Protein AF-A0A5J6VVV3-F1 (afdb_monomer_lite)

Structure (mmCIF, N/CA/C/O backbone):
data_AF-A0A5J6VVV3-F1
#
_entry.id   AF-A0A5J6VVV3-F1
#
loop_
_atom_site.group_PDB
_atom_site.id
_atom_site.type_symbol
_atom_site.label_atom_id
_atom_site.label_alt_id
_atom_site.label_comp_id
_atom_site.label_asym_id
_atom_site.label_entity_id
_atom_site.label_seq_id
_atom_site.pdbx_PDB_ins_code
_atom_site.Cartn_x
_atom_site.Cartn_y
_atom_site.Cartn_z
_atom_site.occupancy
_atom_site.B_iso_or_equiv
_atom_site.auth_seq_id
_atom_site.auth_comp_id
_atom_site.auth_asym_id
_atom_site.auth_atom_id
_atom_site.pdbx_PDB_model_num
ATOM 1 N N . MET A 1 1 ? 7.619 -31.420 -14.848 1.00 43.34 1 MET A N 1
ATOM 2 C CA . MET A 1 1 ? 6.713 -31.021 -13.749 1.00 43.34 1 MET A CA 1
ATOM 3 C C . MET A 1 1 ? 7.053 -31.741 -12.439 1.00 43.34 1 MET A C 1
ATOM 5 O O . MET A 1 1 ? 6.993 -31.098 -11.405 1.00 43.34 1 MET A O 1
ATOM 9 N N . ASP A 1 2 ? 7.566 -32.979 -12.467 1.00 35.16 2 ASP A N 1
ATOM 10 C CA . ASP A 1 2 ? 7.894 -33.816 -11.282 1.00 35.16 2 ASP A CA 1
ATOM 11 C C . ASP A 1 2 ? 9.035 -33.337 -10.349 1.00 35.16 2 ASP A C 1
ATOM 13 O O . ASP A 1 2 ? 9.509 -34.090 -9.503 1.00 35.16 2 ASP A O 1
ATOM 17 N N . LYS A 1 3 ? 9.515 -32.094 -10.488 1.00 36.59 3 LYS A N 1
ATOM 18 C CA . LYS A 1 3 ? 10.553 -31.508 -9.612 1.00 36.59 3 LYS A CA 1
ATOM 19 C C . LYS A 1 3 ? 10.150 -30.196 -8.940 1.00 36.59 3 LYS A C 1
ATOM 21 O O . LYS A 1 3 ? 10.924 -29.667 -8.147 1.00 36.59 3 LYS A O 1
ATOM 26 N N . LEU A 1 4 ? 8.941 -29.695 -9.189 1.00 43.47 4 LEU A N 1
ATOM 27 C CA . LEU A 1 4 ? 8.328 -28.707 -8.307 1.00 43.47 4 LEU A CA 1
ATOM 28 C C . LEU A 1 4 ? 7.723 -29.482 -7.133 1.00 43.47 4 LEU A C 1
ATOM 30 O O . LEU A 1 4 ? 6.531 -29.768 -7.117 1.00 43.47 4 LEU A O 1
ATOM 34 N N . ASN A 1 5 ? 8.567 -29.865 -6.167 1.00 38.06 5 ASN A N 1
ATOM 35 C CA . ASN A 1 5 ? 8.127 -30.317 -4.845 1.00 38.06 5 ASN A CA 1
ATOM 36 C C . ASN A 1 5 ? 7.452 -29.128 -4.140 1.00 38.06 5 ASN A C 1
ATOM 38 O O . ASN A 1 5 ? 8.010 -28.503 -3.241 1.00 38.06 5 ASN A O 1
ATOM 42 N N . LEU A 1 6 ? 6.237 -28.796 -4.576 1.00 42.81 6 LEU A N 1
ATOM 43 C CA . LEU A 1 6 ? 5.311 -27.885 -3.913 1.00 42.81 6 LEU A CA 1
ATOM 44 C C . LEU A 1 6 ? 4.695 -28.591 -2.697 1.00 42.81 6 LEU A C 1
ATOM 46 O O . LEU A 1 6 ? 3.494 -28.534 -2.471 1.00 42.81 6 LEU A O 1
ATOM 50 N N . THR A 1 7 ? 5.519 -29.224 -1.860 1.00 36.59 7 THR A N 1
ATOM 51 C CA . THR A 1 7 ? 5.139 -29.592 -0.490 1.00 36.59 7 THR A CA 1
ATOM 52 C C . THR A 1 7 ? 5.182 -28.361 0.418 1.00 36.59 7 THR A C 1
ATOM 54 O O . THR A 1 7 ? 5.559 -28.445 1.584 1.00 36.59 7 THR A O 1
ATOM 57 N N . PHE A 1 8 ? 4.807 -27.193 -0.109 1.00 41.31 8 PHE A N 1
ATOM 58 C CA . PHE A 1 8 ? 4.218 -26.170 0.730 1.00 41.31 8 PHE A CA 1
ATOM 59 C C . PHE A 1 8 ? 2.791 -26.642 0.956 1.00 41.31 8 PHE A C 1
ATOM 61 O O . PHE A 1 8 ? 2.083 -26.924 -0.001 1.00 41.31 8 PHE A O 1
ATOM 68 N N . ASN A 1 9 ? 2.408 -26.843 2.209 1.00 40.44 9 ASN A N 1
ATOM 69 C CA . ASN A 1 9 ? 1.090 -27.338 2.559 1.00 40.44 9 ASN A CA 1
ATOM 70 C C . ASN A 1 9 ? 0.152 -26.121 2.705 1.00 40.44 9 ASN A C 1
ATOM 72 O O . ASN A 1 9 ? 0.132 -25.531 3.787 1.00 40.44 9 ASN A O 1
ATOM 76 N N . PRO A 1 10 ? -0.604 -25.696 1.666 1.00 44.72 10 PRO A N 1
ATOM 77 C CA . PRO A 1 10 ? -1.520 -24.556 1.764 1.00 44.72 10 PRO A CA 1
ATOM 78 C C . PRO A 1 10 ? -2.702 -24.834 2.709 1.00 44.72 10 PRO A C 1
ATOM 80 O O . PRO A 1 10 ? -3.498 -23.939 2.964 1.00 44.72 10 PRO A O 1
ATOM 83 N N . TYR A 1 11 ? -2.812 -26.056 3.251 1.00 38.25 11 TYR A N 1
ATOM 84 C CA . TYR A 1 11 ? -3.830 -26.456 4.222 1.00 38.25 11 TYR A CA 1
ATOM 85 C C . TYR A 1 11 ? -3.549 -26.038 5.669 1.00 38.25 11 TYR A C 1
ATOM 87 O O . TYR A 1 11 ? -4.291 -26.449 6.561 1.00 38.25 11 TYR A O 1
ATOM 95 N N . LYS A 1 12 ? -2.549 -25.190 5.948 1.00 42.78 12 LYS A N 1
ATOM 96 C CA . LYS A 1 12 ? -2.542 -24.464 7.228 1.00 42.78 12 LYS A CA 1
ATOM 97 C C . LYS A 1 12 ? -3.571 -23.331 7.177 1.00 42.78 12 LYS A C 1
ATOM 99 O O . LYS A 1 12 ? -3.245 -22.172 6.968 1.00 42.78 12 LYS A O 1
ATOM 104 N N . ASP A 1 13 ? -4.814 -23.768 7.369 1.00 45.81 13 ASP A N 1
ATOM 105 C CA . ASP A 1 13 ? -6.029 -23.030 7.684 1.00 45.81 13 ASP A CA 1
ATOM 106 C C . ASP A 1 13 ? -6.532 -22.019 6.645 1.00 45.81 13 ASP A C 1
ATOM 108 O O . ASP A 1 13 ? -6.379 -20.811 6.788 1.00 45.81 13 ASP A O 1
ATOM 112 N N . ILE A 1 14 ? -7.378 -22.513 5.732 1.00 46.94 14 ILE A N 1
ATOM 113 C CA . ILE A 1 14 ? -8.484 -21.717 5.151 1.00 46.94 14 ILE A CA 1
ATOM 114 C C . ILE A 1 14 ? -9.329 -21.055 6.271 1.00 46.94 14 ILE A C 1
ATOM 116 O O . ILE A 1 14 ? -10.005 -20.059 6.038 1.00 46.94 14 ILE A O 1
ATOM 120 N N . LYS A 1 15 ? -9.255 -21.578 7.504 1.00 51.75 15 LYS A N 1
ATOM 121 C CA . LYS A 1 15 ? -9.889 -21.025 8.706 1.00 51.75 15 LYS A CA 1
ATOM 122 C C . LYS A 1 15 ? -9.187 -19.800 9.307 1.00 51.75 15 LYS A C 1
ATOM 124 O O . LYS A 1 15 ? -9.819 -19.089 10.078 1.00 51.75 15 LYS A O 1
ATOM 129 N N . ASN A 1 16 ? -7.928 -19.509 8.968 1.00 52.56 16 ASN A N 1
ATOM 130 C CA . ASN A 1 16 ? -7.209 -18.355 9.516 1.00 52.56 16 ASN A CA 1
ATOM 131 C C . ASN A 1 16 ? -7.372 -17.171 8.569 1.00 52.56 16 ASN A C 1
ATOM 133 O O . ASN A 1 16 ? -6.514 -16.801 7.775 1.00 52.56 16 ASN A O 1
ATOM 137 N N . ILE A 1 17 ? -8.568 -16.615 8.693 1.00 63.06 17 ILE A N 1
ATOM 138 C CA . ILE A 1 17 ? -9.192 -15.536 7.926 1.00 63.06 17 ILE A CA 1
ATOM 139 C C . ILE A 1 17 ? -8.445 -14.201 8.060 1.00 63.06 17 ILE A C 1
ATOM 141 O O . ILE A 1 17 ? -8.613 -13.280 7.254 1.00 63.06 17 ILE A O 1
ATOM 145 N N . HIS A 1 18 ? -7.613 -14.105 9.089 1.00 72.62 18 HIS A N 1
ATOM 146 C CA . HIS A 1 18 ? -6.938 -12.897 9.513 1.00 72.62 18 HIS A CA 1
ATOM 147 C C . HIS A 1 18 ? -5.457 -13.177 9.671 1.00 72.62 18 HIS A C 1
ATOM 149 O O . HIS A 1 18 ? -5.062 -14.211 10.210 1.00 72.62 18 HIS A O 1
ATOM 155 N N . LEU A 1 19 ? -4.632 -12.226 9.241 1.00 85.06 19 LEU A N 1
ATOM 156 C CA . LEU A 1 19 ? -3.202 -12.304 9.497 1.00 85.06 19 LEU A CA 1
ATOM 157 C C . LEU A 1 19 ? -2.989 -12.214 11.008 1.00 85.06 19 LEU A C 1
ATOM 159 O O . LEU A 1 19 ? -3.441 -11.252 11.635 1.00 85.06 19 LEU A O 1
ATOM 163 N N . SER A 1 20 ? -2.344 -13.215 11.604 1.00 89.56 20 SER A N 1
ATOM 164 C CA . SER A 1 20 ? -1.970 -13.144 13.014 1.00 89.56 20 SER A CA 1
ATOM 165 C C . SER A 1 20 ? -0.893 -12.077 13.221 1.00 89.56 20 SER A C 1
ATOM 167 O O . SER A 1 20 ? -0.242 -11.633 12.269 1.00 89.56 20 SER A O 1
ATOM 169 N N . TYR A 1 21 ? -0.688 -11.671 14.473 1.00 92.25 21 TYR A N 1
ATOM 170 C CA . TYR A 1 21 ? 0.429 -10.796 14.822 1.00 92.25 21 TYR A CA 1
ATOM 171 C C . TYR A 1 21 ? 1.760 -11.406 14.367 1.00 92.25 21 TYR A C 1
ATOM 173 O O . TYR A 1 21 ? 2.582 -10.727 13.766 1.00 92.25 21 TYR A O 1
ATOM 181 N N . GLU A 1 22 ? 1.938 -12.709 14.580 1.00 94.00 22 GLU A N 1
ATOM 182 C CA . GLU A 1 22 ? 3.142 -13.463 14.230 1.00 94.00 22 GLU A CA 1
ATOM 183 C C . GLU A 1 22 ? 3.364 -13.519 12.717 1.00 94.00 22 GLU A C 1
ATOM 185 O O . GLU A 1 22 ? 4.504 -13.434 12.265 1.00 94.00 22 GLU A O 1
ATOM 190 N N . TYR A 1 23 ? 2.293 -13.626 11.925 1.00 91.88 23 TYR A N 1
ATOM 191 C CA . TYR A 1 23 ? 2.409 -13.569 10.472 1.00 91.88 23 TYR A CA 1
ATOM 192 C C . TYR A 1 23 ? 2.886 -12.185 10.021 1.00 91.88 23 TYR A C 1
ATOM 194 O O . TYR A 1 23 ? 3.860 -12.096 9.279 1.00 91.88 23 TYR A O 1
ATOM 202 N N . LEU A 1 24 ? 2.256 -11.107 10.502 1.00 93.50 24 LEU A N 1
ATOM 203 C CA . LEU A 1 24 ? 2.678 -9.736 10.184 1.00 93.50 24 LEU A CA 1
ATOM 204 C C . LEU A 1 24 ? 4.125 -9.484 10.628 1.00 93.50 24 LEU A C 1
ATOM 206 O O . LEU A 1 24 ? 4.934 -8.975 9.855 1.00 93.50 24 LEU A O 1
ATOM 210 N N . LEU A 1 25 ? 4.474 -9.927 11.838 1.00 95.69 25 LEU A N 1
ATOM 211 C CA . LEU A 1 25 ? 5.832 -9.868 12.362 1.00 95.69 25 LEU A CA 1
ATOM 212 C C . LEU A 1 25 ? 6.819 -10.604 11.454 1.00 95.69 25 LEU A C 1
ATOM 214 O O . LEU A 1 25 ? 7.894 -10.078 11.186 1.00 95.69 25 LEU A O 1
ATOM 218 N N . SER A 1 26 ? 6.462 -11.776 10.921 1.00 95.06 26 SER A N 1
ATOM 219 C CA . SER A 1 26 ? 7.345 -12.546 10.034 1.00 95.06 26 SER A CA 1
ATOM 220 C C . SER A 1 26 ? 7.733 -11.806 8.746 1.00 95.06 26 SER A C 1
ATOM 222 O O . SER A 1 26 ? 8.783 -12.090 8.172 1.00 95.06 26 SER A O 1
ATOM 224 N N . LEU A 1 27 ? 6.941 -10.816 8.312 1.00 94.19 27 LEU A N 1
ATOM 225 C CA . LEU A 1 27 ? 7.252 -9.997 7.134 1.00 94.19 27 LEU A CA 1
ATOM 226 C C . LEU A 1 27 ? 8.384 -8.988 7.392 1.00 94.19 27 LEU A C 1
ATOM 228 O O . LEU A 1 27 ? 9.041 -8.547 6.447 1.00 94.19 27 LEU A O 1
ATOM 232 N N . ILE A 1 28 ? 8.638 -8.633 8.655 1.00 96.50 28 ILE A N 1
ATOM 233 C CA . ILE A 1 28 ? 9.656 -7.647 9.068 1.00 96.50 28 ILE A CA 1
ATOM 234 C C . ILE A 1 28 ? 10.610 -8.157 10.149 1.00 96.50 28 ILE A C 1
ATOM 236 O O . ILE A 1 28 ? 11.474 -7.412 10.606 1.00 96.50 28 ILE A O 1
ATOM 240 N N . SER A 1 29 ? 10.508 -9.422 10.560 1.00 96.12 29 SER A N 1
ATOM 241 C CA . SER A 1 29 ? 11.299 -9.973 11.665 1.00 96.12 29 SER A CA 1
ATOM 242 C C . SER A 1 29 ? 12.798 -9.916 11.389 1.00 96.12 29 SER A C 1
ATOM 244 O O . SER A 1 29 ? 13.585 -9.674 12.298 1.00 96.12 29 SER A O 1
ATOM 246 N N . GLU A 1 30 ? 13.201 -10.098 10.130 1.00 96.75 30 GLU A N 1
ATOM 247 C CA . GLU A 1 30 ? 14.589 -9.919 9.702 1.00 96.75 30 GLU A CA 1
ATOM 248 C C . GLU A 1 30 ? 15.061 -8.470 9.911 1.00 96.75 30 GLU A C 1
ATOM 250 O O . GLU A 1 30 ? 16.149 -8.240 10.435 1.00 96.75 30 GLU A O 1
ATOM 255 N N . ASP A 1 31 ? 14.225 -7.489 9.570 1.00 97.56 31 ASP A N 1
ATOM 256 C CA . ASP A 1 31 ? 14.562 -6.067 9.679 1.00 97.56 31 ASP A CA 1
ATOM 257 C C . ASP A 1 31 ? 14.685 -5.635 11.142 1.00 97.56 31 ASP A C 1
ATOM 259 O O . ASP A 1 31 ? 15.612 -4.915 11.519 1.00 97.56 31 ASP A O 1
ATOM 263 N N . LEU A 1 32 ? 13.777 -6.130 11.983 1.00 97.25 32 LEU A N 1
ATOM 264 C CA . LEU A 1 32 ? 13.791 -5.914 13.427 1.00 97.25 32 LEU A CA 1
ATOM 265 C C . LEU A 1 32 ? 14.992 -6.599 14.085 1.00 97.25 32 LEU A C 1
ATOM 267 O O . LEU A 1 32 ? 15.646 -6.000 14.936 1.00 97.25 32 LEU A O 1
ATOM 271 N N . PHE A 1 33 ? 15.336 -7.818 13.663 1.00 97.38 33 PHE A N 1
ATOM 272 C CA . PHE A 1 33 ? 16.512 -8.531 14.159 1.00 97.38 33 PHE A CA 1
ATOM 273 C C . PHE A 1 33 ? 17.815 -7.786 13.842 1.00 97.38 33 PHE A C 1
ATOM 275 O O . PHE A 1 33 ? 18.681 -7.643 14.712 1.00 97.38 33 PHE A O 1
ATOM 282 N N . LEU A 1 34 ? 17.960 -7.291 12.610 1.00 96.25 34 LEU A N 1
ATOM 283 C CA . LEU A 1 34 ? 19.123 -6.505 12.192 1.00 96.25 34 LEU A CA 1
ATOM 284 C C . LEU A 1 34 ? 19.203 -5.178 12.959 1.00 96.25 34 LEU A C 1
ATOM 286 O O . LEU A 1 34 ? 20.278 -4.818 13.441 1.00 96.25 34 LEU A O 1
ATOM 290 N N . SER A 1 35 ? 18.062 -4.518 13.154 1.00 95.56 35 SER A N 1
ATOM 291 C CA . SER A 1 35 ? 17.953 -3.272 13.920 1.00 95.56 35 SER A CA 1
ATOM 292 C C . SER A 1 35 ? 18.299 -3.467 15.400 1.00 95.56 35 SER A C 1
ATOM 294 O O . SER A 1 35 ? 19.098 -2.716 15.958 1.00 95.56 35 SER A O 1
ATOM 296 N N . SER A 1 36 ? 17.772 -4.522 16.028 1.00 96.88 36 SER A N 1
ATOM 297 C CA . SER A 1 36 ? 18.105 -4.917 17.402 1.00 96.88 36 SER A CA 1
ATOM 298 C C . SER A 1 36 ? 19.595 -5.240 17.541 1.00 96.88 36 SER A C 1
ATOM 300 O O . SER A 1 36 ? 20.262 -4.759 18.456 1.00 96.88 36 SER A O 1
ATOM 302 N N . SER A 1 37 ? 20.152 -5.984 16.581 1.00 96.62 37 SER A N 1
ATOM 303 C CA . SER A 1 37 ? 21.580 -6.311 16.550 1.00 96.62 37 SER A CA 1
ATOM 304 C C . SER A 1 37 ? 22.462 -5.067 16.459 1.00 96.62 37 SER A C 1
ATOM 306 O O . SER A 1 37 ? 23.502 -5.022 17.115 1.00 96.62 37 SER A O 1
ATOM 308 N N . LEU A 1 38 ? 22.071 -4.073 15.656 1.00 95.69 38 LEU A N 1
ATOM 309 C CA . LEU A 1 38 ? 22.767 -2.790 15.550 1.00 95.69 38 LEU A CA 1
ATOM 310 C C . LEU A 1 38 ? 22.738 -2.038 16.884 1.00 95.69 38 LEU A C 1
ATOM 312 O O . LEU A 1 38 ? 23.793 -1.660 17.387 1.00 95.69 38 LEU A O 1
ATOM 316 N N . ILE A 1 39 ? 21.552 -1.885 17.479 1.00 96.25 39 ILE A N 1
ATOM 317 C CA . ILE A 1 39 ? 21.362 -1.187 18.758 1.00 96.25 39 ILE A CA 1
ATOM 318 C C . ILE A 1 39 ? 22.220 -1.819 19.859 1.00 96.25 39 ILE A C 1
ATOM 320 O O . ILE A 1 39 ? 22.978 -1.118 20.530 1.00 96.25 39 ILE A O 1
ATOM 324 N N . ILE A 1 40 ? 22.153 -3.146 20.007 1.00 95.88 40 ILE A N 1
ATOM 325 C CA . ILE A 1 40 ? 22.864 -3.878 21.062 1.00 95.88 40 ILE A CA 1
ATOM 326 C C . ILE A 1 40 ? 24.380 -3.803 20.860 1.00 95.88 40 ILE A C 1
ATOM 328 O O . ILE A 1 40 ? 25.109 -3.500 21.803 1.00 95.88 40 ILE A O 1
ATOM 332 N N . LYS A 1 41 ? 24.878 -4.065 19.643 1.00 96.38 41 LYS A N 1
ATOM 333 C CA . LYS A 1 41 ? 26.327 -4.079 19.372 1.00 96.38 41 LYS A CA 1
ATOM 334 C C . LYS A 1 41 ? 26.961 -2.699 19.503 1.00 96.38 41 LYS A C 1
ATOM 336 O O . LYS A 1 41 ? 28.107 -2.610 19.934 1.00 96.38 41 LYS A O 1
ATOM 341 N N . SER A 1 42 ? 26.224 -1.653 19.143 1.00 96.38 42 SER A N 1
ATOM 342 C CA . SER A 1 42 ? 26.696 -0.270 19.212 1.00 96.38 42 SER A CA 1
ATOM 343 C C . SER A 1 42 ? 26.417 0.396 20.564 1.00 96.38 42 SER A C 1
ATOM 345 O O . SER A 1 42 ? 26.804 1.545 20.755 1.00 96.38 42 SER A O 1
ATOM 347 N N . GLY A 1 43 ? 25.754 -0.292 21.505 1.00 96.56 43 GLY A N 1
ATOM 348 C CA . GLY A 1 43 ? 25.416 0.262 22.819 1.00 96.56 43 GLY A CA 1
ATOM 349 C C . GLY A 1 43 ? 24.500 1.488 22.746 1.00 96.56 43 GLY A C 1
ATOM 350 O O . GLY A 1 43 ? 24.619 2.393 23.570 1.00 96.56 43 GLY A O 1
ATOM 351 N N . ILE A 1 44 ? 23.619 1.549 21.742 1.00 97.31 44 ILE A N 1
ATOM 352 C CA . ILE A 1 44 ? 22.738 2.698 21.509 1.00 97.31 44 ILE A CA 1
ATOM 353 C C . ILE A 1 44 ? 21.612 2.664 22.546 1.00 97.31 44 ILE A C 1
ATOM 355 O O . ILE A 1 44 ? 20.722 1.819 22.489 1.00 97.31 44 ILE A O 1
ATOM 359 N N . THR A 1 45 ? 21.632 3.590 23.502 1.00 97.81 45 THR A N 1
ATOM 360 C CA . THR A 1 45 ? 20.496 3.800 24.410 1.00 97.81 45 THR A CA 1
ATOM 361 C C . THR A 1 45 ? 19.365 4.534 23.688 1.00 97.81 45 THR A C 1
ATOM 363 O O . THR A 1 45 ? 19.574 5.120 22.624 1.00 97.81 45 THR A O 1
ATOM 366 N N . PHE A 1 46 ? 18.161 4.547 24.266 1.00 98.12 46 PHE A N 1
ATOM 367 C CA . PHE A 1 46 ? 17.047 5.304 23.689 1.00 98.12 46 PHE A CA 1
ATOM 368 C C . PHE A 1 46 ? 17.341 6.813 23.592 1.00 98.12 46 PHE A C 1
ATOM 370 O O . PHE A 1 46 ? 17.022 7.427 22.577 1.00 98.12 46 PHE A O 1
ATOM 377 N N . ASP A 1 47 ? 18.002 7.399 24.595 1.00 98.31 47 ASP A N 1
ATOM 378 C CA . ASP A 1 47 ? 18.383 8.818 24.564 1.00 98.31 47 ASP A CA 1
ATOM 379 C C . ASP A 1 47 ? 19.381 9.107 23.434 1.00 98.31 47 ASP A C 1
ATOM 381 O O . ASP A 1 47 ? 19.189 10.044 22.663 1.00 98.31 47 ASP A O 1
ATOM 385 N N . VAL A 1 48 ? 20.389 8.241 23.254 1.00 97.94 48 VAL A N 1
ATOM 386 C CA . VAL A 1 48 ? 21.344 8.354 22.140 1.00 97.94 48 VAL A CA 1
ATOM 387 C C . VAL A 1 48 ? 20.635 8.192 20.795 1.00 97.94 48 VAL A C 1
ATOM 389 O O . VAL A 1 48 ? 20.880 8.973 19.880 1.00 97.94 48 VAL A O 1
ATOM 392 N N . TYR A 1 49 ? 19.734 7.212 20.665 1.00 98.25 49 TYR A N 1
ATOM 393 C CA . TYR A 1 49 ? 18.924 7.027 19.460 1.00 98.25 49 TYR A CA 1
ATOM 394 C C . TYR A 1 49 ? 18.132 8.293 19.119 1.00 98.25 49 TYR A C 1
ATOM 396 O O . TYR A 1 49 ? 18.183 8.766 17.985 1.00 98.25 49 TYR A O 1
ATOM 404 N N . LYS A 1 50 ? 17.434 8.861 20.108 1.00 98.31 50 LYS A N 1
ATOM 405 C CA . LYS A 1 50 ? 16.636 10.079 19.962 1.00 98.31 50 LYS A CA 1
ATOM 406 C C . LYS A 1 50 ? 17.491 11.268 19.521 1.00 98.31 50 LYS A C 1
ATOM 408 O O . LYS A 1 50 ? 17.103 11.965 18.586 1.00 98.31 50 LYS A O 1
ATOM 413 N N . ASP A 1 51 ? 18.639 11.487 20.153 1.00 97.88 51 ASP A N 1
ATOM 414 C CA . ASP A 1 51 ? 19.528 12.600 19.813 1.00 97.88 51 ASP A CA 1
ATOM 415 C C . ASP A 1 51 ? 20.082 12.458 18.388 1.00 97.88 51 ASP A C 1
ATOM 417 O O . ASP A 1 51 ? 20.020 13.402 17.596 1.00 97.88 51 ASP A O 1
ATOM 421 N N . VAL A 1 52 ? 20.548 11.259 18.016 1.00 97.44 52 VAL A N 1
ATOM 422 C CA . VAL A 1 52 ? 21.043 10.972 16.659 1.00 97.44 52 VAL A CA 1
ATOM 423 C C . VAL A 1 52 ? 19.933 11.120 15.620 1.00 97.44 52 VAL A C 1
ATOM 425 O O . VAL A 1 52 ? 20.176 11.656 14.537 1.00 97.44 52 VAL A O 1
ATOM 428 N N . LEU A 1 53 ? 18.710 10.695 15.937 1.00 98.00 53 LEU A N 1
ATOM 429 C CA . LEU A 1 53 ? 17.550 10.836 15.062 1.00 98.00 53 LEU A CA 1
ATOM 430 C C . LEU A 1 53 ? 17.205 12.308 14.807 1.00 98.00 53 LEU A C 1
ATOM 432 O O . LEU A 1 53 ? 17.021 12.702 13.656 1.00 98.00 53 LEU A O 1
ATOM 436 N N . ILE A 1 54 ? 17.168 13.129 15.859 1.00 97.69 54 ILE A N 1
ATOM 437 C CA . ILE A 1 54 ? 16.916 14.571 15.747 1.00 97.69 54 ILE A CA 1
ATOM 438 C C . ILE A 1 54 ? 18.001 15.237 14.895 1.00 97.69 54 ILE A C 1
ATOM 440 O O . ILE A 1 54 ? 17.689 16.033 14.010 1.00 97.69 54 ILE A O 1
ATOM 444 N N . GLU A 1 55 ? 19.273 14.909 15.124 1.00 97.00 55 GLU A N 1
ATOM 445 C CA . GLU A 1 55 ? 20.381 15.452 14.332 1.00 97.00 55 GLU A CA 1
ATOM 446 C C . GLU A 1 55 ? 20.350 14.982 12.872 1.00 97.00 55 GLU A C 1
ATOM 448 O O . GLU A 1 55 ? 20.642 15.765 11.968 1.00 97.00 55 GLU A O 1
ATOM 453 N N . SER A 1 56 ? 19.951 13.734 12.620 1.00 95.94 56 SER A N 1
ATOM 454 C CA . SER A 1 56 ? 19.794 13.198 11.263 1.00 95.94 56 SER A CA 1
ATOM 455 C C . SER A 1 56 ? 18.676 13.918 10.508 1.00 95.94 56 SER A C 1
ATOM 457 O O . SER A 1 56 ? 18.886 14.342 9.374 1.00 95.94 56 SER A O 1
ATOM 459 N N . ALA A 1 57 ? 17.533 14.154 11.157 1.00 95.88 57 ALA A N 1
ATOM 460 C CA . ALA A 1 57 ? 16.409 14.890 10.576 1.00 95.88 57 ALA A CA 1
ATOM 461 C C . ALA A 1 57 ? 16.707 16.382 10.332 1.00 95.88 57 ALA A C 1
ATOM 463 O O . ALA A 1 57 ? 16.086 17.004 9.480 1.00 95.88 57 ALA A O 1
ATOM 464 N N . LYS A 1 58 ? 17.663 16.982 11.056 1.00 95.25 58 LYS A N 1
ATOM 465 C CA . LYS A 1 58 ? 18.140 18.349 10.764 1.00 95.25 58 LYS A CA 1
ATOM 466 C C . LYS A 1 58 ? 19.051 18.411 9.537 1.00 95.25 58 LYS A C 1
ATOM 468 O O . LYS A 1 58 ? 19.138 19.455 8.899 1.00 95.25 58 LYS A O 1
ATOM 473 N N . LYS A 1 59 ? 19.798 17.336 9.269 1.00 94.31 59 LYS A N 1
ATOM 474 C CA . LYS A 1 59 ? 20.808 17.272 8.199 1.00 94.31 59 LYS A CA 1
ATOM 475 C C . LYS A 1 59 ? 20.246 16.730 6.889 1.00 94.31 59 LYS A C 1
ATOM 477 O O . LYS A 1 59 ? 20.758 17.077 5.829 1.00 94.31 59 LYS A O 1
ATOM 482 N N . SER A 1 60 ? 19.236 15.870 6.968 1.00 93.38 60 SER A N 1
ATOM 483 C CA . SER A 1 60 ? 18.564 15.277 5.817 1.00 93.38 60 SER A CA 1
ATOM 484 C C . SER A 1 60 ? 17.274 16.026 5.488 1.00 93.38 60 SER A C 1
ATOM 486 O O . SER A 1 60 ? 16.561 16.478 6.378 1.00 93.38 60 SER A O 1
ATOM 488 N N . LYS A 1 61 ? 16.952 16.118 4.195 1.00 93.56 61 LYS A N 1
ATOM 489 C CA . LYS A 1 61 ? 15.678 16.670 3.702 1.00 93.56 61 LYS A CA 1
ATOM 490 C C . LYS A 1 61 ? 14.561 15.627 3.635 1.00 93.56 61 LYS A C 1
ATOM 492 O O . LYS A 1 61 ? 13.418 15.973 3.346 1.00 93.56 61 LYS A O 1
ATOM 497 N N . SER A 1 62 ? 14.903 14.366 3.863 1.00 94.31 62 SER A N 1
ATOM 498 C CA . SER A 1 62 ? 14.053 13.200 3.631 1.00 94.31 62 SER A CA 1
ATOM 499 C C . SER A 1 62 ? 13.843 12.344 4.874 1.00 94.31 62 SER A C 1
ATOM 501 O O . SER A 1 62 ? 12.936 11.516 4.894 1.00 94.31 62 SER A O 1
ATOM 503 N N . ILE A 1 63 ? 14.585 12.608 5.954 1.00 96.69 63 ILE A N 1
ATOM 504 C CA . ILE A 1 63 ? 14.346 11.994 7.261 1.00 96.69 63 ILE A CA 1
ATOM 505 C C . ILE A 1 63 ? 13.466 12.915 8.098 1.00 96.69 63 ILE A C 1
ATOM 507 O O . ILE A 1 63 ? 13.841 14.044 8.410 1.00 96.69 63 ILE A O 1
ATOM 511 N N . PHE A 1 64 ? 12.329 12.389 8.542 1.00 97.69 64 PHE A N 1
ATOM 512 C CA . PHE A 1 64 ? 11.475 13.031 9.537 1.00 97.69 64 PHE A CA 1
ATOM 513 C C . PHE A 1 64 ? 11.387 12.141 10.765 1.00 97.69 64 PHE A C 1
ATOM 515 O O . PHE A 1 64 ? 11.436 10.914 10.660 1.00 97.69 64 PHE A O 1
ATOM 522 N N . TYR A 1 65 ? 11.221 12.750 11.933 1.00 98.06 65 TYR A N 1
ATOM 523 C CA . TYR A 1 65 ? 10.940 12.010 13.151 1.00 98.06 65 TYR A CA 1
ATOM 524 C C . TYR A 1 65 ? 9.555 12.322 13.683 1.00 98.06 65 TYR A C 1
ATOM 526 O O . TYR A 1 65 ? 8.986 13.393 13.467 1.00 98.06 65 TYR A O 1
ATOM 534 N N . TYR A 1 66 ? 9.030 11.352 14.410 1.00 98.56 66 TYR A N 1
ATOM 535 C CA . TYR A 1 66 ? 7.737 11.417 15.046 1.00 98.56 66 TYR A CA 1
ATOM 536 C C . TYR A 1 66 ? 7.903 11.139 16.530 1.00 98.56 66 TYR A C 1
ATOM 538 O O . TYR A 1 66 ? 8.742 10.327 16.926 1.00 98.56 66 TYR A O 1
ATOM 546 N N . SER A 1 67 ? 7.106 11.817 17.345 1.00 98.12 67 SER A N 1
ATOM 547 C CA . SER A 1 67 ? 7.099 11.651 18.791 1.00 98.12 67 SER A CA 1
ATOM 548 C C . SER A 1 67 ? 5.689 11.439 19.299 1.00 98.12 67 SER A C 1
ATOM 550 O O . SER A 1 67 ? 4.796 12.246 19.032 1.00 98.12 67 SER A O 1
ATOM 552 N N . PHE A 1 68 ? 5.509 10.379 20.073 1.00 98.25 68 PHE A N 1
ATOM 553 C CA . PHE A 1 68 ? 4.311 10.187 20.866 1.00 98.25 68 PHE A CA 1
ATOM 554 C C . PHE A 1 68 ? 4.350 11.076 22.112 1.00 98.25 68 PHE A C 1
ATOM 556 O O . PHE A 1 68 ? 5.400 11.250 22.736 1.00 98.25 68 PHE A O 1
ATOM 563 N N . ASN A 1 69 ? 3.196 11.613 22.506 1.00 97.69 69 ASN A N 1
ATOM 564 C CA . ASN A 1 69 ? 3.064 12.331 23.773 1.00 97.69 69 ASN A CA 1
ATOM 565 C C . ASN A 1 69 ? 3.281 11.390 24.984 1.00 97.69 69 ASN A C 1
ATOM 567 O O . ASN A 1 69 ? 3.396 10.169 24.856 1.00 97.69 69 ASN A O 1
ATOM 571 N N . ASN A 1 70 ? 3.290 11.947 26.197 1.00 97.25 70 ASN A N 1
ATOM 572 C CA . ASN A 1 70 ? 3.482 11.160 27.424 1.00 97.25 70 ASN A CA 1
ATOM 573 C C . ASN A 1 70 ? 2.349 10.160 27.709 1.00 97.25 70 ASN A C 1
ATOM 575 O O . ASN A 1 70 ? 2.549 9.226 28.477 1.00 97.25 70 ASN A O 1
ATOM 579 N N . ALA A 1 71 ? 1.164 10.349 27.124 1.00 95.75 71 ALA A N 1
ATOM 580 C CA . ALA A 1 71 ? 0.058 9.399 27.231 1.00 95.75 71 ALA A CA 1
ATOM 581 C C . ALA A 1 71 ? 0.136 8.277 26.174 1.00 95.75 71 ALA A C 1
ATOM 583 O O . ALA A 1 71 ? -0.533 7.252 26.309 1.00 95.75 71 ALA A O 1
ATOM 584 N N . GLY A 1 72 ? 0.962 8.451 25.140 1.00 95.25 72 GLY A N 1
ATOM 585 C CA . GLY A 1 72 ? 1.094 7.542 24.009 1.00 95.25 72 GLY A CA 1
ATOM 586 C C . GLY A 1 72 ? -0.062 7.600 23.007 1.00 95.25 72 GLY A C 1
ATOM 587 O O . GLY A 1 72 ? -0.113 6.739 22.139 1.00 95.25 72 GLY A O 1
ATOM 588 N N . ASP A 1 73 ? -0.986 8.557 23.109 1.00 93.50 73 ASP A N 1
ATOM 589 C CA . ASP A 1 73 ? -2.243 8.592 22.342 1.00 93.50 73 ASP A CA 1
ATOM 590 C C . ASP A 1 73 ? -2.322 9.712 21.288 1.00 93.50 73 ASP A C 1
ATOM 592 O O . ASP A 1 73 ? -3.275 9.770 20.508 1.00 93.50 73 ASP A O 1
ATOM 596 N N . ALA A 1 74 ? -1.298 10.560 21.215 1.00 95.81 74 ALA A N 1
ATOM 597 C CA . ALA A 1 74 ? -1.132 11.564 20.172 1.00 95.81 74 ALA A CA 1
ATOM 598 C C . ALA A 1 74 ? 0.286 11.512 19.608 1.00 95.81 74 ALA A C 1
ATOM 600 O O . ALA A 1 74 ? 1.232 11.201 20.335 1.00 95.81 74 ALA A O 1
ATOM 601 N N . ILE A 1 75 ? 0.418 11.842 18.323 1.00 97.00 75 ILE A N 1
ATOM 602 C CA . ILE A 1 75 ? 1.684 11.819 17.600 1.00 97.00 75 ILE A CA 1
ATOM 603 C C . ILE A 1 75 ? 1.942 13.153 16.904 1.00 97.00 75 ILE A C 1
ATOM 605 O O . ILE A 1 75 ? 1.082 13.691 16.204 1.00 97.00 75 ILE A O 1
ATOM 609 N N . GLU A 1 76 ? 3.151 13.666 17.077 1.00 97.31 76 GLU A N 1
ATOM 610 C CA . GLU A 1 76 ? 3.630 14.884 16.433 1.00 97.31 76 GLU A CA 1
ATOM 611 C C . GLU A 1 76 ? 4.802 14.563 15.509 1.00 97.31 76 GLU A C 1
ATOM 613 O O . GLU A 1 76 ? 5.627 13.706 15.821 1.00 97.31 76 GLU A O 1
ATOM 618 N N . ARG A 1 77 ? 4.884 15.268 14.379 1.00 96.62 77 ARG A N 1
ATOM 619 C CA . ARG A 1 77 ? 5.988 15.193 13.415 1.00 96.62 77 ARG A CA 1
ATOM 620 C C . ARG A 1 77 ? 6.953 16.352 13.620 1.00 96.62 77 ARG A C 1
ATOM 622 O O . ARG A 1 77 ? 6.509 17.466 13.886 1.00 96.62 77 ARG A O 1
ATOM 629 N N . LYS A 1 78 ? 8.244 16.122 13.371 1.00 95.81 78 LYS A N 1
ATOM 630 C CA . LYS A 1 78 ? 9.255 17.164 13.155 1.00 95.81 78 LYS A CA 1
ATOM 631 C C . LYS A 1 78 ? 10.280 16.755 12.068 1.00 95.81 78 LYS A C 1
ATOM 633 O O . LYS A 1 78 ? 10.514 15.560 11.887 1.00 95.81 78 LYS A O 1
ATOM 638 N N . PRO A 1 79 ? 10.928 17.719 11.383 1.00 92.56 79 PRO A N 1
ATOM 639 C CA . PRO A 1 79 ? 10.642 19.158 11.417 1.00 92.56 79 PRO A CA 1
ATOM 640 C C . PRO A 1 79 ? 9.245 19.495 10.862 1.00 92.56 79 PRO A C 1
ATOM 642 O O . PRO A 1 79 ? 8.626 18.699 10.154 1.00 92.56 79 PRO A O 1
ATOM 645 N N . ASP A 1 80 ? 8.714 20.664 11.234 1.00 89.62 80 ASP A N 1
ATOM 646 C CA . ASP A 1 80 ? 7.404 21.119 10.737 1.00 89.62 80 ASP A CA 1
ATOM 647 C C . ASP A 1 80 ? 7.493 21.575 9.277 1.00 89.62 80 ASP A C 1
ATOM 649 O O . ASP A 1 80 ? 6.590 21.292 8.488 1.00 89.62 80 ASP A O 1
ATOM 653 N N . ASN A 1 81 ? 8.600 22.240 8.931 1.00 89.81 81 ASN A N 1
ATOM 654 C CA . ASN A 1 81 ? 8.871 22.767 7.599 1.00 89.81 81 ASN A CA 1
ATOM 655 C C . ASN A 1 81 ? 9.341 21.654 6.663 1.00 89.81 81 ASN A C 1
ATOM 657 O O . ASN A 1 81 ? 10.206 20.857 7.026 1.00 89.81 81 ASN A O 1
ATOM 661 N N . ILE A 1 82 ? 8.807 21.650 5.444 1.00 89.19 82 ILE A N 1
ATOM 662 C CA . ILE A 1 82 ? 9.172 20.701 4.396 1.00 89.19 82 ILE A CA 1
ATOM 663 C C . ILE A 1 82 ? 9.774 21.498 3.244 1.00 89.19 82 ILE A C 1
ATOM 665 O O . ILE A 1 82 ? 9.113 22.348 2.655 1.00 89.19 82 ILE A O 1
ATOM 669 N N . GLU A 1 83 ? 11.050 21.261 2.947 1.00 87.62 83 GLU A N 1
ATOM 670 C CA . GLU A 1 83 ? 11.770 22.013 1.909 1.00 87.62 83 GLU A CA 1
ATOM 671 C C . GLU A 1 83 ? 11.569 21.446 0.496 1.00 87.62 83 GLU A C 1
ATOM 673 O O . GLU A 1 83 ? 11.918 22.100 -0.486 1.00 87.62 83 GLU A O 1
ATOM 678 N N . TRP A 1 84 ? 11.033 20.227 0.378 1.00 85.06 84 TRP A N 1
ATOM 679 C CA . TRP A 1 84 ? 10.899 19.513 -0.889 1.00 85.06 84 TRP A CA 1
ATOM 680 C C . TRP A 1 84 ? 9.454 19.057 -1.119 1.00 85.06 84 TRP A C 1
ATOM 682 O O . TRP A 1 84 ? 8.958 18.155 -0.445 1.00 85.06 84 TRP A O 1
ATOM 692 N N . GLY A 1 85 ? 8.788 19.677 -2.100 1.00 86.75 85 GLY A N 1
ATOM 693 C CA . GLY A 1 85 ? 7.360 19.469 -2.371 1.00 86.75 85 GLY A CA 1
ATOM 694 C C . GLY A 1 85 ? 6.959 18.022 -2.692 1.00 86.75 85 GLY A C 1
ATOM 695 O O . GLY A 1 85 ? 5.880 17.594 -2.297 1.00 86.75 85 GLY A O 1
ATOM 696 N N . ASP A 1 86 ? 7.826 17.229 -3.332 1.00 85.75 86 ASP A N 1
ATOM 697 C CA . ASP A 1 86 ? 7.506 15.820 -3.629 1.00 85.75 86 ASP A CA 1
ATOM 698 C C . ASP A 1 86 ? 7.437 14.962 -2.354 1.00 85.75 86 ASP A C 1
ATOM 700 O O . ASP A 1 86 ? 6.643 14.024 -2.267 1.00 85.75 86 ASP A O 1
ATOM 704 N N . ILE A 1 87 ? 8.246 15.299 -1.344 1.00 92.31 87 ILE A N 1
ATOM 705 C CA . ILE A 1 87 ? 8.240 14.639 -0.034 1.00 92.31 87 ILE A CA 1
ATOM 706 C C . ILE A 1 87 ? 7.068 15.131 0.820 1.00 92.31 87 ILE A C 1
ATOM 708 O O . ILE A 1 87 ? 6.513 14.350 1.592 1.00 92.31 87 ILE A O 1
ATOM 712 N N . GLU A 1 88 ? 6.641 16.386 0.655 1.00 94.12 88 GLU A N 1
ATOM 713 C CA . GLU A 1 88 ? 5.546 16.977 1.431 1.00 94.12 88 GLU A CA 1
ATOM 714 C C . GLU A 1 88 ? 4.269 16.144 1.393 1.00 94.12 88 GLU A C 1
ATOM 716 O O . GLU A 1 88 ? 3.686 15.867 2.445 1.00 94.12 88 GLU A O 1
ATOM 721 N N . ILE A 1 89 ? 3.873 15.694 0.201 1.00 93.62 89 ILE A N 1
ATOM 722 C CA . ILE A 1 89 ? 2.694 14.841 0.035 1.00 93.62 89 ILE A CA 1
ATOM 723 C C . ILE A 1 89 ? 2.856 13.578 0.883 1.00 93.62 89 ILE A C 1
ATOM 725 O O . ILE A 1 89 ? 2.011 13.302 1.730 1.00 93.62 89 ILE A O 1
ATOM 729 N N . ARG A 1 90 ? 3.986 12.870 0.749 1.00 95.19 90 ARG A N 1
ATOM 730 C CA . ARG A 1 90 ? 4.254 11.621 1.482 1.00 95.19 90 ARG A CA 1
ATOM 731 C C . ARG A 1 90 ? 4.144 11.832 2.986 1.00 95.19 90 ARG A C 1
ATOM 733 O O . ARG A 1 90 ? 3.406 11.129 3.672 1.00 95.19 90 ARG A O 1
ATOM 740 N N . VAL A 1 91 ? 4.852 12.834 3.492 1.00 96.06 91 VAL A N 1
ATOM 741 C CA . VAL A 1 91 ? 4.952 13.124 4.921 1.00 96.06 91 VAL A CA 1
ATOM 742 C C . VAL A 1 91 ? 3.590 13.505 5.512 1.00 96.06 91 VAL A C 1
ATOM 744 O O . VAL A 1 91 ? 3.256 13.079 6.622 1.00 96.06 91 VAL A O 1
ATOM 747 N N . ASN A 1 92 ? 2.788 14.291 4.790 1.00 95.12 92 ASN A N 1
ATOM 748 C CA . ASN A 1 92 ? 1.443 14.670 5.221 1.00 95.12 92 ASN A CA 1
ATOM 749 C C . ASN A 1 92 ? 0.501 13.460 5.253 1.00 95.12 92 ASN A C 1
ATOM 751 O O . ASN A 1 92 ? -0.244 13.279 6.224 1.00 95.12 92 ASN A O 1
ATOM 755 N N . SER A 1 93 ? 0.580 12.595 4.245 1.00 95.50 93 SER A N 1
ATOM 756 C CA . SER A 1 93 ? -0.208 11.370 4.178 1.00 95.50 93 SER A CA 1
ATOM 757 C C . SER A 1 93 ? 0.139 10.415 5.333 1.00 95.50 93 SER A C 1
ATOM 759 O O . SER A 1 93 ? -0.768 9.923 6.011 1.00 95.50 93 SER A O 1
ATOM 761 N N . TYR A 1 94 ? 1.427 10.233 5.660 1.00 97.06 94 TYR A N 1
ATOM 762 C CA . TYR A 1 94 ? 1.826 9.463 6.847 1.00 97.06 94 TYR A CA 1
ATOM 763 C C . TYR A 1 94 ? 1.398 10.122 8.154 1.00 97.06 94 TYR A C 1
ATOM 765 O O . TYR A 1 94 ? 0.943 9.414 9.043 1.00 97.06 94 TYR A O 1
ATOM 773 N N . GLN A 1 95 ? 1.491 11.448 8.306 1.00 96.56 95 GLN A N 1
ATOM 774 C CA . GLN A 1 95 ? 1.028 12.112 9.533 1.00 96.56 95 GLN A CA 1
ATOM 775 C C . GLN A 1 95 ? -0.457 11.821 9.790 1.00 96.56 95 GLN A C 1
ATOM 777 O O . GLN A 1 95 ? -0.842 11.477 10.912 1.00 96.56 95 GLN A O 1
ATOM 782 N N . LYS A 1 96 ? -1.295 11.910 8.750 1.00 94.44 96 LYS A N 1
ATOM 783 C CA . LYS A 1 96 ? -2.718 11.555 8.838 1.00 94.44 96 LYS A CA 1
ATOM 784 C C . LYS A 1 96 ? -2.902 10.081 9.208 1.00 94.44 96 LYS A C 1
ATOM 786 O O . LYS A 1 96 ? -3.675 9.769 10.114 1.00 94.44 96 LYS A O 1
ATOM 791 N N . PHE A 1 97 ? -2.178 9.183 8.542 1.00 95.31 97 PHE A N 1
ATOM 792 C CA . PHE A 1 97 ? -2.224 7.747 8.819 1.00 95.31 97 PHE A CA 1
ATOM 793 C C . PHE A 1 97 ? -1.805 7.414 10.262 1.00 95.31 97 PHE A C 1
ATOM 795 O O . PHE A 1 97 ? -2.528 6.712 10.968 1.00 95.31 97 PHE A O 1
ATOM 802 N N . LEU A 1 98 ? -0.685 7.963 10.733 1.00 96.12 98 LEU A N 1
ATOM 803 C CA . LEU A 1 98 ? -0.140 7.740 12.072 1.00 96.12 98 LEU A CA 1
ATOM 804 C C . LEU A 1 98 ? -1.038 8.312 13.170 1.00 96.12 98 LEU A C 1
ATOM 806 O O . LEU A 1 98 ? -1.176 7.697 14.223 1.00 96.12 98 LEU A O 1
ATOM 810 N N . THR A 1 99 ? -1.695 9.446 12.917 1.00 93.75 99 THR A N 1
ATOM 811 C CA . THR A 1 99 ? -2.693 10.002 13.845 1.00 93.75 99 THR A CA 1
ATOM 812 C C . THR A 1 99 ? -3.846 9.020 14.055 1.00 93.75 99 THR A C 1
ATOM 814 O O . THR A 1 99 ? -4.288 8.817 15.179 1.00 93.75 99 THR A O 1
ATOM 817 N N . ASN A 1 100 ? -4.300 8.343 12.996 1.00 90.44 100 ASN A N 1
ATOM 818 C CA . ASN A 1 100 ? -5.313 7.292 13.131 1.00 90.44 100 ASN A CA 1
ATOM 819 C C . ASN A 1 100 ? -4.756 6.049 13.842 1.00 90.44 100 ASN A C 1
ATOM 821 O O . ASN A 1 100 ? -5.492 5.349 14.543 1.00 90.44 100 ASN A O 1
ATOM 825 N N . LEU A 1 101 ? -3.456 5.782 13.692 1.00 93.00 101 LEU A N 1
ATOM 826 C CA . LEU A 1 101 ? -2.790 4.630 14.290 1.00 93.00 101 LEU A CA 1
ATOM 827 C C . LEU A 1 101 ? -2.744 4.688 15.827 1.00 93.00 101 LEU A C 1
ATOM 829 O O . LEU A 1 101 ? -2.691 3.638 16.466 1.00 93.00 101 LEU A O 1
ATOM 833 N N . THR A 1 102 ? -2.847 5.871 16.443 1.00 92.75 102 THR A N 1
ATOM 834 C CA . THR A 1 102 ? -2.887 6.003 17.915 1.00 92.75 102 THR A CA 1
ATOM 835 C C . THR A 1 102 ? -4.155 5.409 18.544 1.00 92.75 102 THR A C 1
ATOM 837 O O . THR A 1 102 ? -4.202 5.155 19.745 1.00 92.75 102 THR A O 1
ATOM 840 N N . SER A 1 103 ? -5.174 5.102 17.731 1.00 86.12 103 SER A N 1
ATOM 841 C CA . SER A 1 103 ? -6.328 4.297 18.159 1.00 86.12 103 SER A CA 1
ATOM 842 C C . SER A 1 103 ? -6.003 2.805 18.335 1.00 86.12 103 SER A C 1
ATOM 844 O O . SER A 1 103 ? -6.768 2.086 18.974 1.00 86.12 103 SER A O 1
ATOM 846 N N . ILE A 1 104 ? -4.887 2.334 17.763 1.00 89.25 104 ILE A N 1
ATOM 847 C CA . ILE A 1 104 ? -4.451 0.928 17.757 1.00 89.25 104 ILE A CA 1
ATOM 848 C C . ILE A 1 104 ? -3.455 0.666 18.884 1.00 89.25 104 ILE A C 1
ATOM 850 O O . ILE A 1 104 ? -3.538 -0.359 19.561 1.00 89.25 104 ILE A O 1
ATOM 854 N N . ILE A 1 105 ? -2.486 1.569 19.029 1.00 95.12 105 ILE A N 1
ATOM 855 C CA . ILE A 1 105 ? -1.317 1.406 19.890 1.00 95.12 105 ILE A CA 1
ATOM 856 C C . ILE A 1 105 ? -1.092 2.651 20.729 1.00 95.12 105 ILE A C 1
ATOM 858 O O . ILE A 1 105 ? -1.354 3.767 20.281 1.00 95.12 105 ILE A O 1
ATOM 862 N N . LYS A 1 106 ? -0.532 2.447 21.920 1.00 96.38 106 LYS A N 1
ATOM 863 C CA . LYS A 1 106 ? -0.042 3.518 22.785 1.00 96.38 106 LYS A CA 1
ATOM 864 C C . LYS A 1 106 ? 1.443 3.351 23.032 1.00 96.38 106 LYS A C 1
ATOM 866 O O . LYS A 1 106 ? 1.859 2.289 23.486 1.00 96.38 106 LYS A O 1
ATOM 871 N N . LEU A 1 107 ? 2.236 4.386 22.761 1.00 97.50 107 LEU A N 1
ATOM 872 C CA . LEU A 1 107 ? 3.699 4.341 22.910 1.00 97.50 107 LEU A CA 1
ATOM 873 C C . LEU A 1 107 ? 4.225 5.577 23.667 1.00 97.50 107 LEU A C 1
ATOM 875 O O . LEU A 1 107 ? 4.804 6.467 23.053 1.00 97.50 107 LEU A O 1
ATOM 879 N N . PRO A 1 108 ? 4.013 5.677 24.993 1.00 98.00 108 PRO A N 1
ATOM 880 C CA . PRO A 1 108 ? 4.347 6.864 25.786 1.00 98.00 108 PRO A CA 1
ATOM 881 C C . PRO A 1 108 ? 5.779 7.373 25.591 1.00 98.00 108 PRO A C 1
ATOM 883 O O . PRO A 1 108 ? 6.738 6.643 25.836 1.00 98.00 108 PRO A O 1
ATOM 886 N N . GLY A 1 109 ? 5.915 8.636 25.174 1.00 97.31 109 GLY A N 1
ATOM 887 C CA . GLY A 1 109 ? 7.204 9.324 25.034 1.00 97.31 109 GLY A CA 1
ATOM 888 C C . GLY A 1 109 ? 8.144 8.741 23.972 1.00 97.31 109 GLY A C 1
ATOM 889 O O . GLY A 1 109 ? 9.331 9.069 23.962 1.00 97.31 109 GLY A O 1
ATOM 890 N N . PHE A 1 110 ? 7.647 7.862 23.098 1.00 98.56 110 PHE A N 1
ATOM 891 C CA . PHE A 1 110 ? 8.464 7.188 22.098 1.00 98.56 110 PHE A CA 1
ATOM 892 C C . PHE A 1 110 ? 8.779 8.091 20.900 1.00 98.56 110 PHE A C 1
ATOM 894 O O . PHE A 1 110 ? 7.916 8.833 20.433 1.00 98.56 110 PHE A O 1
ATOM 901 N N . TYR A 1 111 ? 10.006 7.984 20.384 1.00 98.56 111 TYR A N 1
ATOM 902 C CA . TYR A 1 111 ? 10.487 8.673 19.188 1.00 98.56 111 TYR A CA 1
ATOM 903 C C . TYR A 1 111 ? 10.870 7.636 18.138 1.00 98.56 111 TYR A C 1
ATOM 905 O O . TYR A 1 111 ? 11.468 6.619 18.480 1.00 98.56 111 TYR A O 1
ATOM 913 N N . PHE A 1 112 ? 10.571 7.904 16.871 1.00 98.62 112 PHE A N 1
ATOM 914 C CA . PHE A 1 112 ? 11.011 7.071 15.751 1.00 98.62 112 PHE A CA 1
ATOM 915 C C . PHE A 1 112 ? 11.165 7.898 14.475 1.00 98.62 112 PHE A C 1
ATOM 917 O O . PHE A 1 112 ? 10.548 8.954 14.332 1.00 98.62 112 PHE A O 1
ATOM 924 N N . GLY A 1 113 ? 12.011 7.429 13.560 1.00 98.19 113 GLY A N 1
ATOM 925 C CA . GLY A 1 113 ? 12.273 8.087 12.281 1.00 98.19 113 GLY A CA 1
ATOM 926 C C . GLY A 1 113 ? 11.645 7.368 11.094 1.00 98.19 113 GLY A C 1
ATOM 927 O O . GLY A 1 113 ? 11.566 6.139 11.092 1.00 98.19 113 GLY A O 1
ATOM 928 N N . ILE A 1 114 ? 11.243 8.133 10.079 1.00 98.12 114 ILE A N 1
ATOM 929 C CA . ILE A 1 114 ? 10.854 7.629 8.760 1.00 98.12 114 ILE A CA 1
ATOM 930 C C . ILE A 1 114 ? 11.745 8.284 7.699 1.00 98.12 114 ILE A C 1
ATOM 932 O O . ILE A 1 114 ? 11.876 9.508 7.669 1.00 98.12 114 ILE A O 1
ATOM 936 N N . GLU A 1 115 ? 12.332 7.455 6.840 1.00 97.25 115 GLU A N 1
ATOM 937 C CA . GLU A 1 115 ? 13.023 7.851 5.613 1.00 97.25 115 GLU A CA 1
ATOM 938 C C . GLU A 1 115 ? 12.042 7.850 4.431 1.00 97.25 115 GLU A C 1
ATOM 940 O O . GLU A 1 115 ? 11.334 6.864 4.195 1.00 97.25 115 GLU A O 1
ATOM 945 N N . TYR A 1 116 ? 12.015 8.956 3.690 1.00 95.56 116 TYR A N 1
ATOM 946 C CA . TYR A 1 116 ? 11.076 9.220 2.604 1.00 95.56 116 TYR A CA 1
ATOM 947 C C . TYR A 1 116 ? 11.693 9.208 1.209 1.00 95.56 116 TYR A C 1
ATOM 949 O O . TYR A 1 116 ? 10.936 9.227 0.237 1.00 95.56 116 TYR A O 1
ATOM 957 N N . GLU A 1 117 ? 13.017 9.202 1.074 1.00 91.38 117 GLU A N 1
ATOM 958 C CA . GLU A 1 117 ? 13.679 9.200 -0.229 1.00 91.38 117 GLU A CA 1
ATOM 959 C C . GLU A 1 117 ? 13.554 7.870 -0.978 1.00 91.38 117 GLU A C 1
ATOM 961 O O . GLU A 1 117 ? 13.506 6.788 -0.396 1.00 91.38 117 GLU A O 1
ATOM 966 N N . ASP A 1 118 ? 13.572 7.954 -2.312 1.00 87.56 118 ASP A N 1
ATOM 967 C CA . ASP A 1 118 ? 13.552 6.768 -3.175 1.00 87.56 118 ASP A CA 1
ATOM 968 C C . ASP A 1 118 ? 14.915 6.051 -3.248 1.00 87.56 118 ASP A C 1
ATOM 970 O O . ASP A 1 118 ? 15.018 4.943 -3.775 1.00 87.56 118 ASP A O 1
ATOM 974 N N . MET A 1 119 ? 15.986 6.715 -2.808 1.00 80.56 119 MET A N 1
ATOM 975 C CA . MET A 1 119 ? 17.372 6.259 -2.959 1.00 80.56 119 MET A CA 1
ATOM 976 C C . MET A 1 119 ? 18.188 6.524 -1.687 1.00 80.56 119 MET A C 1
ATOM 978 O O . MET A 1 119 ? 19.330 6.968 -1.751 1.00 80.56 119 MET A O 1
ATOM 982 N N . GLY A 1 120 ? 17.602 6.241 -0.521 1.00 77.50 120 GLY A N 1
ATOM 983 C CA . GLY A 1 120 ? 18.266 6.442 0.767 1.00 77.50 120 GLY A CA 1
ATOM 984 C C . GLY A 1 120 ? 19.513 5.564 0.944 1.00 77.50 120 GLY A C 1
ATOM 985 O O . GLY A 1 120 ? 19.479 4.349 0.730 1.00 77.50 120 GLY A O 1
ATOM 986 N N . GLY A 1 121 ? 20.615 6.178 1.384 1.00 77.94 121 GLY A N 1
ATOM 987 C CA . GLY A 1 121 ? 21.911 5.523 1.618 1.00 77.94 121 GLY A CA 1
ATOM 988 C C . GLY A 1 121 ? 22.014 4.708 2.915 1.00 77.94 121 GLY A C 1
ATOM 989 O O . GLY A 1 121 ? 23.097 4.233 3.252 1.00 77.94 121 GLY A O 1
ATOM 990 N N . GLY A 1 122 ? 20.912 4.533 3.651 1.00 80.31 122 GLY A N 1
ATOM 991 C CA . GLY A 1 122 ? 20.934 4.008 5.015 1.00 80.31 122 GLY A CA 1
ATOM 992 C C . GLY A 1 122 ? 21.268 5.081 6.055 1.00 80.31 122 GLY A C 1
ATOM 993 O O . GLY A 1 122 ? 21.653 6.202 5.737 1.00 80.31 122 GLY A O 1
ATOM 994 N N . CYS A 1 123 ? 21.090 4.727 7.324 1.00 87.75 123 CYS A N 1
ATOM 995 C CA . CYS A 1 123 ? 21.459 5.545 8.480 1.00 87.75 123 CYS A CA 1
ATOM 996 C C . CYS A 1 123 ? 22.186 4.679 9.521 1.00 87.75 123 CYS A C 1
ATOM 998 O O . CYS A 1 123 ? 22.069 3.456 9.470 1.00 87.75 123 CYS A O 1
ATOM 1000 N N . ASP A 1 124 ? 22.894 5.291 10.472 1.00 93.44 124 ASP A N 1
ATOM 1001 C CA . ASP A 1 124 ? 23.570 4.594 11.583 1.00 93.44 124 ASP A CA 1
ATOM 1002 C C . ASP A 1 124 ? 22.613 4.166 12.709 1.00 93.44 124 ASP A C 1
ATOM 1004 O O . ASP A 1 124 ? 23.014 3.523 13.680 1.00 93.44 124 ASP A O 1
ATOM 1008 N N . ILE A 1 125 ? 21.334 4.512 12.581 1.00 96.25 125 ILE A N 1
ATOM 1009 C CA . ILE A 1 125 ? 20.264 4.133 13.500 1.00 96.25 125 ILE A CA 1
ATOM 1010 C C . ILE A 1 125 ? 19.112 3.468 12.740 1.00 96.25 125 ILE A C 1
ATOM 1012 O O . ILE A 1 125 ? 18.939 3.722 11.545 1.00 96.25 125 ILE A O 1
ATOM 1016 N N . PRO A 1 126 ? 18.293 2.643 13.417 1.00 97.44 126 PRO A N 1
ATOM 1017 C CA . PRO A 1 126 ? 17.096 2.090 12.807 1.00 97.44 126 PRO A CA 1
ATOM 1018 C C . PRO A 1 126 ? 16.091 3.165 12.382 1.00 97.44 126 PRO A C 1
ATOM 1020 O O . PRO A 1 126 ? 15.662 3.983 13.201 1.00 97.44 126 PRO A O 1
ATOM 1023 N N . LEU A 1 127 ? 15.679 3.124 11.116 1.00 98.00 127 LEU A N 1
ATOM 1024 C CA . LEU A 1 127 ? 14.637 3.981 10.550 1.00 98.00 127 LEU A CA 1
ATOM 1025 C C . LEU A 1 127 ? 13.550 3.123 9.903 1.00 98.00 127 LEU A C 1
ATOM 1027 O O . LEU A 1 127 ? 13.823 2.044 9.372 1.00 98.00 127 LEU A O 1
ATOM 1031 N N . LEU A 1 128 ? 12.314 3.613 9.920 1.00 98.31 128 LEU A N 1
ATOM 1032 C CA . LEU A 1 128 ? 11.248 3.052 9.099 1.00 98.31 128 LEU A CA 1
ATOM 1033 C C . LEU A 1 128 ? 11.393 3.578 7.668 1.00 98.31 128 LEU A C 1
ATOM 1035 O O . LEU A 1 128 ? 11.773 4.727 7.459 1.00 98.31 128 LEU A O 1
ATOM 1039 N N . CYS A 1 129 ? 11.074 2.760 6.676 1.00 97.25 129 CYS A N 1
ATOM 1040 C CA . CYS A 1 129 ? 11.082 3.168 5.272 1.00 97.25 129 CYS A CA 1
ATOM 1041 C C . CYS A 1 129 ? 10.099 2.308 4.477 1.00 97.25 129 CYS A C 1
ATOM 1043 O O . CYS A 1 129 ? 9.790 1.181 4.865 1.00 97.25 129 CYS A O 1
ATOM 1045 N N . TYR A 1 130 ? 9.623 2.803 3.341 1.00 96.31 130 TYR A N 1
ATOM 1046 C CA . TYR A 1 130 ? 8.680 2.031 2.532 1.00 96.31 130 TYR A CA 1
ATOM 1047 C C . TYR A 1 130 ? 9.361 0.978 1.642 1.00 96.31 130 TYR A C 1
ATOM 1049 O O . TYR A 1 130 ? 8.727 0.009 1.211 1.00 96.31 130 TYR A O 1
ATOM 1057 N N . HIS A 1 131 ? 10.664 1.132 1.394 1.00 96.00 131 HIS A N 1
ATOM 1058 C CA . HIS A 1 131 ? 11.458 0.170 0.648 1.00 96.00 131 HIS A CA 1
ATOM 1059 C C . HIS A 1 131 ? 12.917 0.127 1.091 1.00 96.00 131 HIS A C 1
ATOM 1061 O O . HIS A 1 131 ? 13.445 1.091 1.638 1.00 96.00 131 HIS A O 1
ATOM 1067 N N . LYS A 1 132 ? 13.617 -0.957 0.746 1.00 94.88 132 LYS A N 1
ATOM 1068 C CA . LYS A 1 132 ? 15.069 -1.053 0.926 1.00 94.88 132 LYS A CA 1
ATOM 1069 C C . LYS A 1 132 ? 15.718 -2.068 -0.002 1.00 94.88 132 LYS A C 1
ATOM 1071 O O . LYS A 1 132 ? 15.041 -2.939 -0.547 1.00 94.88 132 LYS A O 1
ATOM 1076 N N . ASN A 1 133 ? 17.040 -1.985 -0.125 1.00 93.00 133 ASN A N 1
ATOM 1077 C CA . ASN A 1 133 ? 17.846 -3.089 -0.632 1.00 93.00 133 ASN A CA 1
ATOM 1078 C C . ASN A 1 133 ? 17.947 -4.155 0.465 1.00 93.00 133 ASN A C 1
ATOM 1080 O O . ASN A 1 133 ? 18.096 -3.811 1.638 1.00 93.00 133 ASN A O 1
ATOM 1084 N N . THR A 1 134 ? 17.922 -5.436 0.113 1.00 93.19 134 THR A N 1
ATOM 1085 C CA . THR A 1 134 ? 18.071 -6.541 1.074 1.00 93.19 134 THR A CA 1
ATOM 1086 C C . THR A 1 134 ? 19.383 -6.483 1.857 1.00 93.19 134 THR A C 1
ATOM 1088 O O . THR A 1 134 ? 19.452 -7.004 2.966 1.00 93.19 134 THR A O 1
ATOM 1091 N N . ASN A 1 135 ? 20.412 -5.807 1.336 1.00 91.75 135 ASN A N 1
ATOM 1092 C CA . ASN A 1 135 ? 21.674 -5.587 2.044 1.00 91.75 135 ASN A CA 1
ATOM 1093 C C . ASN A 1 135 ? 21.608 -4.463 3.094 1.00 91.75 135 ASN A C 1
ATOM 1095 O O . ASN A 1 135 ? 22.509 -4.362 3.931 1.00 91.75 135 ASN A O 1
ATOM 1099 N N . ASN A 1 136 ? 20.571 -3.619 3.077 1.00 92.25 136 ASN A N 1
ATOM 1100 C CA . ASN A 1 136 ? 20.390 -2.562 4.065 1.00 92.25 136 ASN A CA 1
ATOM 1101 C C . ASN A 1 136 ? 19.872 -3.150 5.392 1.00 92.25 136 ASN A C 1
ATOM 1103 O O . ASN A 1 136 ? 18.797 -3.758 5.472 1.00 92.25 136 ASN A O 1
ATOM 1107 N N . LYS A 1 137 ? 20.662 -2.931 6.447 1.00 91.62 137 LYS A N 1
ATOM 1108 C CA . LYS A 1 137 ? 20.449 -3.488 7.789 1.00 91.62 137 LYS A CA 1
ATOM 1109 C C . LYS A 1 137 ? 19.796 -2.522 8.772 1.00 91.62 137 LYS A C 1
ATOM 1111 O O . LYS A 1 137 ? 19.484 -2.938 9.880 1.00 91.62 137 LYS A O 1
ATOM 1116 N N . THR A 1 138 ? 19.638 -1.256 8.401 1.00 94.06 138 THR A N 1
ATOM 1117 C CA . THR A 1 138 ? 19.149 -0.201 9.302 1.00 94.06 138 THR A CA 1
ATOM 1118 C C . THR A 1 138 ? 17.703 0.177 9.022 1.00 94.06 138 THR A C 1
ATOM 1120 O O . THR A 1 138 ? 17.046 0.815 9.833 1.00 94.06 138 THR A O 1
ATOM 1123 N N . TYR A 1 139 ? 17.173 -0.267 7.893 1.00 97.06 139 TYR A N 1
ATOM 1124 C CA . TYR A 1 139 ? 15.812 0.009 7.483 1.00 97.06 139 TYR A CA 1
ATOM 1125 C C . TYR A 1 139 ? 14.835 -1.101 7.877 1.00 97.06 139 TYR A C 1
ATOM 1127 O O . TYR A 1 139 ? 15.055 -2.283 7.579 1.00 97.06 139 TYR A O 1
ATOM 1135 N N . ILE A 1 140 ? 13.728 -0.686 8.495 1.00 98.00 140 ILE A N 1
ATOM 1136 C CA . ILE A 1 140 ? 12.551 -1.500 8.802 1.00 98.00 140 ILE A CA 1
ATOM 1137 C C . ILE A 1 140 ? 11.455 -1.141 7.808 1.00 98.00 140 ILE A C 1
ATOM 1139 O O . ILE A 1 140 ? 11.055 0.019 7.699 1.00 98.00 140 ILE A O 1
ATOM 1143 N N . LEU A 1 141 ? 10.989 -2.138 7.059 1.00 97.94 141 LEU A N 1
ATOM 1144 C CA . LEU A 1 141 ? 9.988 -1.913 6.028 1.00 97.94 141 LEU A CA 1
ATOM 1145 C C . LEU A 1 141 ? 8.612 -1.627 6.628 1.00 97.94 141 LEU A C 1
ATOM 1147 O O . LEU A 1 141 ? 8.122 -2.366 7.479 1.00 97.94 141 LEU A O 1
ATOM 1151 N N . VAL A 1 142 ? 7.960 -0.590 6.116 1.00 97.81 142 VAL A N 1
ATOM 1152 C CA . VAL A 1 142 ? 6.578 -0.228 6.434 1.00 97.81 142 VAL A CA 1
ATOM 1153 C C . VAL A 1 142 ? 5.765 0.004 5.154 1.00 97.81 142 VAL A C 1
ATOM 1155 O O . VAL A 1 142 ? 6.338 0.135 4.072 1.00 97.81 142 VAL A O 1
ATOM 1158 N N . PRO A 1 143 ? 4.424 -0.001 5.229 1.00 97.31 143 PRO A N 1
ATOM 1159 C CA . PRO A 1 143 ? 3.577 0.330 4.088 1.00 97.31 143 PRO A CA 1
ATOM 1160 C C . PRO A 1 143 ? 3.829 1.719 3.507 1.00 97.31 143 PRO A C 1
ATOM 1162 O O . PRO A 1 143 ? 3.902 2.681 4.258 1.00 97.31 143 PRO A O 1
ATOM 1165 N N . ASP A 1 144 ? 3.900 1.798 2.176 1.00 95.56 144 ASP A N 1
ATOM 1166 C CA . ASP A 1 144 ? 4.120 3.024 1.401 1.00 95.56 144 ASP A CA 1
ATOM 1167 C C . ASP A 1 144 ? 2.935 4.002 1.452 1.00 95.56 144 ASP A C 1
ATOM 1169 O O . ASP A 1 144 ? 1.784 3.593 1.622 1.00 95.56 144 ASP A O 1
ATOM 1173 N N . PHE A 1 145 ? 3.210 5.291 1.230 1.00 95.00 145 PHE A N 1
ATOM 1174 C CA . PHE A 1 145 ? 2.204 6.345 1.293 1.00 95.00 145 PHE A CA 1
ATOM 1175 C C . PHE A 1 145 ? 1.152 6.272 0.198 1.00 95.00 145 PHE A C 1
ATOM 1177 O O . PHE A 1 145 ? -0.017 6.585 0.432 1.00 95.00 145 PHE A O 1
ATOM 1184 N N . GLU A 1 146 ? 1.547 5.796 -0.981 1.00 94.94 146 GLU A N 1
ATOM 1185 C CA . GLU A 1 146 ? 0.623 5.609 -2.090 1.00 94.94 146 GLU A CA 1
ATOM 1186 C C . GLU A 1 146 ? -0.529 4.676 -1.700 1.00 94.94 146 GLU A C 1
ATOM 1188 O O . GLU A 1 146 ? -1.656 4.882 -2.139 1.00 94.94 146 GLU A O 1
ATOM 1193 N N . ILE A 1 147 ? -0.293 3.696 -0.820 1.00 94.88 147 ILE A N 1
ATOM 1194 C CA . ILE A 1 147 ? -1.331 2.751 -0.399 1.00 94.88 147 ILE A CA 1
ATOM 1195 C C . ILE A 1 147 ? -2.509 3.493 0.229 1.00 94.88 147 ILE A C 1
ATOM 1197 O O . ILE A 1 147 ? -3.648 3.219 -0.127 1.00 94.88 147 ILE A O 1
ATOM 1201 N N . PHE A 1 148 ? -2.271 4.445 1.131 1.00 90.62 148 PHE A N 1
ATOM 1202 C CA . PHE A 1 148 ? -3.362 5.182 1.772 1.00 90.62 148 PHE A CA 1
ATOM 1203 C C . PHE A 1 148 ? -3.862 6.380 0.953 1.00 90.62 148 PHE A C 1
ATOM 1205 O O . PHE A 1 148 ? -5.049 6.692 1.046 1.00 90.62 148 PHE A O 1
ATOM 1212 N N . GLU A 1 149 ? -3.031 7.001 0.110 1.00 90.75 149 GLU A N 1
ATOM 1213 C CA . GLU A 1 149 ? -3.485 8.029 -0.847 1.00 90.75 149 GLU A CA 1
ATOM 1214 C C . GLU A 1 149 ? -4.454 7.460 -1.886 1.00 90.75 149 GLU A C 1
ATOM 1216 O O . GLU A 1 149 ? -5.491 8.049 -2.187 1.00 90.75 149 GLU A O 1
ATOM 1221 N N . TYR A 1 150 ? -4.167 6.258 -2.380 1.00 90.62 150 TYR A N 1
ATOM 1222 C CA . TYR A 1 150 ? -5.041 5.534 -3.292 1.00 90.62 150 TYR A CA 1
ATOM 1223 C C . TYR A 1 150 ? -6.086 4.702 -2.555 1.00 90.62 150 TYR A C 1
ATOM 1225 O O . TYR A 1 150 ? -6.510 3.693 -3.105 1.00 90.62 150 TYR A O 1
ATOM 1233 N N . ASN A 1 151 ? -6.481 5.075 -1.333 1.00 88.75 151 ASN A N 1
ATOM 1234 C CA . ASN A 1 151 ? -7.520 4.393 -0.558 1.00 88.75 151 ASN A CA 1
ATOM 1235 C C . ASN A 1 151 ? -7.403 2.857 -0.623 1.00 88.75 151 ASN A C 1
ATOM 1237 O O . ASN A 1 151 ? -8.344 2.144 -0.973 1.00 88.75 151 ASN A O 1
ATOM 1241 N N . TYR A 1 152 ? -6.202 2.351 -0.350 1.00 91.81 152 TYR A N 1
ATOM 1242 C CA . TYR A 1 152 ? -5.873 0.926 -0.319 1.00 91.81 152 TYR A CA 1
ATOM 1243 C C . TYR A 1 152 ? -6.091 0.219 -1.667 1.00 91.81 152 TYR A C 1
ATOM 1245 O O . TYR A 1 152 ? -6.375 -0.975 -1.734 1.00 91.81 152 TYR A O 1
ATOM 1253 N N . TYR A 1 153 ? -5.966 0.995 -2.748 1.00 90.62 153 TYR A N 1
ATOM 1254 C CA . TYR A 1 153 ? -6.243 0.657 -4.146 1.00 90.62 153 TYR A CA 1
ATOM 1255 C C . TYR A 1 153 ? -7.662 0.147 -4.407 1.00 90.62 153 TYR A C 1
ATOM 1257 O O . TYR A 1 153 ? -7.915 -0.461 -5.447 1.00 90.62 153 TYR A O 1
ATOM 1265 N N . MET A 1 154 ? -8.597 0.404 -3.489 1.00 77.25 154 MET A N 1
ATOM 1266 C CA . MET A 1 154 ? -9.945 -0.148 -3.574 1.00 77.25 154 MET A CA 1
ATOM 1267 C C . MET A 1 154 ? -10.702 0.385 -4.790 1.00 77.25 154 MET A C 1
ATOM 1269 O O . MET A 1 154 ? -11.438 -0.346 -5.415 1.00 77.25 154 MET A O 1
ATOM 1273 N N . GLN A 1 155 ? -10.498 1.624 -5.218 1.00 79.62 155 GLN A N 1
ATOM 1274 C CA . GLN A 1 155 ? -11.209 2.189 -6.375 1.00 79.62 155 GLN A CA 1
ATOM 1275 C C . GLN A 1 155 ? -10.867 1.545 -7.733 1.00 79.62 155 GLN A C 1
ATOM 1277 O O . GLN A 1 155 ? -11.434 1.948 -8.746 1.00 79.62 155 GLN A O 1
ATOM 1282 N N . LEU A 1 156 ? -9.924 0.603 -7.789 1.00 83.12 156 LEU A N 1
ATOM 1283 C CA . LEU A 1 156 ? -9.482 -0.022 -9.031 1.00 83.12 156 LEU A CA 1
ATOM 1284 C C . LEU A 1 156 ? -10.088 -1.419 -9.149 1.00 83.12 156 LEU A C 1
ATOM 1286 O O . LEU A 1 156 ? -9.984 -2.233 -8.235 1.00 83.12 156 LEU A O 1
ATOM 1290 N N . ASN A 1 157 ? -10.718 -1.703 -10.287 1.00 84.44 157 ASN A N 1
ATOM 1291 C CA . ASN A 1 157 ? -11.332 -2.996 -10.549 1.00 84.44 157 ASN A CA 1
ATOM 1292 C C . ASN A 1 157 ? -10.973 -3.480 -11.953 1.00 84.44 157 ASN A C 1
ATOM 1294 O O . ASN A 1 157 ? -11.052 -2.733 -12.924 1.00 84.44 157 ASN A O 1
ATOM 1298 N N . ASP A 1 158 ? -10.596 -4.749 -12.055 1.00 94.00 158 ASP A N 1
ATOM 1299 C CA . ASP A 1 158 ? -10.379 -5.425 -13.327 1.00 94.00 158 ASP A CA 1
ATOM 1300 C C . ASP A 1 158 ? -11.494 -6.447 -13.534 1.00 94.00 158 ASP A C 1
ATOM 1302 O O . ASP A 1 158 ? -11.440 -7.562 -13.015 1.00 94.00 158 ASP A O 1
ATOM 1306 N N . GLU A 1 159 ? -12.509 -6.067 -14.302 1.00 92.62 159 GLU A N 1
ATOM 1307 C CA . GLU A 1 159 ? -13.687 -6.903 -14.565 1.00 92.62 159 GLU A CA 1
ATOM 1308 C C . GLU A 1 159 ? -13.447 -7.952 -15.656 1.00 92.62 159 GLU A C 1
ATOM 1310 O O . GLU A 1 159 ? -14.242 -8.875 -15.828 1.00 92.62 159 GLU A O 1
ATOM 1315 N N . THR A 1 160 ? -12.343 -7.844 -16.401 1.00 96.12 160 THR A N 1
ATOM 1316 C CA . THR A 1 160 ? -12.089 -8.715 -17.551 1.00 96.12 160 THR A CA 1
ATOM 1317 C C . THR A 1 160 ? -11.546 -10.057 -17.071 1.00 96.12 160 THR A C 1
ATOM 1319 O O . THR A 1 160 ? -10.448 -10.119 -16.512 1.00 96.12 160 THR A O 1
ATOM 1322 N N . ASN A 1 161 ? -12.280 -11.145 -17.314 1.00 95.44 161 ASN A N 1
ATOM 1323 C CA . ASN A 1 161 ? -11.845 -12.490 -16.943 1.00 95.44 161 ASN A CA 1
ATOM 1324 C C . ASN A 1 161 ? -10.539 -12.856 -17.664 1.00 95.44 161 ASN A C 1
ATOM 1326 O O . ASN A 1 161 ? -10.349 -12.518 -18.829 1.00 95.44 161 ASN A O 1
ATOM 1330 N N . ILE A 1 162 ? -9.648 -13.592 -16.995 1.00 96.06 162 ILE A N 1
ATOM 1331 C CA . ILE A 1 162 ? -8.354 -14.013 -17.553 1.00 96.06 162 ILE A CA 1
ATOM 1332 C C . ILE A 1 162 ? -8.467 -14.746 -18.903 1.00 96.06 162 ILE A C 1
ATOM 1334 O O . ILE A 1 162 ? -7.560 -14.644 -19.732 1.00 96.06 162 ILE A O 1
ATOM 1338 N N . ASN A 1 163 ? -9.579 -15.449 -19.142 1.00 96.00 163 ASN A N 1
ATOM 1339 C CA . ASN A 1 163 ? -9.847 -16.142 -20.405 1.00 96.00 163 ASN A CA 1
ATOM 1340 C C . ASN A 1 163 ? -10.067 -15.174 -21.575 1.00 96.00 163 ASN A C 1
ATOM 1342 O O . ASN A 1 163 ? -9.672 -15.479 -22.698 1.00 96.00 163 ASN A O 1
ATOM 1346 N N . ASP A 1 164 ? -10.669 -14.019 -21.292 1.00 97.81 164 ASP A N 1
ATOM 1347 C CA . ASP A 1 164 ? -11.034 -13.006 -22.284 1.00 97.81 164 ASP A CA 1
ATOM 1348 C C . ASP A 1 164 ? -9.884 -12.022 -22.535 1.00 97.81 164 ASP A C 1
ATOM 1350 O O . ASP A 1 164 ? -9.889 -11.268 -23.509 1.00 97.81 164 ASP A O 1
ATOM 1354 N N . LYS A 1 165 ? -8.858 -12.045 -21.675 1.00 98.31 165 LYS A N 1
ATOM 1355 C CA . LYS A 1 165 ? -7.660 -11.225 -21.837 1.00 98.31 165 LYS A CA 1
ATOM 1356 C C . LYS A 1 165 ? -6.830 -11.678 -23.032 1.00 98.31 165 LYS A C 1
ATOM 1358 O O . LYS A 1 165 ? -6.575 -12.871 -23.247 1.00 98.31 165 LYS A O 1
ATOM 1363 N N . VAL A 1 166 ? -6.296 -10.690 -23.743 1.00 98.25 166 VAL A N 1
ATOM 1364 C CA . VAL A 1 166 ? -5.366 -10.890 -24.854 1.00 98.25 166 VAL A CA 1
ATOM 1365 C C . VAL A 1 166 ? -4.105 -11.573 -24.327 1.00 98.25 166 VAL A C 1
ATOM 1367 O O . VAL A 1 166 ? -3.538 -11.148 -23.320 1.00 98.25 166 VAL A O 1
ATOM 1370 N N . ASN A 1 167 ? -3.640 -12.620 -25.016 1.00 98.06 167 ASN A N 1
ATOM 1371 C CA . ASN A 1 167 ? -2.424 -13.363 -24.669 1.00 98.06 167 ASN A CA 1
ATOM 1372 C C . ASN A 1 167 ? -1.145 -12.553 -24.970 1.00 98.06 167 ASN A C 1
ATOM 1374 O O . ASN A 1 167 ? -0.357 -12.907 -25.843 1.00 98.06 167 ASN A O 1
ATOM 1378 N N . LYS A 1 168 ? -0.980 -11.426 -24.281 1.00 98.56 168 LYS A N 1
ATOM 1379 C CA . LYS A 1 168 ? 0.141 -10.495 -24.394 1.00 98.56 168 LYS A CA 1
ATOM 1380 C C . LYS A 1 168 ? 0.641 -10.104 -23.015 1.00 98.56 168 LYS A C 1
ATOM 1382 O O . LYS A 1 168 ? -0.126 -10.111 -22.048 1.00 98.56 168 LYS A O 1
ATOM 1387 N N . ALA A 1 169 ? 1.919 -9.755 -22.944 1.00 98.69 169 ALA A N 1
ATOM 1388 C CA . ALA A 1 169 ? 2.505 -9.115 -21.777 1.00 98.69 169 ALA A CA 1
ATOM 1389 C C . ALA A 1 169 ? 2.603 -7.607 -21.988 1.00 98.69 169 ALA A C 1
ATOM 1391 O O . ALA A 1 169 ? 2.866 -7.150 -23.103 1.00 98.69 169 ALA A O 1
ATOM 1392 N N . ILE A 1 170 ? 2.386 -6.829 -20.927 1.00 98.44 170 ILE A N 1
ATOM 1393 C CA . ILE A 1 170 ? 2.416 -5.369 -21.013 1.00 98.44 170 ILE A CA 1
ATOM 1394 C C . ILE A 1 170 ? 3.215 -4.704 -19.892 1.00 98.44 170 ILE A C 1
ATOM 1396 O O . ILE A 1 170 ? 3.094 -5.055 -18.719 1.00 98.44 170 ILE A O 1
ATOM 1400 N N . PHE A 1 171 ? 3.990 -3.687 -20.268 1.00 97.88 171 PHE A N 1
ATOM 1401 C CA . PHE A 1 171 ? 4.587 -2.683 -19.397 1.00 97.88 171 PHE A CA 1
ATOM 1402 C C . PHE A 1 171 ? 4.395 -1.295 -20.007 1.00 97.88 171 PHE A C 1
ATOM 1404 O O . PHE A 1 171 ? 4.730 -1.072 -21.172 1.00 97.88 171 PHE A O 1
ATOM 1411 N N . VAL A 1 172 ? 3.935 -0.338 -19.201 1.00 96.25 172 VAL A N 1
ATOM 1412 C CA . VAL A 1 172 ? 3.903 1.081 -19.575 1.00 96.25 172 VAL A CA 1
ATOM 1413 C C . VAL A 1 172 ? 4.422 1.909 -18.408 1.00 96.25 172 VAL A C 1
ATOM 1415 O O . VAL A 1 172 ? 3.816 1.927 -17.340 1.00 96.25 172 VAL A O 1
ATOM 1418 N N . GLY A 1 173 ? 5.552 2.588 -18.577 1.00 95.31 173 GLY A N 1
ATOM 1419 C CA . GLY A 1 173 ? 6.198 3.298 -17.471 1.00 95.31 173 GLY A CA 1
ATOM 1420 C C . GLY A 1 173 ? 7.055 4.473 -17.912 1.00 95.31 173 GLY A C 1
ATOM 1421 O O . GLY A 1 173 ? 7.025 4.894 -19.063 1.00 95.31 173 GLY A O 1
ATOM 1422 N N . SER A 1 174 ? 7.807 5.035 -16.977 1.00 95.06 174 SER A N 1
ATOM 1423 C CA . SER A 1 174 ? 8.816 6.047 -17.274 1.00 95.06 174 SER A CA 1
ATOM 1424 C C . SER A 1 174 ? 10.193 5.418 -17.462 1.00 95.06 174 SER A C 1
ATOM 1426 O O . SER A 1 174 ? 10.411 4.261 -17.091 1.00 95.06 174 SER A O 1
ATOM 1428 N N . THR A 1 175 ? 11.138 6.200 -17.979 1.00 95.12 175 THR A N 1
ATOM 1429 C CA . THR A 1 175 ? 12.555 5.822 -18.110 1.00 95.12 175 THR A CA 1
ATOM 1430 C C . THR A 1 175 ? 13.319 5.763 -16.780 1.00 95.12 175 THR A C 1
ATOM 1432 O O . THR A 1 175 ? 14.536 5.608 -16.811 1.00 95.12 175 THR A O 1
ATOM 1435 N N . THR A 1 176 ? 12.637 5.878 -15.628 1.00 91.69 176 THR A N 1
ATOM 1436 C CA . THR A 1 176 ? 13.256 5.654 -14.307 1.00 91.69 176 THR A CA 1
ATOM 1437 C C . THR A 1 176 ? 13.722 4.212 -14.168 1.00 91.69 176 THR A C 1
ATOM 1439 O O . THR A 1 176 ? 13.195 3.325 -14.838 1.00 91.69 176 THR A O 1
ATOM 1442 N N . GLY A 1 177 ? 14.666 3.942 -13.276 1.00 85.00 177 GLY A N 1
ATOM 1443 C CA . GLY A 1 177 ? 15.228 2.600 -13.145 1.00 85.00 177 GLY A CA 1
ATOM 1444 C C . GLY A 1 177 ? 16.714 2.640 -12.895 1.00 85.00 177 GLY A C 1
ATOM 1445 O O . GLY A 1 177 ? 17.347 3.649 -13.164 1.00 85.00 177 GLY A O 1
ATOM 1446 N N . THR A 1 178 ? 17.247 1.513 -12.446 1.00 82.12 178 THR A N 1
ATOM 1447 C CA . THR A 1 178 ? 18.683 1.247 -12.371 1.00 82.12 178 THR A CA 1
ATOM 1448 C C . THR A 1 178 ? 19.124 0.433 -13.583 1.00 82.12 178 THR A C 1
ATOM 1450 O O . THR A 1 178 ? 18.289 -0.150 -14.289 1.00 82.12 178 THR A O 1
ATOM 1453 N N . ASN A 1 179 ? 20.431 0.345 -13.818 1.00 82.31 179 ASN A N 1
ATOM 1454 C CA . ASN A 1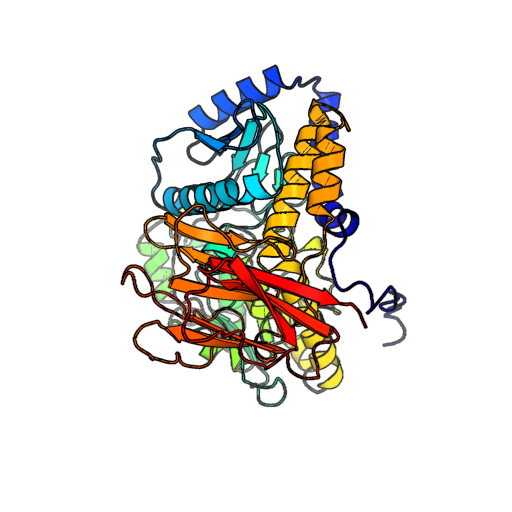 179 ? 21.002 -0.698 -14.673 1.00 82.31 179 ASN A CA 1
ATOM 1455 C C . ASN A 1 179 ? 20.876 -2.090 -14.004 1.00 82.31 179 ASN A C 1
ATOM 1457 O O . ASN A 1 179 ? 20.356 -2.221 -12.889 1.00 82.31 179 ASN A O 1
ATOM 1461 N N . PHE A 1 180 ? 21.343 -3.140 -14.685 1.00 77.81 180 PHE A N 1
ATOM 1462 C CA . PHE A 1 180 ? 21.341 -4.510 -14.147 1.00 77.81 180 PHE A CA 1
ATOM 1463 C C . PHE A 1 180 ? 22.317 -4.720 -12.981 1.00 77.81 180 PHE A C 1
ATOM 1465 O O . PHE A 1 180 ? 22.151 -5.669 -12.219 1.00 77.81 180 PHE A O 1
ATOM 1472 N N . GLU A 1 181 ? 23.307 -3.840 -12.830 1.00 79.56 181 GLU A N 1
ATOM 1473 C CA . GLU A 1 181 ? 24.224 -3.822 -11.684 1.00 79.56 181 GLU A CA 1
ATOM 1474 C C . GLU A 1 181 ? 23.627 -3.111 -10.455 1.00 79.56 181 GLU A C 1
ATOM 1476 O O . GLU A 1 181 ? 24.267 -3.039 -9.412 1.00 79.56 181 GLU A O 1
ATOM 1481 N N . GLU A 1 182 ? 22.389 -2.615 -10.558 1.00 73.62 182 GLU A N 1
ATOM 1482 C CA . GLU A 1 182 ? 21.676 -1.858 -9.522 1.00 73.62 182 GLU A CA 1
ATOM 1483 C C . GLU A 1 182 ? 22.336 -0.512 -9.139 1.00 73.62 182 GLU A C 1
ATOM 1485 O O . GLU A 1 182 ? 22.078 0.022 -8.057 1.00 73.62 182 GLU A O 1
ATOM 1490 N N . ASN A 1 183 ? 23.114 0.096 -10.044 1.00 70.69 183 ASN A N 1
ATOM 1491 C CA . ASN A 1 183 ? 23.658 1.447 -9.872 1.00 70.69 183 ASN A CA 1
ATOM 1492 C C . ASN A 1 183 ? 22.516 2.480 -9.968 1.00 70.69 183 ASN A C 1
ATOM 1494 O O . ASN A 1 183 ? 21.898 2.638 -11.023 1.00 70.69 183 ASN A O 1
ATOM 1498 N N . ARG A 1 184 ? 22.203 3.159 -8.853 1.00 63.16 184 ARG A N 1
ATOM 1499 C CA . ARG A 1 184 ? 21.004 4.015 -8.708 1.00 63.16 184 ARG A CA 1
ATOM 1500 C C . ARG A 1 184 ? 21.156 5.462 -9.173 1.00 63.16 184 ARG A C 1
ATOM 1502 O O . ARG A 1 184 ? 20.159 6.077 -9.535 1.00 63.16 184 ARG A O 1
ATOM 1509 N N . ASP A 1 185 ? 22.380 5.971 -9.266 1.00 64.38 185 ASP A N 1
ATOM 1510 C CA . ASP A 1 185 ? 22.659 7.327 -9.764 1.00 64.38 185 ASP A CA 1
ATOM 1511 C C . ASP A 1 185 ? 22.702 7.404 -11.301 1.00 64.38 185 ASP A C 1
ATOM 1513 O O . ASP A 1 185 ? 23.375 8.258 -11.884 1.00 64.38 185 ASP A O 1
ATOM 1517 N N . CYS A 1 186 ? 22.004 6.502 -11.998 1.00 64.12 186 CYS A N 1
ATOM 1518 C CA . CYS A 1 186 ? 22.003 6.494 -13.452 1.00 64.12 186 CYS A CA 1
ATOM 1519 C C . CYS A 1 186 ? 21.027 7.546 -13.992 1.00 64.12 186 CYS A C 1
ATOM 1521 O O . CYS A 1 186 ? 19.911 7.259 -14.429 1.00 64.12 186 CYS A O 1
ATOM 1523 N N . TYR A 1 187 ? 21.479 8.800 -14.014 1.00 86.06 187 TYR A N 1
ATOM 1524 C CA . TYR A 1 187 ? 20.937 9.744 -14.979 1.00 86.06 187 TYR A CA 1
ATOM 1525 C C . TYR A 1 187 ? 21.040 9.125 -16.374 1.00 86.06 187 TYR A C 1
ATOM 1527 O O . TYR A 1 187 ? 22.035 8.487 -16.742 1.00 86.06 187 TYR A O 1
ATOM 1535 N N . ASN A 1 188 ? 19.986 9.310 -17.157 1.00 91.56 188 ASN A N 1
ATOM 1536 C CA . ASN A 1 188 ? 19.996 8.974 -18.562 1.00 91.56 188 ASN A CA 1
ATOM 1537 C C . ASN A 1 188 ? 20.984 9.927 -19.242 1.00 91.56 188 ASN A C 1
ATOM 1539 O O . ASN A 1 188 ? 20.692 11.113 -19.391 1.00 91.56 188 ASN A O 1
ATOM 1543 N N . THR A 1 189 ? 22.140 9.390 -19.628 1.00 93.06 189 THR A N 1
ATOM 1544 C CA . THR A 1 189 ? 23.121 9.998 -20.536 1.00 93.06 189 THR A CA 1
ATOM 1545 C C . THR A 1 189 ? 23.107 9.206 -21.843 1.00 93.06 189 THR A C 1
ATOM 1547 O O . THR A 1 189 ? 22.745 8.025 -21.848 1.00 93.06 189 THR A O 1
ATOM 1550 N N . VAL A 1 190 ? 23.500 9.816 -22.965 1.00 94.06 190 VAL A N 1
ATOM 1551 C CA . VAL A 1 190 ? 23.592 9.092 -24.252 1.00 94.06 190 VAL A CA 1
ATOM 1552 C C . VAL A 1 190 ? 24.480 7.848 -24.133 1.00 94.06 190 VAL A C 1
ATOM 1554 O O . VAL A 1 190 ? 24.132 6.801 -24.676 1.00 94.06 190 VAL A O 1
ATOM 1557 N N . ASP A 1 191 ? 25.582 7.947 -23.387 1.00 92.12 191 ASP A N 1
ATOM 1558 C CA . ASP A 1 191 ? 26.513 6.841 -23.162 1.00 92.12 191 ASP A CA 1
ATOM 1559 C C . ASP A 1 191 ? 25.861 5.691 -22.385 1.00 92.12 191 ASP A C 1
ATOM 1561 O O . ASP A 1 191 ? 25.821 4.568 -22.889 1.00 92.12 191 ASP A O 1
ATOM 1565 N N . ASN A 1 192 ? 25.232 5.980 -21.237 1.00 89.25 192 ASN A N 1
ATOM 1566 C CA . ASN A 1 192 ? 24.516 4.974 -20.448 1.00 89.25 192 ASN A CA 1
ATOM 1567 C C . ASN A 1 192 ? 23.418 4.319 -21.290 1.00 89.25 192 ASN A C 1
ATOM 1569 O O . ASN A 1 192 ? 23.318 3.104 -21.353 1.00 89.25 192 ASN A O 1
ATOM 1573 N N . ILE A 1 193 ? 22.625 5.092 -22.034 1.00 91.56 193 ILE A N 1
ATOM 1574 C CA . ILE A 1 193 ? 21.563 4.526 -22.877 1.00 91.56 1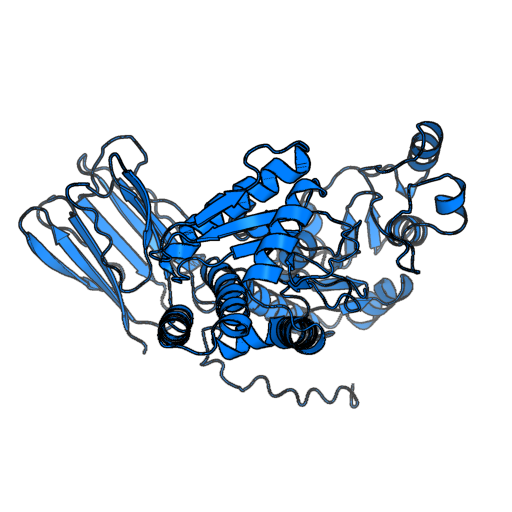93 ILE A CA 1
ATOM 1575 C C . ILE A 1 193 ? 22.119 3.534 -23.907 1.00 91.56 193 ILE A C 1
ATOM 1577 O O . ILE A 1 193 ? 21.456 2.544 -24.228 1.00 91.56 193 ILE A O 1
ATOM 1581 N N . LEU A 1 194 ? 23.289 3.803 -24.483 1.00 91.56 194 LEU A N 1
ATOM 1582 C CA . LEU A 1 194 ? 23.885 2.954 -25.509 1.00 91.56 194 LEU A CA 1
ATOM 1583 C C . LEU A 1 194 ? 24.586 1.730 -24.914 1.00 91.56 194 LEU A C 1
ATOM 1585 O O . LEU A 1 194 ? 24.369 0.630 -25.426 1.00 91.56 194 LEU A O 1
ATOM 1589 N N . ASN A 1 195 ? 25.361 1.927 -23.848 1.00 89.19 195 ASN A N 1
ATOM 1590 C CA . ASN A 1 195 ? 26.340 0.963 -23.351 1.00 89.19 195 ASN A CA 1
ATOM 1591 C C . ASN A 1 195 ? 25.914 0.252 -22.059 1.00 89.19 195 ASN A C 1
ATOM 1593 O O . ASN A 1 195 ? 26.252 -0.915 -21.883 1.00 89.19 195 ASN A O 1
ATOM 1597 N N . ASP A 1 196 ? 25.148 0.915 -21.193 1.00 87.31 196 ASP A N 1
ATOM 1598 C CA . ASP A 1 196 ? 24.676 0.376 -19.912 1.00 87.31 196 ASP A CA 1
ATOM 1599 C C . ASP A 1 196 ? 23.279 0.925 -19.547 1.00 87.31 196 ASP A C 1
ATOM 1601 O O . ASP A 1 196 ? 23.108 1.736 -18.628 1.00 87.31 196 ASP A O 1
ATOM 1605 N N . PRO A 1 197 ? 22.254 0.591 -20.351 1.00 84.88 197 PRO A N 1
ATOM 1606 C CA . PRO A 1 197 ? 20.937 1.174 -20.177 1.00 84.88 197 PRO A CA 1
ATOM 1607 C C . PRO A 1 197 ? 20.294 0.694 -18.879 1.00 84.88 197 PRO A C 1
ATOM 1609 O O . PRO A 1 197 ? 20.475 -0.448 -18.450 1.00 84.88 197 PRO A O 1
ATOM 1612 N N . SER A 1 198 ? 19.407 1.523 -18.322 1.00 91.44 198 SER A N 1
ATOM 1613 C CA . SER A 1 198 ? 18.499 1.045 -17.282 1.00 91.44 198 SER A CA 1
ATOM 1614 C C . SER A 1 198 ? 17.717 -0.178 -17.773 1.00 91.44 198 SER A C 1
ATOM 1616 O O . SER A 1 198 ? 17.409 -0.301 -18.967 1.00 91.44 198 SER A O 1
ATOM 1618 N N . VAL A 1 199 ? 17.333 -1.075 -16.858 1.00 94.19 199 VAL A N 1
ATOM 1619 C CA . VAL A 1 199 ? 16.613 -2.319 -17.199 1.00 94.19 199 VAL A CA 1
ATOM 1620 C C . VAL A 1 199 ? 15.360 -2.026 -18.031 1.00 94.19 199 VAL A C 1
ATOM 1622 O O . VAL A 1 199 ? 15.023 -2.777 -18.947 1.00 94.19 199 VAL A O 1
ATOM 1625 N N . ARG A 1 200 ? 14.688 -0.896 -17.774 1.00 95.56 200 ARG A N 1
ATOM 1626 C CA . ARG A 1 200 ? 13.512 -0.466 -18.541 1.00 95.56 200 ARG A CA 1
ATOM 1627 C C . ARG A 1 200 ? 13.848 -0.050 -19.966 1.00 95.56 200 ARG A C 1
ATOM 1629 O O . ARG A 1 200 ? 13.131 -0.445 -20.882 1.00 95.56 200 ARG A O 1
ATOM 1636 N N . ILE A 1 201 ? 14.908 0.734 -20.168 1.00 95.62 201 ILE A N 1
ATOM 1637 C CA . ILE A 1 201 ? 15.345 1.143 -21.510 1.00 95.62 201 ILE A CA 1
ATOM 1638 C C . ILE A 1 201 ? 15.825 -0.079 -22.298 1.00 95.62 201 ILE A C 1
ATOM 1640 O O . ILE A 1 201 ? 15.455 -0.230 -23.463 1.00 95.62 201 ILE A O 1
ATOM 1644 N N . SER A 1 202 ? 16.574 -0.974 -21.649 1.00 96.19 202 SER A N 1
ATOM 1645 C CA . SER A 1 202 ? 17.004 -2.248 -22.230 1.00 96.19 202 SER A CA 1
ATOM 1646 C C . SER A 1 202 ? 15.809 -3.101 -22.669 1.00 96.19 202 SER A C 1
ATOM 1648 O O . SER A 1 202 ? 15.737 -3.510 -23.827 1.00 96.19 202 SER A O 1
ATOM 1650 N N . ALA A 1 203 ? 14.812 -3.280 -21.796 1.00 97.00 203 ALA A N 1
ATOM 1651 C CA . ALA A 1 203 ? 13.597 -4.027 -22.114 1.00 97.00 203 ALA A CA 1
ATOM 1652 C C . ALA A 1 203 ? 12.803 -3.379 -23.260 1.00 97.00 203 ALA A C 1
ATOM 1654 O O . ALA A 1 203 ? 12.368 -4.067 -24.180 1.00 97.00 203 ALA A O 1
ATOM 1655 N N . ALA A 1 204 ? 12.643 -2.052 -23.254 1.00 96.75 204 ALA A N 1
ATOM 1656 C CA . ALA A 1 204 ? 11.944 -1.337 -24.322 1.00 96.75 204 ALA A CA 1
ATOM 1657 C C . ALA A 1 204 ? 12.638 -1.504 -25.683 1.00 96.75 204 ALA A C 1
ATOM 1659 O O . ALA A 1 204 ? 11.967 -1.710 -26.695 1.00 96.75 204 ALA A O 1
ATOM 1660 N N . ARG A 1 205 ? 13.978 -1.467 -25.706 1.00 96.25 205 ARG A N 1
ATOM 1661 C CA . ARG A 1 205 ? 14.778 -1.752 -26.904 1.00 96.25 205 ARG A CA 1
ATOM 1662 C C . ARG A 1 205 ? 14.587 -3.195 -27.365 1.00 96.25 205 ARG A C 1
ATOM 1664 O O . ARG A 1 205 ? 14.325 -3.412 -28.545 1.00 96.25 205 ARG A O 1
ATOM 1671 N N . PHE A 1 206 ? 14.690 -4.150 -26.442 1.00 97.38 206 PHE A N 1
ATOM 1672 C CA . PHE A 1 206 ? 14.570 -5.580 -26.716 1.00 97.38 206 PHE A CA 1
ATOM 1673 C C . PHE A 1 206 ? 13.201 -5.933 -27.325 1.00 97.38 206 PHE A C 1
ATOM 1675 O O . PHE A 1 206 ? 13.125 -6.587 -28.362 1.00 97.38 206 PHE A O 1
ATOM 1682 N N . PHE A 1 207 ? 12.110 -5.417 -26.750 1.00 97.25 207 PHE A N 1
ATOM 1683 C CA . PHE A 1 207 ? 10.743 -5.729 -27.182 1.00 97.25 207 PHE A CA 1
ATOM 1684 C C . PHE A 1 207 ? 10.180 -4.805 -28.273 1.00 97.25 207 PHE A C 1
ATOM 1686 O O . PHE A 1 207 ? 9.006 -4.929 -28.618 1.00 97.25 207 PHE A O 1
ATOM 1693 N N . ASN A 1 208 ? 10.968 -3.889 -28.849 1.00 95.38 208 ASN A N 1
ATOM 1694 C CA . ASN A 1 208 ? 10.459 -2.860 -29.768 1.00 95.38 208 ASN A CA 1
ATOM 1695 C C . ASN A 1 208 ? 9.648 -3.422 -30.958 1.00 95.38 208 ASN A C 1
ATOM 1697 O O . ASN A 1 208 ? 8.667 -2.810 -31.376 1.00 95.38 208 ASN A O 1
ATOM 1701 N N . ASN A 1 209 ? 10.035 -4.593 -31.471 1.00 94.12 209 ASN A N 1
ATOM 1702 C CA . ASN A 1 209 ? 9.379 -5.260 -32.603 1.00 94.12 209 ASN A CA 1
ATOM 1703 C C . ASN A 1 209 ? 8.622 -6.536 -32.196 1.00 94.12 209 ASN A C 1
ATOM 1705 O O . ASN A 1 209 ? 8.262 -7.344 -33.051 1.00 94.12 209 ASN A O 1
ATOM 1709 N N . ASN A 1 210 ? 8.394 -6.740 -30.898 1.00 95.81 210 ASN A N 1
ATOM 1710 C CA . ASN A 1 210 ? 7.731 -7.932 -30.395 1.00 95.81 210 ASN A CA 1
ATOM 1711 C C . ASN A 1 210 ? 6.206 -7.746 -30.395 1.00 95.81 210 ASN A C 1
ATOM 1713 O O . ASN A 1 210 ? 5.669 -6.886 -29.701 1.00 95.81 210 ASN A O 1
ATOM 1717 N N . TYR A 1 211 ? 5.481 -8.569 -31.157 1.00 96.25 211 TYR A N 1
ATOM 1718 C CA . TYR A 1 211 ? 4.017 -8.476 -31.225 1.00 96.25 211 TYR A CA 1
ATOM 1719 C C . TYR A 1 211 ? 3.317 -8.954 -29.940 1.00 96.25 211 TYR A C 1
ATOM 1721 O O . TYR A 1 211 ? 2.203 -8.504 -29.639 1.00 96.25 211 TYR A O 1
ATOM 1729 N N . ASN A 1 212 ? 3.959 -9.850 -29.187 1.00 97.94 212 ASN A N 1
ATOM 1730 C CA . ASN A 1 212 ? 3.415 -10.479 -27.986 1.00 97.94 212 ASN A CA 1
ATOM 1731 C C . ASN A 1 212 ? 3.725 -9.687 -26.706 1.00 97.94 212 ASN A C 1
ATOM 1733 O O . ASN A 1 212 ? 3.040 -9.866 -25.698 1.00 97.94 212 ASN A O 1
ATOM 1737 N N . VAL A 1 213 ? 4.700 -8.773 -26.749 1.00 98.12 213 VAL A N 1
ATOM 1738 C CA . VAL A 1 213 ? 5.105 -7.951 -25.603 1.00 98.12 213 VAL A CA 1
ATOM 1739 C C . VAL A 1 213 ? 4.967 -6.466 -25.927 1.00 98.12 213 VAL A C 1
ATOM 1741 O O . VAL A 1 213 ? 5.698 -5.904 -26.735 1.00 98.12 213 VAL A O 1
ATOM 1744 N N . THR A 1 214 ? 4.045 -5.793 -25.244 1.00 96.88 214 THR A N 1
ATOM 1745 C CA 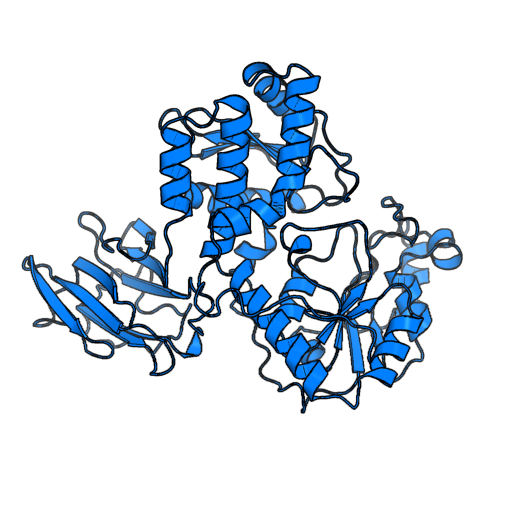. THR A 1 214 ? 3.909 -4.335 -25.301 1.00 96.88 214 THR A CA 1
ATOM 1746 C C . THR A 1 214 ? 4.750 -3.707 -24.196 1.00 96.88 214 THR A C 1
ATOM 1748 O O . THR A 1 214 ? 4.298 -3.605 -23.062 1.00 96.88 214 THR A O 1
ATOM 1751 N N . PHE A 1 215 ? 5.967 -3.261 -24.511 1.00 97.19 215 PHE A N 1
ATOM 1752 C CA . PHE A 1 215 ? 6.826 -2.547 -23.560 1.00 97.19 215 PHE A CA 1
ATOM 1753 C C . PHE A 1 215 ? 7.015 -1.094 -24.003 1.00 97.19 215 PHE A C 1
ATOM 1755 O O . PHE A 1 215 ? 7.604 -0.833 -25.052 1.00 97.19 215 PHE A O 1
ATOM 1762 N N . LYS A 1 216 ? 6.473 -0.139 -23.242 1.00 94.38 216 LYS A N 1
ATOM 1763 C CA . LYS A 1 216 ? 6.364 1.269 -23.651 1.00 94.38 216 LYS A CA 1
ATOM 1764 C C . LYS A 1 216 ? 6.848 2.229 -22.567 1.00 94.38 216 LYS A C 1
ATOM 1766 O O . LYS A 1 216 ? 6.554 2.044 -21.386 1.00 94.38 216 LYS A O 1
ATOM 1771 N N . LEU A 1 217 ? 7.542 3.289 -22.989 1.00 95.75 217 LEU A N 1
ATOM 1772 C CA . LEU A 1 217 ? 8.122 4.304 -22.102 1.00 95.75 217 LEU A CA 1
ATOM 1773 C C . LEU A 1 217 ? 7.663 5.734 -22.465 1.00 95.75 217 LEU A C 1
ATOM 1775 O O . LEU A 1 217 ? 8.468 6.545 -22.912 1.00 95.75 217 LEU A O 1
ATOM 1779 N N . PRO A 1 218 ? 6.367 6.070 -22.301 1.00 93.31 218 PRO A N 1
ATOM 1780 C CA . PRO A 1 218 ? 5.812 7.370 -22.709 1.00 93.31 218 PRO A CA 1
ATOM 1781 C C . PRO A 1 218 ? 6.323 8.580 -21.905 1.00 93.31 218 PRO A C 1
ATOM 1783 O O . PRO A 1 218 ? 6.122 9.721 -22.321 1.00 93.31 218 PRO A O 1
ATOM 1786 N N . SER A 1 219 ? 6.933 8.362 -20.736 1.00 94.38 219 SER A N 1
ATOM 1787 C CA . SER A 1 219 ? 7.440 9.432 -19.867 1.00 94.38 219 SER A CA 1
ATOM 1788 C C . SER A 1 219 ? 8.963 9.348 -19.755 1.00 94.38 219 SER A C 1
ATOM 1790 O O . SER A 1 219 ? 9.489 8.514 -19.019 1.00 94.38 219 SER A O 1
ATOM 1792 N N . ILE A 1 220 ? 9.666 10.227 -20.466 1.00 94.88 220 ILE A N 1
ATOM 1793 C CA . ILE A 1 220 ? 11.125 10.357 -20.377 1.00 94.88 220 ILE A CA 1
ATOM 1794 C C . ILE A 1 220 ? 11.459 11.315 -19.237 1.00 94.88 220 ILE A C 1
ATOM 1796 O O . ILE A 1 220 ? 10.961 12.437 -19.203 1.00 94.88 220 ILE A O 1
ATOM 1800 N N . VAL A 1 221 ? 12.266 10.847 -18.291 1.00 93.88 221 VAL A N 1
ATOM 1801 C CA . VAL A 1 221 ? 12.670 11.577 -17.083 1.00 93.88 221 VAL A CA 1
ATOM 1802 C C . VAL A 1 221 ? 14.139 11.298 -16.758 1.00 93.88 221 VAL A C 1
ATOM 1804 O O . VAL A 1 221 ? 14.744 10.396 -17.340 1.00 93.88 221 VAL A O 1
ATOM 1807 N N . GLN A 1 222 ? 14.705 12.072 -15.825 1.00 92.00 222 GLN A N 1
ATOM 1808 C CA . GLN A 1 222 ? 16.083 11.914 -15.329 1.00 92.00 222 GLN A CA 1
ATOM 1809 C C . GLN A 1 222 ? 17.143 11.948 -16.439 1.00 92.00 222 GLN A C 1
ATOM 1811 O O . GLN A 1 222 ? 18.128 11.222 -16.377 1.00 92.00 222 GLN A O 1
ATOM 1816 N N . CYS A 1 223 ? 16.934 12.751 -17.481 1.00 94.81 223 CYS A N 1
ATOM 1817 C CA . CYS A 1 223 ? 17.983 13.025 -18.460 1.00 94.81 223 CYS A CA 1
ATOM 1818 C C . CYS A 1 223 ? 18.960 14.048 -17.882 1.00 94.81 223 CYS A C 1
ATOM 1820 O O . CYS A 1 223 ? 18.536 15.009 -17.243 1.00 94.81 223 CYS A O 1
ATOM 1822 N N . ASP A 1 224 ? 20.251 13.847 -18.123 1.00 95.00 224 ASP A N 1
ATOM 1823 C CA . ASP A 1 224 ? 21.301 14.805 -17.759 1.00 95.00 224 ASP A CA 1
ATOM 1824 C C . ASP A 1 224 ? 21.202 16.123 -18.549 1.00 95.00 224 ASP A C 1
ATOM 1826 O O . ASP A 1 224 ? 21.641 17.177 -18.092 1.00 95.00 224 ASP A O 1
ATOM 1830 N N . SER A 1 225 ? 20.620 16.055 -19.747 1.00 96.00 225 SER A N 1
ATOM 1831 C CA . SER A 1 225 ? 20.582 17.136 -20.724 1.00 96.00 225 SER A CA 1
ATOM 1832 C C . SER A 1 225 ? 19.362 17.042 -21.646 1.00 96.00 225 SER A C 1
ATOM 1834 O O . SER A 1 225 ? 18.744 15.983 -21.817 1.00 96.00 225 SER A O 1
ATOM 1836 N N . SER A 1 226 ? 19.033 18.162 -22.295 1.00 96.81 226 SER A N 1
ATOM 1837 C CA . SER A 1 226 ? 17.966 18.220 -23.306 1.00 96.81 226 SER A CA 1
ATOM 1838 C C . SER A 1 226 ? 18.312 17.401 -24.557 1.00 96.81 226 SER A C 1
ATOM 1840 O O . SER A 1 226 ? 17.436 16.905 -25.267 1.00 96.81 226 SER A O 1
ATOM 1842 N N . GLU A 1 227 ? 19.606 17.255 -24.824 1.00 97.62 227 GLU A N 1
ATOM 1843 C CA . GLU A 1 227 ? 20.203 16.483 -25.899 1.00 97.62 227 GLU A CA 1
ATOM 1844 C C . GLU A 1 227 ? 19.942 14.991 -25.685 1.00 97.62 227 GLU A C 1
ATOM 1846 O O . GLU A 1 227 ? 19.450 14.330 -26.603 1.00 97.62 227 GLU A O 1
ATOM 1851 N N . THR A 1 228 ? 20.173 14.479 -24.471 1.00 96.50 228 THR A N 1
ATOM 1852 C CA . THR A 1 228 ? 19.843 13.091 -24.125 1.00 96.50 228 THR A CA 1
ATOM 1853 C C . THR A 1 228 ? 18.339 12.830 -24.199 1.00 96.50 228 THR A C 1
ATOM 1855 O O . THR A 1 228 ? 17.915 11.805 -24.738 1.00 96.50 228 THR A O 1
ATOM 1858 N N . GLU A 1 229 ? 17.506 13.768 -23.740 1.00 96.69 229 GLU A N 1
ATOM 1859 C CA . GLU A 1 229 ? 16.053 13.628 -23.861 1.00 96.69 229 GLU A CA 1
ATOM 1860 C C . GLU A 1 229 ? 15.616 13.538 -25.334 1.00 96.69 229 GLU A C 1
ATOM 1862 O O . GLU A 1 229 ? 14.851 12.643 -25.703 1.00 96.69 229 GLU A O 1
ATOM 1867 N N . LYS A 1 230 ? 16.129 14.423 -26.202 1.00 96.62 230 LYS A N 1
ATOM 1868 C CA . LYS A 1 230 ? 15.872 14.380 -27.654 1.00 96.62 230 LYS A CA 1
ATOM 1869 C C . LYS A 1 230 ? 16.361 13.072 -28.268 1.00 96.62 230 LYS A C 1
ATOM 1871 O O . LYS A 1 230 ? 15.654 12.483 -29.085 1.00 96.62 230 LYS A O 1
ATOM 1876 N N . PHE A 1 231 ? 17.540 12.601 -27.864 1.00 96.50 231 PHE A N 1
ATOM 1877 C CA . PHE A 1 231 ? 18.085 11.324 -28.310 1.00 96.50 231 PHE A CA 1
ATOM 1878 C C . PHE A 1 231 ? 17.151 10.157 -27.960 1.00 96.50 231 PHE A C 1
ATOM 1880 O O . PHE A 1 231 ? 16.860 9.338 -28.835 1.00 96.50 231 PHE A O 1
ATOM 1887 N N . LEU A 1 232 ? 16.626 10.112 -26.729 1.00 95.06 232 LEU A N 1
ATOM 1888 C CA . LEU A 1 232 ? 15.636 9.117 -26.308 1.00 95.06 232 LEU A CA 1
ATOM 1889 C C . LEU A 1 232 ? 14.320 9.252 -27.072 1.00 95.06 232 LEU A C 1
ATOM 1891 O O . LEU A 1 232 ? 13.832 8.257 -27.597 1.00 95.06 232 LEU A O 1
ATOM 1895 N N . ARG A 1 233 ? 13.760 10.461 -27.203 1.00 95.31 233 ARG A N 1
ATOM 1896 C CA . ARG A 1 233 ? 12.503 10.691 -27.945 1.00 95.31 233 ARG A CA 1
ATOM 1897 C C . ARG A 1 233 ? 12.563 10.202 -29.392 1.00 95.31 233 ARG A C 1
ATOM 1899 O O . ARG A 1 233 ? 11.544 9.773 -29.927 1.00 95.31 233 ARG A O 1
ATOM 1906 N N . ASN A 1 234 ? 13.745 10.238 -30.005 1.00 95.31 234 ASN A N 1
ATOM 1907 C CA . ASN A 1 234 ? 13.966 9.769 -31.370 1.00 95.31 234 ASN A CA 1
ATOM 1908 C C . ASN A 1 234 ? 14.103 8.239 -31.491 1.00 95.31 234 ASN A C 1
ATOM 1910 O O . ASN A 1 234 ? 14.174 7.730 -32.609 1.00 95.31 234 ASN A O 1
ATOM 1914 N N . GLN A 1 235 ? 14.117 7.490 -30.383 1.00 93.94 235 GLN A N 1
ATOM 1915 C CA . GLN A 1 235 ? 14.135 6.028 -30.419 1.00 93.94 235 GLN A CA 1
ATOM 1916 C C . GLN A 1 235 ? 12.739 5.463 -30.742 1.00 93.94 235 GLN A C 1
ATOM 1918 O O . GLN A 1 235 ? 11.734 5.957 -30.221 1.00 93.94 235 GLN A O 1
ATOM 1923 N N . PRO A 1 236 ? 12.638 4.378 -31.531 1.00 89.38 236 PRO A N 1
ATOM 1924 C CA . PRO A 1 236 ? 11.346 3.829 -31.963 1.00 89.38 236 PRO A CA 1
ATOM 1925 C C . PRO A 1 236 ? 10.475 3.330 -30.796 1.00 89.38 236 PRO A C 1
ATOM 1927 O O . PRO A 1 236 ? 9.251 3.451 -30.832 1.00 89.38 236 PRO A O 1
ATOM 1930 N N . TYR A 1 237 ? 11.096 2.854 -29.715 1.00 86.06 237 TYR A N 1
ATOM 1931 C CA . TYR A 1 237 ? 10.409 2.355 -28.519 1.00 86.06 237 TYR A CA 1
ATOM 1932 C C . TYR A 1 237 ? 9.935 3.464 -27.556 1.00 86.06 237 TYR A C 1
ATOM 1934 O O . TYR A 1 237 ? 9.268 3.171 -26.561 1.00 86.06 237 TYR A O 1
ATOM 1942 N N . MET A 1 238 ? 10.242 4.733 -27.853 1.00 90.31 238 MET A N 1
ATOM 1943 C CA . MET A 1 238 ? 9.889 5.900 -27.029 1.00 90.31 238 MET A CA 1
ATOM 1944 C C . MET A 1 238 ? 8.698 6.702 -27.575 1.00 90.31 238 MET A C 1
ATOM 1946 O O . MET A 1 238 ? 8.175 7.568 -26.881 1.00 90.31 238 MET A O 1
ATOM 1950 N N . GLN A 1 239 ? 8.194 6.390 -28.776 1.00 79.81 239 GLN A N 1
ATOM 1951 C CA . GLN A 1 239 ? 7.051 7.089 -29.394 1.00 79.81 239 GLN A CA 1
ATOM 1952 C C . GLN A 1 239 ? 5.677 6.627 -28.871 1.00 79.81 239 GLN A C 1
ATOM 1954 O O . GLN A 1 239 ? 4.667 6.665 -29.573 1.00 79.81 239 GLN A O 1
ATOM 1959 N N . ALA A 1 240 ? 5.628 6.132 -27.639 1.00 77.56 240 ALA A N 1
ATOM 1960 C CA . ALA A 1 240 ? 4.438 5.515 -27.084 1.00 77.56 240 ALA A CA 1
ATOM 1961 C C . ALA A 1 240 ? 3.458 6.539 -26.504 1.00 77.56 240 ALA A C 1
ATOM 1963 O O . ALA A 1 240 ? 3.859 7.518 -25.878 1.00 77.56 240 ALA A O 1
ATOM 1964 N N . GLN A 1 241 ? 2.161 6.257 -26.621 1.00 86.94 241 GLN A N 1
ATOM 1965 C CA . GLN A 1 241 ? 1.143 6.961 -25.847 1.00 86.94 241 GLN A CA 1
ATOM 1966 C C . GLN A 1 241 ? 1.075 6.409 -24.419 1.00 86.94 241 GLN A C 1
ATOM 1968 O O . GLN A 1 241 ? 1.359 5.233 -24.170 1.00 86.94 241 GLN A O 1
ATOM 1973 N N . ARG A 1 242 ? 0.691 7.268 -23.468 1.00 92.38 242 ARG A N 1
ATOM 1974 C CA . ARG A 1 242 ? 0.332 6.827 -22.114 1.00 92.38 242 ARG A CA 1
ATOM 1975 C C . ARG A 1 242 ? -0.868 5.885 -22.193 1.00 92.38 242 ARG A C 1
ATOM 1977 O O . ARG A 1 242 ? -1.763 6.107 -23.003 1.00 92.38 242 ARG A O 1
ATOM 1984 N N . MET A 1 243 ? -0.884 4.870 -21.334 1.00 95.06 243 MET A N 1
ATOM 1985 C CA . MET A 1 243 ? -2.003 3.936 -21.212 1.00 95.06 243 MET A CA 1
ATOM 1986 C C . MET A 1 243 ? -2.555 3.954 -19.793 1.00 95.06 243 MET A C 1
ATOM 1988 O O . MET A 1 243 ? -1.790 4.024 -18.828 1.00 95.06 243 MET A O 1
ATOM 1992 N N . THR A 1 244 ? -3.877 3.867 -19.672 1.00 94.81 244 THR A N 1
ATOM 1993 C CA . THR A 1 244 ? -4.552 3.714 -18.379 1.00 94.81 244 THR A CA 1
ATOM 1994 C C . THR A 1 244 ? -4.375 2.293 -17.839 1.00 94.81 244 THR A C 1
ATOM 1996 O O . THR A 1 244 ? -3.857 1.402 -18.523 1.00 94.81 244 THR A O 1
ATOM 1999 N N . TRP A 1 245 ? -4.784 2.070 -16.591 1.00 94.94 245 TRP A N 1
ATOM 2000 C CA . TRP A 1 245 ? -4.810 0.727 -16.014 1.00 94.94 245 TRP A CA 1
ATOM 2001 C C . TRP A 1 245 ? -5.846 -0.169 -16.688 1.00 94.94 245 TRP A C 1
ATOM 2003 O O . TRP A 1 245 ? -5.489 -1.279 -17.064 1.00 94.94 245 TRP A O 1
ATOM 2013 N N . ASP A 1 246 ? -7.044 0.336 -16.987 1.00 95.50 246 ASP A N 1
ATOM 2014 C CA . ASP A 1 246 ? -8.094 -0.425 -17.685 1.00 95.50 246 ASP A CA 1
ATOM 2015 C C . ASP A 1 246 ? -7.619 -0.984 -19.032 1.00 95.50 246 ASP A C 1
ATOM 2017 O O . ASP A 1 246 ? -7.912 -2.126 -19.388 1.00 95.50 246 ASP A O 1
ATOM 2021 N N . GLN A 1 247 ? -6.823 -0.197 -19.765 1.00 96.31 247 GLN A N 1
ATOM 2022 C CA . GLN A 1 247 ? -6.198 -0.630 -21.015 1.00 96.31 247 GLN A CA 1
ATOM 2023 C C . GLN A 1 247 ? -5.116 -1.690 -20.781 1.00 96.31 247 GLN A C 1
ATOM 2025 O O . GLN A 1 247 ? -5.002 -2.642 -21.553 1.00 96.31 247 GLN A O 1
ATOM 2030 N N . GLN A 1 248 ? -4.307 -1.542 -19.729 1.00 97.62 248 GLN A N 1
ATOM 2031 C CA . GLN A 1 248 ? -3.285 -2.529 -19.377 1.00 97.62 248 GLN A CA 1
ATOM 2032 C C . GLN A 1 248 ? -3.914 -3.855 -18.929 1.00 97.62 248 GLN A C 1
ATOM 2034 O O . GLN A 1 248 ? -3.449 -4.910 -19.361 1.00 97.62 248 GLN A O 1
ATOM 2039 N N . TYR A 1 249 ? -5.012 -3.810 -18.172 1.00 97.75 249 TYR A N 1
ATOM 2040 C CA . TYR A 1 249 ? -5.755 -4.978 -17.697 1.00 97.75 249 TYR A CA 1
ATOM 2041 C C . TYR A 1 249 ? -6.338 -5.841 -18.821 1.00 97.75 249 TYR A C 1
ATOM 2043 O O . TYR A 1 249 ? -6.590 -7.021 -18.604 1.00 97.75 249 TYR A O 1
ATOM 2051 N N . GLN A 1 250 ? -6.454 -5.346 -20.055 1.00 98.25 250 GLN A N 1
ATOM 2052 C CA . GLN A 1 250 ? -6.849 -6.184 -21.199 1.00 98.25 250 GLN A CA 1
ATOM 2053 C C . GLN A 1 250 ? -5.814 -7.266 -21.563 1.00 98.25 250 GLN A C 1
ATOM 2055 O O . GLN A 1 250 ? -6.101 -8.164 -22.356 1.00 98.25 250 GLN A O 1
ATOM 2060 N N . ASN A 1 251 ? -4.607 -7.202 -20.997 1.00 98.62 251 ASN A N 1
ATOM 2061 C CA . ASN A 1 251 ? -3.513 -8.125 -21.276 1.00 98.62 251 ASN A CA 1
ATOM 2062 C C . ASN A 1 251 ? -3.408 -9.185 -20.183 1.00 98.62 251 ASN A C 1
ATOM 2064 O O . ASN A 1 251 ? -3.474 -8.887 -18.990 1.00 98.62 251 ASN A O 1
ATOM 2068 N N . ARG A 1 252 ? -3.187 -10.434 -20.591 1.00 98.50 252 ARG A N 1
ATOM 2069 C CA . ARG A 1 252 ? -3.099 -11.581 -19.685 1.00 98.50 252 ARG A CA 1
ATOM 2070 C C . ARG A 1 252 ? -1.928 -11.482 -18.716 1.00 98.50 252 ARG A C 1
ATOM 2072 O O . ARG A 1 252 ? -2.040 -11.998 -17.607 1.00 98.50 252 ARG A O 1
ATOM 2079 N N . TYR A 1 253 ? -0.847 -10.804 -19.099 1.00 98.81 253 TYR A N 1
ATOM 2080 C CA . TYR A 1 253 ? 0.332 -10.643 -18.254 1.00 98.81 253 TYR A CA 1
ATOM 2081 C C . TYR A 1 253 ? 0.678 -9.172 -18.032 1.00 98.81 253 TYR A C 1
ATOM 2083 O O . TYR A 1 253 ? 0.740 -8.389 -18.980 1.00 98.81 253 TYR A O 1
ATOM 2091 N N . ILE A 1 254 ? 0.960 -8.808 -16.781 1.00 98.75 254 ILE A N 1
ATOM 2092 C CA . ILE A 1 254 ? 1.437 -7.471 -16.409 1.00 98.75 254 ILE A CA 1
ATOM 2093 C C . ILE A 1 254 ? 2.878 -7.596 -15.951 1.00 98.75 254 ILE A C 1
ATOM 2095 O O . ILE A 1 254 ? 3.179 -8.300 -14.990 1.00 98.75 254 ILE A O 1
ATOM 2099 N N . ILE A 1 255 ? 3.770 -6.892 -16.633 1.00 98.75 255 ILE A N 1
ATOM 2100 C CA . ILE A 1 255 ? 5.190 -6.869 -16.312 1.00 98.75 255 ILE A CA 1
ATOM 2101 C C . ILE A 1 255 ? 5.425 -5.812 -15.232 1.00 98.75 255 ILE A C 1
ATOM 2103 O O . ILE A 1 255 ? 4.889 -4.703 -15.310 1.00 98.75 255 ILE A O 1
ATOM 2107 N N . SER A 1 256 ? 6.265 -6.129 -14.250 1.00 98.19 256 SER A N 1
ATOM 2108 C CA . SER A 1 256 ? 6.766 -5.167 -13.272 1.00 98.19 256 SER A CA 1
ATOM 2109 C C . SER A 1 256 ? 8.286 -5.122 -13.287 1.00 98.19 256 SER A C 1
ATOM 2111 O O . SER A 1 256 ? 8.945 -6.147 -13.107 1.00 98.19 256 SER A O 1
ATOM 2113 N N . VAL A 1 257 ? 8.816 -3.918 -13.498 1.00 96.81 257 VAL A N 1
ATOM 2114 C CA . VAL A 1 257 ? 10.247 -3.607 -13.531 1.00 96.81 257 VAL A CA 1
ATOM 2115 C C . VAL A 1 257 ? 10.499 -2.426 -12.609 1.00 96.81 257 VAL A C 1
ATOM 2117 O O . VAL A 1 257 ? 9.820 -1.397 -12.723 1.00 96.81 257 VAL A O 1
ATOM 2120 N N . ASP A 1 258 ? 11.484 -2.566 -11.732 1.00 95.31 258 ASP A N 1
ATOM 2121 C CA . ASP A 1 258 ? 11.868 -1.538 -10.772 1.00 95.31 258 ASP A CA 1
ATOM 2122 C C . ASP A 1 258 ? 12.190 -0.198 -11.446 1.00 95.31 258 ASP A C 1
ATOM 2124 O O . ASP A 1 258 ? 12.537 -0.121 -12.629 1.00 95.31 258 ASP A O 1
ATOM 2128 N N . GLY A 1 259 ? 11.923 0.877 -10.707 1.00 92.69 259 GLY A N 1
ATOM 2129 C CA . GLY A 1 259 ? 12.285 2.244 -11.067 1.00 92.69 259 GLY A CA 1
ATOM 2130 C C . GLY A 1 259 ? 13.486 2.677 -10.236 1.00 92.69 259 GLY A C 1
ATOM 2131 O O . GLY A 1 259 ? 14.385 1.879 -9.988 1.00 92.69 259 GLY A O 1
ATOM 2132 N N . ASN A 1 260 ? 13.467 3.919 -9.750 1.00 90.00 260 ASN A N 1
ATOM 2133 C CA . ASN A 1 260 ? 14.445 4.369 -8.754 1.00 90.00 260 ASN A CA 1
ATOM 2134 C C . ASN A 1 260 ? 14.389 3.518 -7.487 1.00 90.00 260 ASN A C 1
ATOM 2136 O O . ASN A 1 260 ? 15.419 3.294 -6.882 1.00 90.00 260 ASN A O 1
ATOM 2140 N N . GLY A 1 261 ? 13.194 3.044 -7.122 1.00 90.50 261 GLY A N 1
ATOM 2141 C CA . GLY A 1 261 ? 12.923 2.072 -6.070 1.00 90.50 261 GLY A CA 1
ATOM 2142 C C . GLY A 1 261 ? 12.233 0.816 -6.620 1.00 90.50 261 GLY A C 1
ATOM 2143 O O . GLY A 1 261 ? 11.892 0.758 -7.811 1.00 90.50 261 GLY A O 1
ATOM 2144 N N . PRO A 1 262 ? 11.974 -0.184 -5.761 1.00 93.50 262 PRO A N 1
ATOM 2145 C CA . PRO A 1 262 ? 11.141 -1.310 -6.147 1.00 93.50 262 PRO A CA 1
ATOM 2146 C C . PRO A 1 262 ? 9.735 -0.843 -6.517 1.00 93.50 262 PRO A C 1
ATOM 2148 O O . PRO A 1 262 ? 9.190 0.085 -5.918 1.00 93.50 262 PRO A O 1
ATOM 2151 N N . THR A 1 263 ? 9.119 -1.486 -7.507 1.00 93.25 263 THR A N 1
ATOM 2152 C CA . THR A 1 263 ? 7.733 -1.156 -7.872 1.00 93.25 263 THR A CA 1
ATOM 2153 C C . THR A 1 263 ? 6.771 -1.500 -6.738 1.00 93.25 263 THR A C 1
ATOM 2155 O O . THR A 1 263 ? 6.493 -2.677 -6.526 1.00 93.25 263 THR A O 1
ATOM 2158 N N . CYS A 1 264 ? 6.218 -0.486 -6.070 1.00 93.19 264 CYS A N 1
ATOM 2159 C CA . CYS A 1 264 ? 5.182 -0.663 -5.054 1.00 93.19 264 CYS A CA 1
ATOM 2160 C C . CYS A 1 264 ? 3.791 -0.771 -5.705 1.00 93.19 264 CYS A C 1
ATOM 2162 O O . CYS A 1 264 ? 3.249 -1.866 -5.862 1.00 93.19 264 CYS A O 1
ATOM 2164 N N . THR A 1 265 ? 3.242 0.344 -6.192 1.00 94.81 265 THR A N 1
ATOM 2165 C CA . THR A 1 265 ? 1.868 0.394 -6.719 1.00 94.81 265 THR A CA 1
ATOM 2166 C C . THR A 1 265 ? 1.630 -0.558 -7.896 1.00 94.81 265 THR A C 1
ATOM 2168 O O . THR A 1 265 ? 0.643 -1.283 -7.913 1.00 94.81 265 THR A O 1
ATOM 2171 N N . ARG A 1 266 ? 2.548 -0.660 -8.866 1.00 96.50 266 ARG A N 1
ATOM 2172 C CA . ARG A 1 266 ? 2.365 -1.558 -10.028 1.00 96.50 266 ARG A CA 1
ATOM 2173 C C . ARG A 1 266 ? 2.238 -3.035 -9.640 1.00 96.50 266 ARG A C 1
ATOM 2175 O O . ARG A 1 266 ? 1.442 -3.738 -10.258 1.00 96.50 266 ARG A O 1
ATOM 2182 N N . VAL A 1 267 ? 2.992 -3.499 -8.640 1.00 97.56 267 VAL A N 1
ATOM 2183 C CA . VAL A 1 267 ? 2.884 -4.883 -8.154 1.00 97.56 267 VAL A CA 1
ATOM 2184 C C . VAL A 1 267 ? 1.542 -5.076 -7.463 1.00 97.56 267 VAL A C 1
ATOM 2186 O O . VAL A 1 267 ? 0.825 -6.001 -7.828 1.00 97.56 267 VAL A O 1
ATOM 2189 N N . ALA A 1 268 ? 1.157 -4.173 -6.558 1.00 96.81 268 ALA A N 1
ATOM 2190 C CA . ALA A 1 268 ? -0.144 -4.217 -5.888 1.00 96.81 268 ALA A CA 1
ATOM 2191 C C . ALA A 1 268 ? -1.308 -4.303 -6.895 1.00 96.81 268 ALA A C 1
ATOM 2193 O O . ALA A 1 268 ? -2.159 -5.185 -6.799 1.00 96.81 268 ALA A O 1
ATOM 2194 N N . LEU A 1 269 ? -1.287 -3.457 -7.926 1.00 96.56 269 LEU A N 1
ATOM 2195 C CA . LEU A 1 269 ? -2.320 -3.422 -8.963 1.00 96.56 269 LEU A CA 1
ATOM 2196 C C . LEU A 1 269 ? -2.325 -4.653 -9.866 1.00 96.56 269 LEU A C 1
ATOM 2198 O O . LEU A 1 269 ? -3.392 -5.072 -10.312 1.00 96.56 269 LEU A O 1
ATOM 2202 N N . ALA A 1 270 ? -1.166 -5.261 -10.119 1.00 97.56 270 ALA A N 1
ATOM 2203 C CA . ALA A 1 270 ? -1.103 -6.532 -10.826 1.00 97.56 270 ALA A CA 1
ATOM 2204 C C . ALA A 1 270 ? -1.667 -7.683 -9.978 1.00 97.56 270 ALA A C 1
ATOM 2206 O O . ALA A 1 270 ? -2.393 -8.515 -10.514 1.00 97.56 270 ALA A O 1
ATOM 2207 N N . LEU A 1 271 ? -1.390 -7.707 -8.667 1.00 97.06 271 LEU A N 1
ATOM 2208 C CA . LEU A 1 271 ? -1.936 -8.713 -7.747 1.00 97.06 271 LEU A CA 1
ATOM 2209 C C . LEU A 1 271 ? -3.465 -8.603 -7.605 1.00 97.06 271 LEU A C 1
ATOM 2211 O O . LEU A 1 271 ? -4.138 -9.623 -7.486 1.00 97.06 271 LEU A O 1
ATOM 2215 N N . LEU A 1 272 ? -4.008 -7.381 -7.638 1.00 95.31 272 LEU A N 1
ATOM 2216 C CA . LEU A 1 272 ? -5.451 -7.115 -7.627 1.00 95.31 272 LEU A CA 1
ATOM 2217 C C . LEU A 1 272 ? -6.143 -7.521 -8.940 1.00 95.31 272 LEU A C 1
ATOM 2219 O O . LEU A 1 272 ? -7.299 -7.951 -8.928 1.00 95.31 272 LEU A O 1
ATOM 2223 N N . SER A 1 273 ? -5.454 -7.379 -10.072 1.00 96.50 273 SER A N 1
ATOM 2224 C CA . SER A 1 273 ? -6.016 -7.635 -11.402 1.00 96.50 273 SER A CA 1
ATOM 2225 C C . SER A 1 273 ? -6.357 -9.113 -11.648 1.00 96.50 273 SER A C 1
ATOM 2227 O O . SER A 1 273 ? -5.931 -10.006 -10.921 1.00 96.50 273 SER A O 1
ATOM 2229 N N . ASN A 1 274 ? -7.100 -9.402 -12.716 1.00 97.38 274 ASN A N 1
ATOM 2230 C CA . ASN A 1 274 ? -7.282 -10.744 -13.285 1.00 97.38 274 ASN A CA 1
ATOM 2231 C C . ASN A 1 274 ? -6.107 -11.165 -14.202 1.00 97.38 274 ASN A C 1
ATOM 2233 O O . ASN A 1 274 ? -6.220 -12.148 -14.938 1.00 97.38 274 ASN A O 1
ATOM 2237 N N . SER A 1 275 ? -5.004 -10.411 -14.230 1.00 98.38 275 SER A N 1
ATOM 2238 C CA . SER A 1 275 ? -3.800 -10.724 -15.007 1.00 98.38 275 SER A CA 1
ATOM 2239 C C . SER A 1 275 ? -2.760 -11.455 -14.152 1.00 98.38 275 SER A C 1
ATOM 2241 O O . SER A 1 275 ? -2.796 -11.436 -12.922 1.00 98.38 275 SER A O 1
ATOM 2243 N N . VAL A 1 276 ? -1.800 -12.114 -14.797 1.00 98.56 276 VAL A N 1
ATOM 2244 C CA . VAL A 1 276 ? -0.662 -12.742 -14.116 1.00 98.56 276 VAL A CA 1
ATOM 2245 C C . VAL A 1 276 ? 0.508 -11.765 -14.067 1.00 98.56 276 VAL A C 1
ATOM 2247 O O . VAL A 1 276 ? 0.971 -11.267 -15.095 1.00 98.56 276 VAL A O 1
ATOM 2250 N N . LEU A 1 277 ? 1.001 -11.494 -12.860 1.00 98.75 277 LEU A N 1
ATOM 2251 C CA . LEU A 1 277 ? 2.184 -10.668 -12.647 1.00 98.75 277 LEU A CA 1
ATOM 2252 C C . LEU A 1 277 ? 3.443 -11.389 -13.160 1.00 98.75 277 LEU A C 1
ATOM 2254 O O . LEU A 1 277 ? 3.714 -12.528 -12.786 1.00 98.75 277 LEU A O 1
ATOM 2258 N N . MET A 1 278 ? 4.240 -10.692 -13.966 1.00 98.81 278 MET A N 1
ATOM 2259 C CA . MET A 1 278 ? 5.604 -11.053 -14.352 1.00 98.81 278 MET A CA 1
ATOM 2260 C C . MET A 1 278 ? 6.566 -10.057 -13.706 1.00 98.81 278 MET A C 1
ATOM 2262 O O . MET A 1 278 ? 6.692 -8.920 -14.162 1.00 98.81 278 MET A O 1
ATOM 2266 N N . LYS A 1 279 ? 7.216 -10.446 -12.609 1.00 98.44 279 LYS A N 1
ATOM 2267 C CA . LYS A 1 279 ? 8.042 -9.532 -11.809 1.00 98.44 279 LYS A CA 1
ATOM 2268 C C . LYS A 1 279 ? 9.521 -9.779 -12.084 1.00 98.44 279 LYS A C 1
ATOM 2270 O O . LYS A 1 279 ? 9.993 -10.899 -11.894 1.00 98.44 279 LYS A O 1
ATOM 2275 N N . TYR A 1 280 ? 10.251 -8.729 -12.460 1.00 97.56 280 TYR A N 1
ATOM 2276 C CA . TYR A 1 280 ? 11.709 -8.791 -12.526 1.00 97.56 280 TYR A CA 1
ATOM 2277 C C . TYR A 1 280 ? 12.308 -9.056 -11.143 1.00 97.56 280 TYR A C 1
ATOM 2279 O O . TYR A 1 280 ? 11.861 -8.517 -10.119 1.00 97.56 280 TYR A O 1
ATOM 2287 N N . ASN A 1 281 ? 13.323 -9.914 -11.127 1.00 95.19 281 ASN A N 1
ATOM 2288 C CA . ASN A 1 281 ? 14.144 -10.141 -9.954 1.00 95.19 281 ASN A CA 1
ATOM 2289 C C . ASN A 1 281 ? 14.894 -8.856 -9.604 1.00 95.19 281 ASN A C 1
ATOM 2291 O O . ASN A 1 281 ? 15.376 -8.149 -10.483 1.00 95.19 281 ASN A O 1
ATOM 2295 N N . SER A 1 282 ? 14.956 -8.566 -8.311 1.00 93.12 282 SER A N 1
ATOM 2296 C CA . SER A 1 282 ? 15.580 -7.366 -7.767 1.00 93.12 282 SER A CA 1
ATOM 2297 C C . SER A 1 282 ? 15.914 -7.614 -6.304 1.00 93.12 282 SER A C 1
ATOM 2299 O O . SER A 1 282 ? 15.145 -8.293 -5.612 1.00 93.12 282 SER A O 1
ATOM 2301 N N . ASN A 1 283 ? 17.024 -7.049 -5.833 1.00 93.31 283 ASN A N 1
ATOM 2302 C CA . ASN A 1 283 ? 17.364 -7.037 -4.409 1.00 93.31 283 ASN A CA 1
ATOM 2303 C C . ASN A 1 283 ? 16.600 -5.955 -3.640 1.00 93.31 283 ASN A C 1
ATOM 2305 O O . ASN A 1 283 ? 16.796 -5.780 -2.439 1.00 93.31 283 ASN A O 1
ATOM 2309 N N . TRP A 1 284 ? 15.736 -5.202 -4.314 1.00 93.81 284 TRP A N 1
ATOM 2310 C CA . TRP A 1 284 ? 14.933 -4.169 -3.697 1.00 93.81 284 TRP A CA 1
ATOM 2311 C C . TRP A 1 284 ? 13.539 -4.672 -3.367 1.00 93.81 284 TRP A C 1
ATOM 2313 O O . TRP A 1 284 ? 12.835 -5.293 -4.172 1.00 93.81 284 TRP A O 1
ATOM 2323 N N . ILE A 1 285 ? 13.138 -4.402 -2.132 1.00 96.06 285 ILE A N 1
ATOM 2324 C CA . ILE A 1 285 ? 11.915 -4.935 -1.561 1.00 96.06 285 ILE A CA 1
ATOM 2325 C C . ILE A 1 285 ? 11.106 -3.869 -0.836 1.00 96.06 285 ILE A C 1
ATOM 2327 O O . ILE A 1 285 ? 11.644 -2.887 -0.331 1.00 96.06 285 ILE A O 1
ATOM 2331 N N . VAL A 1 286 ? 9.799 -4.109 -0.794 1.00 96.88 286 VAL A N 1
ATOM 2332 C CA . VAL A 1 286 ? 8.815 -3.424 0.054 1.00 96.88 286 VAL A CA 1
ATOM 2333 C C . VAL A 1 286 ? 8.242 -4.432 1.052 1.00 96.88 286 VAL A C 1
ATOM 2335 O O . VAL A 1 286 ? 8.448 -5.640 0.891 1.00 96.88 286 VAL A O 1
ATOM 2338 N N . TYR A 1 287 ? 7.512 -3.963 2.067 1.00 95.38 287 TYR A N 1
ATOM 2339 C CA . TYR A 1 287 ? 7.101 -4.785 3.219 1.00 95.38 287 TYR A CA 1
ATOM 2340 C C . TYR A 1 287 ? 6.387 -6.105 2.857 1.00 95.38 287 TYR A C 1
ATOM 2342 O O . TYR A 1 287 ? 6.545 -7.101 3.557 1.00 95.38 287 TYR A O 1
ATOM 2350 N N . TYR A 1 288 ? 5.635 -6.145 1.752 1.00 95.88 288 TYR A N 1
ATOM 2351 C CA . TYR A 1 288 ? 4.869 -7.325 1.342 1.00 95.88 288 TYR A CA 1
ATOM 2352 C C . TYR A 1 288 ? 5.616 -8.267 0.384 1.00 95.88 288 TYR A C 1
ATOM 2354 O O . TYR A 1 288 ? 5.143 -9.373 0.136 1.00 95.88 288 TYR A O 1
ATOM 2362 N N . HIS A 1 289 ? 6.776 -7.885 -0.168 1.00 96.81 289 HIS A N 1
ATOM 2363 C CA . HIS A 1 289 ? 7.481 -8.728 -1.148 1.00 96.81 289 HIS A CA 1
ATOM 2364 C C . HIS A 1 289 ? 7.893 -10.089 -0.573 1.00 96.81 289 HIS A C 1
ATOM 2366 O O . HIS A 1 289 ? 7.878 -11.073 -1.308 1.00 96.81 289 HIS A O 1
ATOM 2372 N N . ARG A 1 290 ? 8.201 -10.171 0.730 1.00 95.12 290 ARG A N 1
ATOM 2373 C CA . ARG A 1 290 ? 8.544 -11.437 1.404 1.00 95.12 290 ARG A CA 1
ATOM 2374 C C . ARG A 1 290 ? 7.380 -12.434 1.461 1.00 95.12 290 ARG A C 1
ATOM 2376 O O . ARG A 1 290 ? 7.626 -13.628 1.583 1.00 95.12 290 ARG A O 1
ATOM 2383 N N . ALA A 1 291 ? 6.136 -11.965 1.344 1.00 95.00 291 ALA A N 1
ATOM 2384 C CA . ALA A 1 291 ? 4.958 -12.829 1.279 1.00 95.00 291 ALA A CA 1
ATOM 2385 C C . ALA A 1 291 ? 4.724 -13.417 -0.126 1.00 95.00 291 ALA A C 1
ATOM 2387 O O . ALA A 1 291 ? 3.990 -14.392 -0.270 1.00 95.00 291 ALA A O 1
ATOM 2388 N N . LEU A 1 292 ? 5.331 -12.839 -1.170 1.00 96.75 292 LEU A N 1
ATOM 2389 C CA . LEU A 1 292 ? 5.096 -13.249 -2.553 1.00 96.75 292 LEU A CA 1
ATOM 2390 C C . LEU A 1 292 ? 6.032 -14.390 -2.958 1.00 96.75 292 LEU A C 1
ATOM 2392 O O . LEU A 1 292 ? 7.253 -14.238 -3.011 1.00 96.75 292 LEU A O 1
ATOM 2396 N N . ILE A 1 293 ? 5.445 -15.519 -3.342 1.00 97.12 293 ILE A N 1
ATOM 2397 C CA . ILE A 1 293 ? 6.159 -16.740 -3.708 1.00 97.12 293 ILE A CA 1
ATOM 2398 C C . ILE A 1 293 ? 6.183 -16.892 -5.246 1.00 97.12 293 ILE A C 1
ATOM 2400 O O . ILE A 1 293 ? 5.122 -16.905 -5.886 1.00 97.12 293 ILE A O 1
ATOM 2404 N N . PRO A 1 294 ? 7.368 -17.034 -5.875 1.00 98.06 294 PRO A N 1
ATOM 2405 C CA . PRO A 1 294 ? 7.485 -17.298 -7.309 1.00 98.06 294 PRO A CA 1
ATOM 2406 C C . PRO A 1 294 ? 6.728 -18.560 -7.743 1.00 98.06 294 PRO A C 1
ATOM 2408 O O . PRO A 1 294 ? 6.741 -19.567 -7.041 1.00 98.06 294 PRO A O 1
ATOM 2411 N N . TYR A 1 295 ? 6.092 -18.514 -8.914 1.00 97.75 295 TYR A N 1
ATOM 2412 C CA . TYR A 1 295 ? 5.201 -19.542 -9.483 1.00 97.75 295 TYR A CA 1
ATOM 2413 C C . TYR A 1 295 ? 3.942 -19.860 -8.663 1.00 97.75 295 TYR A C 1
ATOM 2415 O O . TYR A 1 295 ? 3.130 -20.676 -9.090 1.00 97.75 295 TYR A O 1
ATOM 2423 N N . TYR A 1 296 ? 3.751 -19.202 -7.519 1.00 97.12 296 TYR A N 1
ATOM 2424 C CA . TYR A 1 296 ? 2.540 -19.301 -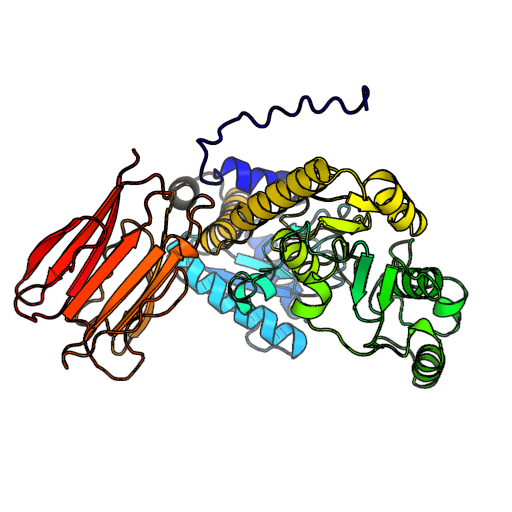6.710 1.00 97.12 296 TYR A CA 1
ATOM 2425 C C . TYR A 1 296 ? 1.709 -18.017 -6.801 1.00 97.12 296 TYR A C 1
ATOM 2427 O O . TYR A 1 296 ? 0.507 -18.096 -7.017 1.00 97.12 296 TYR A O 1
ATOM 2435 N N . ASN A 1 297 ? 2.344 -16.841 -6.708 1.00 98.06 297 ASN A N 1
ATOM 2436 C CA . ASN A 1 297 ? 1.681 -15.535 -6.845 1.00 98.06 297 ASN A CA 1
ATOM 2437 C C . ASN A 1 297 ? 2.043 -14.800 -8.143 1.00 98.06 297 ASN A C 1
ATOM 2439 O O . ASN A 1 297 ? 1.301 -13.929 -8.586 1.00 98.06 297 ASN A O 1
ATOM 2443 N N . TYR A 1 298 ? 3.197 -15.103 -8.738 1.00 98.75 298 TYR A N 1
ATOM 2444 C CA . TYR A 1 298 ? 3.697 -14.405 -9.923 1.00 98.75 298 TYR A CA 1
ATOM 2445 C C . TYR A 1 298 ? 4.726 -15.246 -10.679 1.00 98.75 298 TYR A C 1
ATOM 2447 O O . TYR A 1 298 ? 5.288 -16.191 -10.125 1.00 98.75 298 TYR A O 1
ATOM 2455 N N . PHE A 1 299 ? 5.032 -14.877 -11.922 1.00 98.69 299 PHE A N 1
ATOM 2456 C CA . PHE A 1 299 ? 6.166 -15.436 -12.651 1.00 98.69 299 PHE A CA 1
ATOM 2457 C C . PHE A 1 299 ? 7.443 -14.606 -12.443 1.00 98.69 299 PHE A C 1
ATOM 2459 O O . PHE A 1 299 ? 7.432 -13.403 -12.725 1.00 98.69 299 PHE A O 1
ATOM 2466 N N . PRO A 1 300 ? 8.546 -15.212 -11.963 1.00 98.38 300 PRO A N 1
ATOM 2467 C CA . PRO A 1 300 ? 9.814 -14.511 -11.793 1.00 98.38 300 PRO A CA 1
ATOM 2468 C C . PRO A 1 300 ? 10.525 -14.324 -13.138 1.00 98.38 300 PRO A C 1
ATOM 2470 O O . PRO A 1 300 ? 10.630 -15.263 -13.926 1.00 98.38 300 PRO A O 1
ATOM 2473 N N . VAL A 1 301 ? 11.061 -13.128 -13.370 1.00 98.12 301 VAL A N 1
ATOM 2474 C CA . VAL A 1 301 ? 11.778 -12.756 -14.597 1.00 98.12 301 VAL A CA 1
ATOM 2475 C C . VAL A 1 301 ? 13.219 -12.397 -14.236 1.00 98.12 301 VAL A C 1
ATOM 2477 O O . VAL A 1 301 ? 13.454 -11.442 -13.499 1.00 98.12 301 VAL A O 1
ATOM 2480 N N . LYS A 1 302 ? 14.204 -13.159 -14.722 1.00 95.94 302 LYS A N 1
ATOM 2481 C CA . LYS A 1 302 ? 15.633 -12.863 -14.506 1.00 95.94 302 LYS A CA 1
ATOM 2482 C C . LYS A 1 302 ? 16.201 -11.980 -15.609 1.00 95.94 302 LYS A C 1
ATOM 2484 O O . LYS A 1 302 ? 17.045 -11.137 -15.337 1.00 95.94 302 LYS A O 1
ATOM 2489 N N . ASN A 1 303 ? 15.756 -12.190 -16.842 1.00 96.25 303 ASN A N 1
ATOM 2490 C CA . ASN A 1 303 ? 16.189 -11.453 -18.028 1.00 96.25 303 ASN A CA 1
ATOM 2491 C C . ASN A 1 303 ? 15.007 -11.242 -18.987 1.00 96.25 303 ASN A C 1
ATOM 2493 O O . ASN A 1 303 ? 13.904 -11.718 -18.733 1.00 96.25 303 ASN A O 1
ATOM 2497 N N . HIS A 1 304 ? 15.217 -10.502 -20.075 1.00 97.44 304 HIS A N 1
ATOM 2498 C CA . HIS A 1 304 ? 14.144 -10.189 -21.021 1.00 97.44 304 HIS A CA 1
ATOM 2499 C C . HIS A 1 304 ? 13.559 -11.454 -21.680 1.00 97.44 304 HIS A C 1
ATOM 2501 O O . HIS A 1 304 ? 12.337 -11.603 -21.701 1.00 97.44 304 HIS A O 1
ATOM 2507 N N . ASP A 1 305 ? 14.409 -12.398 -22.101 1.00 97.81 305 ASP A N 1
ATOM 2508 C CA . ASP A 1 305 ? 14.008 -13.658 -22.756 1.00 97.81 305 ASP A CA 1
ATOM 2509 C C . ASP A 1 305 ? 13.042 -14.501 -21.908 1.00 97.81 305 ASP A C 1
ATOM 2511 O O . ASP A 1 305 ? 12.189 -15.221 -22.436 1.00 97.81 305 ASP A O 1
ATOM 2515 N N . ASP A 1 306 ? 13.140 -14.408 -20.577 1.00 98.25 306 ASP A N 1
ATOM 2516 C CA . ASP A 1 306 ? 12.244 -15.123 -19.675 1.00 98.25 306 ASP A CA 1
ATOM 2517 C C . ASP A 1 306 ? 10.774 -14.757 -19.905 1.00 98.25 306 ASP A C 1
ATOM 2519 O O . ASP A 1 306 ? 9.930 -15.637 -19.763 1.00 98.25 306 ASP A O 1
ATOM 2523 N N . ILE A 1 307 ? 10.447 -13.511 -20.273 1.00 98.44 307 ILE A N 1
ATOM 2524 C CA . ILE A 1 307 ? 9.053 -13.103 -20.517 1.00 98.44 307 ILE A CA 1
ATOM 2525 C C . ILE A 1 307 ? 8.446 -13.943 -21.639 1.00 98.44 307 ILE A C 1
ATOM 2527 O O . ILE A 1 307 ? 7.389 -14.546 -21.450 1.00 98.44 307 ILE A O 1
ATOM 2531 N N . GLU A 1 308 ? 9.122 -14.013 -22.785 1.00 97.81 308 GLU A N 1
ATOM 2532 C CA . GLU A 1 308 ? 8.641 -14.768 -23.943 1.00 97.81 308 GLU A CA 1
ATOM 2533 C C . GLU A 1 308 ? 8.575 -16.255 -23.622 1.00 97.81 308 GLU A C 1
ATOM 2535 O O . GLU A 1 308 ? 7.532 -16.878 -23.804 1.00 97.81 308 GLU A O 1
ATOM 2540 N N . ARG A 1 309 ? 9.635 -16.799 -23.015 1.00 98.31 309 ARG A N 1
ATOM 2541 C CA . ARG A 1 309 ? 9.686 -18.207 -22.615 1.00 98.31 309 ARG A CA 1
ATOM 2542 C C . ARG A 1 309 ? 8.548 -18.583 -21.664 1.00 98.31 309 ARG A C 1
ATOM 2544 O O . ARG A 1 309 ? 7.946 -19.645 -21.814 1.00 98.31 309 ARG A O 1
ATOM 2551 N N . LEU A 1 310 ? 8.252 -17.744 -20.670 1.00 98.38 310 LEU A N 1
ATOM 2552 C CA . LEU A 1 310 ? 7.153 -17.966 -19.726 1.00 98.38 310 LEU A CA 1
ATOM 2553 C C . LEU A 1 310 ? 5.796 -17.925 -20.438 1.00 98.38 310 LEU A C 1
ATOM 2555 O O . LEU A 1 310 ? 4.950 -18.781 -20.180 1.00 98.38 310 LEU A O 1
ATOM 2559 N N . MET A 1 311 ? 5.593 -16.968 -21.349 1.00 98.06 311 MET A N 1
ATOM 2560 C CA . MET A 1 311 ? 4.374 -16.892 -22.157 1.00 98.06 311 MET A CA 1
ATOM 2561 C C . MET A 1 311 ? 4.208 -18.127 -23.045 1.00 98.06 311 MET A C 1
ATOM 2563 O O . MET A 1 311 ? 3.149 -18.745 -23.039 1.00 98.06 311 MET A O 1
ATOM 2567 N N . GLU A 1 312 ? 5.244 -18.533 -23.773 1.00 97.44 312 GLU A N 1
ATOM 2568 C CA . GLU A 1 312 ? 5.216 -19.719 -24.635 1.00 97.44 312 GLU A CA 1
ATOM 2569 C C . GLU A 1 312 ? 4.924 -20.989 -23.834 1.00 97.44 312 GLU A C 1
ATOM 2571 O O . GLU A 1 312 ? 4.077 -21.789 -24.225 1.00 97.44 312 GLU A O 1
ATOM 2576 N N . THR A 1 313 ? 5.563 -21.137 -22.672 1.00 97.88 313 THR A N 1
ATOM 2577 C CA . THR A 1 313 ? 5.415 -22.329 -21.827 1.00 97.88 313 THR A CA 1
ATOM 2578 C C . THR A 1 313 ? 4.012 -22.445 -21.227 1.00 97.88 313 THR A C 1
ATOM 2580 O O . THR A 1 313 ? 3.470 -23.546 -21.158 1.00 97.88 313 THR A O 1
ATOM 2583 N N . PHE A 1 314 ? 3.419 -21.333 -20.778 1.00 97.38 314 PHE A N 1
ATOM 2584 C CA . PHE A 1 314 ? 2.213 -21.362 -19.938 1.00 97.38 314 PHE A CA 1
ATOM 2585 C C . PHE A 1 314 ? 0.964 -20.738 -20.576 1.00 97.38 314 PHE A C 1
ATOM 2587 O O . PHE A 1 314 ? -0.102 -20.765 -19.967 1.00 97.38 314 PHE A O 1
ATOM 2594 N N . SER A 1 315 ? 1.039 -20.188 -21.791 1.00 95.56 315 SER A N 1
ATOM 2595 C CA . SER A 1 315 ? -0.108 -19.513 -22.434 1.00 95.56 315 SER A CA 1
ATOM 2596 C C . SER A 1 315 ? -1.322 -20.407 -22.689 1.00 95.56 315 SER A C 1
ATOM 2598 O O . SER A 1 315 ? -2.439 -19.892 -22.796 1.00 95.56 315 SER A O 1
ATOM 2600 N N . HIS A 1 316 ? -1.113 -21.721 -22.775 1.00 95.25 316 HIS A N 1
ATOM 2601 C CA . HIS A 1 316 ? -2.164 -22.718 -22.976 1.00 95.25 316 HIS A CA 1
ATOM 2602 C C . HIS A 1 316 ? -2.653 -23.369 -21.672 1.00 95.25 316 HIS A C 1
ATOM 2604 O O . HIS A 1 316 ? -3.675 -24.050 -21.688 1.00 95.25 316 HIS A O 1
ATOM 2610 N N . ASP A 1 317 ? -1.971 -23.142 -20.545 1.00 97.25 317 ASP A N 1
ATOM 2611 C CA . ASP A 1 317 ? -2.322 -23.710 -19.240 1.00 97.25 317 ASP A CA 1
ATOM 2612 C C . ASP A 1 317 ? -3.169 -22.716 -18.428 1.00 97.25 317 ASP A C 1
ATOM 2614 O O . ASP A 1 317 ? -2.715 -22.084 -17.473 1.00 97.25 317 ASP A O 1
ATOM 2618 N N . LEU A 1 318 ? -4.422 -22.523 -18.854 1.00 96.56 318 LEU A N 1
ATOM 2619 C CA . LEU A 1 318 ? -5.330 -21.565 -18.210 1.00 96.56 318 LEU A CA 1
ATOM 2620 C C . LEU A 1 318 ? -5.599 -21.897 -16.737 1.00 96.56 318 LEU A C 1
ATOM 2622 O O . LEU A 1 318 ? -5.857 -20.981 -15.956 1.00 96.56 318 LEU A O 1
ATOM 2626 N N . ASP A 1 319 ? -5.525 -23.167 -16.345 1.00 97.06 319 ASP A N 1
ATOM 2627 C CA . ASP A 1 319 ? -5.759 -23.573 -14.961 1.00 97.06 319 ASP A CA 1
ATOM 2628 C C . ASP A 1 319 ? -4.599 -23.150 -14.057 1.00 97.06 319 ASP A C 1
ATOM 2630 O O . ASP A 1 319 ? -4.840 -22.571 -12.994 1.00 97.06 319 ASP A O 1
ATOM 2634 N N . LEU A 1 320 ? -3.349 -23.309 -14.508 1.00 96.62 320 LEU A N 1
ATOM 2635 C CA . LEU A 1 320 ? -2.194 -22.753 -13.803 1.00 96.62 320 LEU A CA 1
ATOM 2636 C C . LEU A 1 320 ? -2.273 -21.224 -13.699 1.00 96.62 320 LEU A C 1
ATOM 2638 O O . LEU A 1 320 ? -2.023 -20.663 -12.631 1.00 96.62 320 LEU A O 1
ATOM 2642 N N . LEU A 1 321 ? -2.638 -20.531 -14.781 1.00 97.88 321 LEU A N 1
ATOM 2643 C CA . LEU A 1 321 ? -2.739 -19.068 -14.759 1.00 97.88 321 LEU A CA 1
ATOM 2644 C C . LEU A 1 321 ? -3.832 -18.586 -13.791 1.00 97.88 321 LEU A C 1
ATOM 2646 O O . LEU A 1 321 ? -3.609 -17.633 -13.041 1.00 97.88 321 LEU A O 1
ATOM 2650 N N . ARG A 1 322 ? -4.985 -19.269 -13.744 1.00 96.62 322 ARG A N 1
ATOM 2651 C CA . ARG A 1 322 ? -6.050 -19.006 -12.759 1.00 96.62 322 ARG A CA 1
ATOM 2652 C C . ARG A 1 322 ? -5.597 -19.288 -11.336 1.00 96.62 322 ARG A C 1
ATOM 2654 O O . ARG A 1 322 ? -5.941 -18.519 -10.441 1.00 96.62 322 ARG A O 1
ATOM 2661 N N . PHE A 1 323 ? -4.834 -20.358 -11.122 1.00 96.31 323 PHE A N 1
ATOM 2662 C CA . PHE A 1 323 ? -4.271 -20.685 -9.816 1.00 96.31 323 PHE A CA 1
ATOM 2663 C C . PHE A 1 323 ? -3.351 -19.562 -9.320 1.00 96.31 323 PHE A C 1
ATOM 2665 O O . PHE A 1 323 ? -3.563 -19.034 -8.227 1.00 96.31 323 PHE A O 1
ATOM 2672 N N . ILE A 1 324 ? -2.394 -19.133 -10.149 1.00 97.25 324 ILE A N 1
ATOM 2673 C CA . ILE A 1 324 ? -1.469 -18.043 -9.811 1.00 97.25 324 ILE A CA 1
ATOM 2674 C C . ILE A 1 324 ? -2.233 -16.745 -9.542 1.00 97.25 324 ILE A C 1
ATOM 2676 O O . ILE A 1 324 ? -2.000 -16.090 -8.526 1.00 97.25 324 ILE A O 1
ATOM 2680 N N . ASN A 1 325 ? -3.183 -16.390 -10.413 1.00 96.06 325 ASN A N 1
ATOM 2681 C CA . ASN A 1 325 ? -3.982 -15.179 -10.251 1.00 96.06 325 ASN A CA 1
ATOM 2682 C C . ASN A 1 325 ? -4.841 -15.208 -8.973 1.00 96.06 325 ASN A C 1
ATOM 2684 O O . ASN A 1 325 ? -4.876 -14.230 -8.231 1.00 96.06 325 ASN A O 1
ATOM 2688 N N . SER A 1 326 ? -5.484 -16.337 -8.666 1.00 92.75 326 SER A N 1
ATOM 2689 C CA . SER A 1 326 ? -6.313 -16.475 -7.461 1.00 92.75 326 SER A CA 1
ATOM 2690 C C . SER A 1 326 ? -5.483 -16.310 -6.188 1.00 92.75 326 SER A C 1
ATOM 2692 O O . SER A 1 326 ? -5.897 -15.619 -5.257 1.00 92.75 326 SER A O 1
ATOM 2694 N N . ASN A 1 327 ? -4.279 -16.885 -6.160 1.00 94.88 327 ASN A N 1
ATOM 2695 C CA . ASN A 1 327 ? -3.343 -16.699 -5.055 1.00 94.88 327 ASN A CA 1
ATOM 2696 C C . ASN A 1 327 ? -2.842 -15.254 -4.964 1.00 94.88 327 ASN A C 1
ATOM 2698 O O . ASN A 1 327 ? -2.763 -14.713 -3.866 1.00 94.88 327 ASN A O 1
ATOM 2702 N N . ALA A 1 328 ? -2.525 -14.610 -6.089 1.00 95.88 328 ALA A N 1
ATOM 2703 C CA . ALA A 1 328 ? -2.137 -13.200 -6.132 1.00 95.88 328 ALA A CA 1
ATOM 2704 C C . ALA A 1 328 ? -3.221 -12.290 -5.528 1.00 95.88 328 ALA A C 1
ATOM 2706 O O . ALA A 1 328 ? -2.929 -11.494 -4.636 1.00 95.88 328 ALA A O 1
ATOM 2707 N N . LYS A 1 329 ? -4.483 -12.483 -5.930 1.00 93.00 329 LYS A N 1
ATOM 2708 C CA . LYS A 1 329 ? -5.638 -11.751 -5.393 1.00 93.00 329 LYS A CA 1
ATOM 2709 C C . LYS A 1 329 ? -5.857 -12.001 -3.910 1.00 93.00 329 LYS A C 1
ATOM 2711 O O . LYS A 1 329 ? -6.193 -11.074 -3.174 1.00 93.00 329 LYS A O 1
ATOM 2716 N N . ARG A 1 330 ? -5.669 -13.244 -3.459 1.00 90.62 330 ARG A N 1
ATOM 2717 C CA . ARG A 1 330 ? -5.737 -13.584 -2.035 1.00 90.62 330 ARG A CA 1
ATOM 2718 C C . ARG A 1 330 ? -4.695 -12.797 -1.242 1.00 90.62 330 ARG A C 1
ATOM 2720 O O . ARG A 1 330 ? -5.065 -12.145 -0.271 1.00 90.62 330 ARG A O 1
ATOM 2727 N N . GLU A 1 331 ? -3.432 -12.812 -1.672 1.00 92.69 331 GLU A N 1
ATOM 2728 C CA . GLU A 1 331 ? -2.371 -12.044 -1.006 1.00 92.69 331 GLU A CA 1
ATOM 2729 C C . GLU A 1 331 ? -2.644 -10.538 -1.058 1.00 92.69 331 GLU A C 1
ATOM 2731 O O . GLU A 1 331 ? -2.455 -9.853 -0.056 1.00 92.69 331 GLU A O 1
ATOM 2736 N N . PHE A 1 332 ? -3.176 -10.020 -2.171 1.00 94.19 332 PHE A N 1
ATOM 2737 C CA . PHE A 1 332 ? -3.597 -8.624 -2.248 1.00 94.19 332 PHE A CA 1
ATOM 2738 C C . PHE A 1 332 ? -4.632 -8.285 -1.158 1.00 94.19 332 PHE A C 1
ATOM 2740 O O . PHE A 1 332 ? -4.432 -7.366 -0.367 1.00 94.19 332 PHE A O 1
ATOM 2747 N N . ARG A 1 333 ? -5.715 -9.065 -1.057 1.00 88.81 333 ARG A N 1
ATOM 2748 C CA . ARG A 1 333 ? -6.781 -8.848 -0.059 1.00 88.81 333 ARG A CA 1
ATOM 2749 C C . ARG A 1 333 ? -6.268 -8.952 1.374 1.00 88.81 333 ARG A C 1
ATOM 2751 O O . ARG A 1 333 ? -6.745 -8.231 2.248 1.00 88.81 333 ARG A O 1
ATOM 2758 N N . LEU A 1 334 ? -5.311 -9.844 1.620 1.00 89.25 334 LEU A N 1
ATOM 2759 C CA . LEU A 1 334 ? -4.705 -10.022 2.935 1.00 89.25 334 LEU A CA 1
ATOM 2760 C C . LEU A 1 334 ? -3.782 -8.859 3.303 1.00 89.25 334 LEU A C 1
ATOM 2762 O O . LEU A 1 334 ? -3.842 -8.388 4.432 1.00 89.25 334 LEU A O 1
ATOM 2766 N N . LEU A 1 335 ? -2.943 -8.390 2.383 1.00 92.12 335 LEU A N 1
ATOM 2767 C CA . LEU A 1 335 ? -1.855 -7.464 2.710 1.00 92.12 335 LEU A CA 1
ATOM 2768 C C . LEU A 1 335 ? -2.249 -5.994 2.544 1.00 92.12 335 LEU A C 1
ATOM 2770 O O . LEU A 1 335 ? -1.746 -5.154 3.284 1.00 92.12 335 LEU A O 1
ATOM 2774 N N . PHE A 1 336 ? -3.159 -5.681 1.619 1.00 93.06 336 PHE A N 1
ATOM 2775 C CA . PHE A 1 336 ? -3.464 -4.300 1.237 1.00 93.06 336 PHE A CA 1
ATOM 2776 C C . PHE A 1 336 ? -4.761 -3.758 1.813 1.00 93.06 336 PHE A C 1
ATOM 2778 O O . PHE A 1 336 ? -5.006 -2.566 1.670 1.00 93.06 336 PHE A O 1
ATOM 2785 N N . ASN A 1 337 ? -5.585 -4.564 2.489 1.00 88.62 337 ASN A N 1
ATOM 2786 C CA . ASN A 1 337 ? -6.745 -3.991 3.162 1.00 88.62 337 ASN A CA 1
ATOM 2787 C C . ASN A 1 337 ? -6.295 -2.999 4.250 1.00 88.62 337 ASN A C 1
ATOM 2789 O O . ASN A 1 337 ? -5.267 -3.189 4.912 1.00 88.62 337 ASN A O 1
ATOM 2793 N N . ARG A 1 338 ? -7.096 -1.947 4.442 1.00 90.25 338 ARG A N 1
ATOM 2794 C CA . ARG A 1 338 ? -6.812 -0.849 5.375 1.00 90.25 338 ARG A CA 1
ATOM 2795 C C . ARG A 1 338 ? -6.353 -1.330 6.740 1.00 90.25 338 ARG A C 1
ATOM 2797 O O . ARG A 1 338 ? -5.365 -0.841 7.289 1.00 90.25 338 ARG A O 1
ATOM 2804 N N . ARG A 1 339 ? -7.055 -2.328 7.261 1.00 88.75 339 ARG A N 1
ATOM 2805 C CA . ARG A 1 339 ? -6.828 -2.866 8.589 1.00 88.75 339 ARG A CA 1
ATOM 2806 C C . ARG A 1 339 ? -5.458 -3.524 8.716 1.00 88.75 339 ARG A C 1
ATOM 2808 O O . ARG A 1 339 ? -4.732 -3.243 9.665 1.00 88.75 339 ARG A O 1
ATOM 2815 N N . ASN A 1 340 ? -5.089 -4.391 7.783 1.00 91.12 340 ASN A N 1
ATOM 2816 C CA . ASN A 1 340 ? -3.816 -5.101 7.835 1.00 91.12 340 ASN A CA 1
ATOM 2817 C C . ASN A 1 340 ? -2.634 -4.181 7.530 1.00 91.12 340 ASN A C 1
ATOM 2819 O O . ASN A 1 340 ? -1.590 -4.347 8.152 1.00 91.12 340 ASN A O 1
ATOM 2823 N N . VAL A 1 341 ? -2.819 -3.148 6.704 1.00 94.31 341 VAL A N 1
ATOM 2824 C CA . VAL A 1 341 ? -1.824 -2.079 6.517 1.00 94.31 341 VAL A CA 1
ATOM 2825 C C . VAL A 1 341 ? -1.569 -1.328 7.830 1.00 94.31 341 VAL A C 1
ATOM 2827 O O . VAL A 1 341 ? -0.419 -1.180 8.246 1.00 94.31 341 VAL A O 1
ATOM 2830 N N . GLN A 1 342 ? -2.629 -0.921 8.538 1.00 94.31 342 GLN A N 1
ATOM 2831 C CA . GLN A 1 342 ? -2.509 -0.298 9.861 1.00 94.31 342 GLN A CA 1
ATOM 2832 C C . GLN A 1 342 ? -1.828 -1.231 10.872 1.00 94.31 342 GLN A C 1
ATOM 2834 O O . GLN A 1 342 ? -0.883 -0.833 11.551 1.00 94.31 342 GLN A O 1
ATOM 2839 N N . ARG A 1 343 ? -2.261 -2.495 10.949 1.00 94.19 343 ARG A N 1
ATOM 2840 C CA . ARG A 1 343 ? -1.682 -3.490 11.864 1.00 94.19 343 ARG A CA 1
ATOM 2841 C C . ARG A 1 343 ? -0.212 -3.749 11.560 1.00 94.19 343 ARG A C 1
ATOM 2843 O O . ARG A 1 343 ? 0.573 -3.810 12.492 1.00 94.19 343 ARG A O 1
ATOM 2850 N N . MET A 1 344 ? 0.170 -3.844 10.290 1.00 95.94 344 MET A N 1
ATOM 2851 C CA . MET A 1 344 ? 1.560 -4.028 9.878 1.00 95.94 344 MET A CA 1
ATOM 2852 C C . MET A 1 344 ? 2.455 -2.898 10.397 1.00 95.94 344 MET A C 1
ATOM 2854 O O . MET A 1 344 ? 3.499 -3.152 10.996 1.00 95.94 344 MET A O 1
ATOM 2858 N N . PHE A 1 345 ? 2.012 -1.648 10.235 1.00 97.56 345 PHE A N 1
ATOM 2859 C CA . PHE A 1 345 ? 2.733 -0.493 10.766 1.00 97.56 345 PHE A CA 1
ATOM 2860 C C . PHE A 1 345 ? 2.793 -0.523 12.302 1.00 97.56 345 PHE A C 1
ATOM 2862 O O . PHE A 1 345 ? 3.838 -0.269 12.901 1.00 97.56 345 PHE A O 1
ATOM 2869 N N . ALA A 1 346 ? 1.682 -0.882 12.952 1.00 97.25 346 ALA A N 1
ATOM 2870 C CA . ALA A 1 346 ? 1.613 -0.997 14.404 1.00 97.25 346 ALA A CA 1
ATOM 2871 C C . ALA A 1 346 ? 2.547 -2.077 14.969 1.00 97.25 346 ALA A C 1
ATOM 2873 O O . ALA A 1 346 ? 3.177 -1.835 15.996 1.00 97.25 346 ALA A O 1
ATOM 2874 N N . VAL A 1 347 ? 2.678 -3.231 14.301 1.00 97.69 347 VAL A N 1
ATOM 2875 C CA . VAL A 1 347 ? 3.657 -4.270 14.667 1.00 97.69 347 VAL A CA 1
ATOM 2876 C C . VAL A 1 347 ? 5.068 -3.692 14.602 1.00 97.69 347 VAL A C 1
ATOM 2878 O O . VAL A 1 347 ? 5.799 -3.796 15.581 1.00 97.69 347 VAL A O 1
ATOM 2881 N N . ALA A 1 348 ? 5.436 -3.024 13.503 1.00 98.25 348 ALA A N 1
ATOM 2882 C CA . ALA A 1 348 ? 6.770 -2.436 13.353 1.00 98.25 348 ALA A CA 1
ATOM 2883 C C . ALA A 1 348 ? 7.114 -1.467 14.499 1.00 98.25 348 ALA A C 1
ATOM 2885 O O . ALA A 1 348 ? 8.194 -1.556 15.082 1.00 98.25 348 ALA A O 1
ATOM 2886 N N . LEU A 1 349 ? 6.181 -0.582 14.864 1.00 98.44 349 LEU A N 1
ATOM 2887 C CA . LEU A 1 349 ? 6.373 0.364 15.965 1.00 98.44 349 LEU A CA 1
ATOM 2888 C C . LEU A 1 349 ? 6.416 -0.312 17.339 1.00 98.44 349 LEU A C 1
ATOM 2890 O O . LEU A 1 349 ? 7.260 0.043 18.159 1.00 98.44 349 LEU A O 1
ATOM 2894 N N . ASN A 1 350 ? 5.524 -1.270 17.599 1.00 98.25 350 ASN A N 1
ATOM 2895 C CA . ASN A 1 350 ? 5.454 -1.957 18.888 1.00 98.25 350 ASN A CA 1
ATOM 2896 C C . ASN A 1 350 ? 6.721 -2.786 19.155 1.00 98.25 350 ASN A C 1
ATOM 2898 O O . ASN A 1 350 ? 7.241 -2.785 20.269 1.00 98.25 350 ASN A O 1
ATOM 2902 N N . GLU A 1 351 ? 7.252 -3.441 18.124 1.00 98.25 351 GLU A N 1
ATOM 2903 C CA . GLU A 1 351 ? 8.505 -4.195 18.209 1.00 98.25 351 GLU A CA 1
ATOM 2904 C C . GLU A 1 351 ? 9.724 -3.277 18.336 1.00 98.25 351 GLU A C 1
ATOM 2906 O O . GLU A 1 351 ? 10.598 -3.528 19.163 1.00 98.25 351 GLU A O 1
ATOM 2911 N N . LEU A 1 352 ? 9.777 -2.170 17.584 1.00 98.06 352 LEU A N 1
ATOM 2912 C CA . LEU A 1 352 ? 10.858 -1.195 17.738 1.00 98.06 352 LEU A CA 1
ATOM 2913 C C . LEU A 1 352 ? 10.863 -0.577 19.146 1.00 98.06 352 LEU A C 1
ATOM 2915 O O . LEU A 1 352 ? 11.925 -0.418 19.744 1.00 98.06 352 LEU A O 1
ATOM 2919 N N . TYR A 1 353 ? 9.688 -0.286 19.706 1.00 98.38 353 TYR A N 1
ATOM 2920 C CA . TYR A 1 353 ? 9.546 0.148 21.095 1.00 98.38 353 TYR A CA 1
ATOM 2921 C C . TYR A 1 353 ? 10.069 -0.914 22.075 1.00 98.38 353 TYR A C 1
ATOM 2923 O O . TYR A 1 353 ? 10.851 -0.597 22.974 1.00 98.38 353 TYR A O 1
ATOM 2931 N N . ALA A 1 354 ? 9.707 -2.185 21.880 1.00 97.94 354 ALA A N 1
ATOM 2932 C CA . ALA A 1 354 ? 10.164 -3.281 22.731 1.00 97.94 354 ALA A CA 1
ATOM 2933 C C . ALA A 1 354 ? 11.688 -3.474 22.716 1.00 97.94 354 ALA A C 1
ATOM 2935 O O . ALA A 1 354 ? 12.256 -3.867 23.734 1.00 97.94 354 ALA A O 1
ATOM 2936 N N . ILE A 1 355 ? 12.374 -3.148 21.615 1.00 97.62 355 ILE A N 1
ATOM 2937 C CA . ILE A 1 355 ? 13.845 -3.183 21.567 1.00 97.62 355 ILE A CA 1
ATOM 2938 C C . ILE A 1 355 ? 14.463 -2.217 22.595 1.00 97.62 355 ILE A C 1
ATOM 2940 O O . ILE A 1 355 ? 15.479 -2.551 23.202 1.00 97.62 355 ILE A O 1
ATOM 2944 N N . PHE A 1 356 ? 13.856 -1.048 22.824 1.00 97.94 356 PHE A N 1
ATOM 2945 C CA . PHE A 1 356 ? 14.374 -0.044 23.761 1.00 97.94 356 PHE A CA 1
ATOM 2946 C C . PHE A 1 356 ? 13.852 -0.204 25.193 1.00 97.94 356 PHE A C 1
ATOM 2948 O O . PHE A 1 356 ? 14.594 0.045 26.143 1.00 97.94 356 PHE A O 1
ATOM 2955 N N . PHE A 1 357 ? 12.591 -0.609 25.362 1.00 97.38 357 PHE A N 1
ATOM 2956 C CA . PHE A 1 357 ? 11.907 -0.615 26.666 1.00 97.38 357 PHE A CA 1
ATOM 2957 C C . PHE A 1 357 ? 11.533 -2.014 27.178 1.00 97.38 357 PHE A C 1
ATOM 2959 O O . PHE A 1 357 ? 10.978 -2.142 28.272 1.00 97.38 357 PHE A O 1
ATOM 2966 N N . GLY A 1 358 ? 11.836 -3.062 26.409 1.00 96.38 358 GLY A N 1
ATOM 2967 C CA . GLY A 1 358 ? 11.466 -4.447 26.693 1.00 96.38 358 GLY A CA 1
ATOM 2968 C C . GLY A 1 358 ? 9.988 -4.765 26.433 1.00 96.38 358 GLY A C 1
ATOM 2969 O O . GLY A 1 358 ? 9.166 -3.891 26.156 1.00 96.38 358 GLY A O 1
ATOM 2970 N N . HIS A 1 359 ? 9.636 -6.047 26.571 1.00 94.06 359 HIS A N 1
ATOM 2971 C CA . HIS A 1 359 ? 8.256 -6.548 26.499 1.00 94.06 359 HIS A CA 1
ATOM 2972 C C . HIS A 1 359 ? 7.494 -6.253 27.800 1.00 94.06 359 HIS A C 1
ATOM 2974 O O . HIS A 1 359 ? 7.216 -7.138 28.608 1.00 94.06 359 HIS A O 1
ATOM 2980 N N . ASN A 1 360 ? 7.238 -4.973 28.053 1.00 94.94 360 ASN A N 1
ATOM 2981 C CA . ASN A 1 360 ? 6.516 -4.515 29.234 1.00 94.94 360 ASN A CA 1
ATOM 2982 C C . ASN A 1 360 ? 4.985 -4.638 29.062 1.00 94.94 360 ASN A C 1
ATOM 2984 O O . ASN A 1 360 ? 4.482 -5.109 28.042 1.00 94.94 360 ASN A O 1
ATOM 2988 N N . THR A 1 361 ? 4.219 -4.190 30.061 1.00 95.50 361 THR A N 1
ATOM 2989 C CA . THR A 1 361 ? 2.747 -4.236 30.021 1.00 95.50 361 THR A CA 1
ATOM 2990 C C . THR A 1 361 ? 2.159 -3.500 28.813 1.00 95.50 361 THR A C 1
ATOM 2992 O O . THR A 1 361 ? 1.218 -4.002 28.207 1.00 95.50 361 THR A O 1
ATOM 2995 N N . ILE A 1 362 ? 2.733 -2.354 28.424 1.00 95.44 362 ILE A N 1
ATOM 2996 C CA . ILE A 1 362 ? 2.273 -1.569 27.266 1.00 95.44 362 ILE A CA 1
ATOM 2997 C C . ILE A 1 362 ? 2.469 -2.367 25.973 1.00 95.44 362 ILE A C 1
ATOM 2999 O O . ILE A 1 362 ? 1.559 -2.425 25.146 1.00 95.44 362 ILE A O 1
ATOM 3003 N N . TYR A 1 363 ? 3.621 -3.027 25.814 1.00 97.12 363 TYR A N 1
ATOM 3004 C CA . TYR A 1 363 ? 3.884 -3.899 24.667 1.00 97.12 363 TYR A CA 1
ATOM 3005 C C . TYR A 1 363 ? 2.841 -5.019 24.550 1.00 97.12 363 TYR A C 1
ATOM 3007 O O . TYR A 1 363 ? 2.293 -5.235 23.469 1.00 97.12 363 TYR A O 1
ATOM 3015 N N . GLU A 1 364 ? 2.533 -5.709 25.652 1.00 97.25 364 GLU A N 1
ATOM 3016 C CA . GLU A 1 364 ? 1.565 -6.814 25.653 1.00 97.25 364 GLU A CA 1
ATOM 3017 C C . GLU A 1 364 ? 0.125 -6.333 25.415 1.00 97.25 364 GLU A C 1
ATOM 3019 O O . GLU A 1 364 ? -0.652 -6.993 24.718 1.00 97.25 364 GLU A O 1
ATOM 3024 N N . GLU A 1 365 ? -0.244 -5.163 25.944 1.00 95.44 365 GLU A N 1
ATOM 3025 C CA . GLU A 1 365 ? -1.533 -4.526 25.663 1.00 95.44 365 GLU A CA 1
ATOM 3026 C C . GLU A 1 365 ? -1.667 -4.162 24.183 1.00 95.44 365 GLU A C 1
ATOM 3028 O O . GLU A 1 365 ? -2.655 -4.536 23.546 1.00 95.44 365 GLU A O 1
ATOM 3033 N N . ASN A 1 366 ? -0.651 -3.512 23.609 1.00 95.31 366 ASN A N 1
ATOM 3034 C CA . ASN A 1 366 ? -0.604 -3.198 22.184 1.00 95.31 366 ASN A CA 1
ATOM 3035 C C . ASN A 1 366 ? -0.655 -4.471 21.338 1.00 95.31 366 ASN A C 1
ATOM 3037 O O . ASN A 1 366 ? -1.463 -4.555 20.415 1.00 95.31 366 ASN A O 1
ATOM 3041 N N . ARG A 1 367 ? 0.141 -5.495 21.667 1.00 95.50 367 ARG A N 1
ATOM 3042 C CA . ARG A 1 367 ? 0.135 -6.783 20.963 1.00 95.50 367 ARG A CA 1
ATOM 3043 C C . ARG A 1 367 ? -1.250 -7.417 20.992 1.00 95.50 367 ARG A C 1
ATOM 3045 O O . ARG A 1 367 ? -1.728 -7.869 19.950 1.00 95.50 367 ARG A O 1
ATOM 3052 N N . ARG A 1 368 ? -1.936 -7.404 22.140 1.00 93.44 368 ARG A N 1
ATOM 3053 C CA . ARG A 1 368 ? -3.324 -7.876 22.257 1.00 93.44 368 ARG A CA 1
ATOM 3054 C C . ARG A 1 368 ? -4.262 -7.067 21.361 1.00 93.44 368 ARG A C 1
ATOM 3056 O O . ARG A 1 368 ? -5.054 -7.673 20.647 1.00 93.44 368 ARG A O 1
ATOM 3063 N N . CYS A 1 369 ? -4.163 -5.738 21.358 1.00 90.75 369 CYS A N 1
ATOM 3064 C CA . CYS A 1 369 ? -4.976 -4.858 20.512 1.00 90.75 369 CYS A CA 1
ATOM 3065 C C . CYS A 1 369 ? -4.727 -5.074 19.010 1.00 90.75 369 CYS A C 1
ATOM 3067 O O . CYS A 1 369 ? -5.679 -5.179 18.241 1.00 90.75 369 CYS A O 1
ATOM 3069 N N . ILE A 1 370 ? -3.468 -5.206 18.587 1.00 91.94 370 ILE A N 1
ATOM 3070 C CA . ILE A 1 370 ? -3.083 -5.489 17.195 1.00 91.94 370 ILE A CA 1
ATOM 3071 C C . ILE A 1 370 ? -3.547 -6.890 16.777 1.00 91.94 370 ILE A C 1
ATOM 3073 O O . ILE A 1 370 ? -3.929 -7.103 15.625 1.00 91.94 370 ILE A O 1
ATOM 3077 N N . SER A 1 371 ? -3.534 -7.852 17.700 1.00 90.06 371 SER A N 1
ATOM 3078 C CA . SER A 1 371 ? -4.001 -9.222 17.455 1.00 90.06 371 SER A CA 1
ATOM 3079 C C . SER A 1 371 ? -5.520 -9.324 17.340 1.00 90.06 371 SER A C 1
ATOM 3081 O O . SER A 1 371 ? -6.008 -10.345 16.861 1.00 90.06 371 SER A O 1
ATOM 3083 N N . ARG A 1 372 ? -6.274 -8.290 17.747 1.00 85.56 372 ARG A N 1
ATOM 3084 C CA . ARG A 1 372 ? -7.725 -8.284 17.571 1.00 85.56 372 ARG A CA 1
ATOM 3085 C C . ARG A 1 372 ? -8.071 -8.301 16.094 1.00 85.56 372 ARG A C 1
ATOM 3087 O O . ARG A 1 372 ? -7.648 -7.457 15.296 1.00 85.56 372 ARG A O 1
ATOM 3094 N N . VAL A 1 373 ? -8.866 -9.304 15.789 1.00 72.50 373 VAL A N 1
ATOM 3095 C CA . VAL A 1 373 ? -9.436 -9.583 14.495 1.00 72.50 373 VAL A CA 1
ATOM 3096 C C . VAL A 1 373 ? -10.627 -8.660 14.266 1.00 72.50 373 VAL A C 1
ATOM 3098 O O . VAL A 1 373 ? -11.433 -8.446 15.162 1.00 72.50 373 VAL A O 1
ATOM 3101 N N . ALA A 1 374 ? -10.718 -8.111 13.060 1.00 76.69 374 ALA A N 1
ATOM 3102 C CA . ALA A 1 374 ? -11.801 -7.239 12.647 1.00 76.69 374 ALA A CA 1
ATOM 3103 C C . ALA A 1 374 ? -12.369 -7.753 11.323 1.00 76.69 374 ALA A C 1
ATOM 3105 O O . ALA A 1 374 ? -11.618 -7.924 10.365 1.00 76.69 374 ALA A O 1
ATOM 3106 N N . HIS A 1 375 ? -13.677 -8.006 11.253 1.00 82.50 375 HIS A N 1
ATOM 3107 C CA . HIS A 1 375 ? -14.327 -8.379 9.990 1.00 82.50 375 HIS A CA 1
ATOM 3108 C C . HIS A 1 375 ? -14.614 -7.158 9.115 1.00 82.50 375 HIS A C 1
ATOM 3110 O O . HIS A 1 375 ? -14.466 -7.233 7.894 1.00 82.50 375 HIS A O 1
ATOM 3116 N N . LEU A 1 376 ? -14.941 -6.023 9.737 1.00 86.12 376 LEU A N 1
ATOM 3117 C CA . LEU A 1 376 ? -15.191 -4.745 9.075 1.00 86.12 376 LEU A CA 1
ATOM 3118 C C . LEU A 1 376 ? -14.236 -3.657 9.559 1.00 86.12 376 LEU A C 1
ATOM 3120 O O . LEU A 1 376 ? -13.594 -3.798 10.591 1.00 86.12 376 LEU A O 1
ATOM 3124 N N . ASP A 1 377 ? -14.186 -2.560 8.825 1.00 87.81 377 ASP A N 1
ATOM 3125 C CA . ASP A 1 377 ? -13.663 -1.269 9.257 1.00 87.81 377 ASP A CA 1
ATOM 3126 C C . ASP A 1 377 ? -14.718 -0.214 8.913 1.00 87.81 377 ASP A C 1
ATOM 3128 O O . ASP A 1 377 ? -15.327 -0.289 7.845 1.00 87.81 377 ASP A O 1
ATOM 3132 N N . ILE A 1 378 ? -15.005 0.718 9.819 1.00 89.81 378 ILE A N 1
ATOM 3133 C CA . ILE A 1 378 ? -16.161 1.611 9.683 1.00 89.81 378 ILE A CA 1
ATOM 3134 C C . ILE A 1 378 ? -15.702 3.057 9.810 1.00 89.81 378 ILE A C 1
ATOM 3136 O O . ILE A 1 378 ? -15.216 3.465 10.858 1.00 89.81 378 ILE A O 1
ATOM 3140 N N . ASP A 1 379 ? -15.929 3.864 8.778 1.00 91.38 379 ASP A N 1
ATOM 3141 C CA . ASP A 1 379 ? -15.844 5.317 8.894 1.00 91.38 379 ASP A CA 1
ATOM 3142 C C . ASP A 1 379 ? -17.249 5.879 9.101 1.00 91.38 379 ASP A C 1
ATOM 3144 O O . ASP A 1 379 ? -18.187 5.531 8.389 1.00 91.38 379 ASP A O 1
ATOM 3148 N N . THR A 1 380 ? -17.415 6.769 10.069 1.00 92.44 380 THR A N 1
ATOM 3149 C CA . THR A 1 380 ? -18.682 7.458 10.329 1.00 92.44 380 THR A CA 1
ATOM 3150 C C . THR A 1 380 ? -18.469 8.957 10.307 1.00 92.44 380 THR A C 1
ATOM 3152 O O . THR A 1 380 ? -17.580 9.469 10.986 1.00 92.44 380 THR A O 1
ATOM 3155 N N . HIS A 1 381 ? -19.305 9.663 9.553 1.00 94.69 381 HIS A N 1
ATOM 3156 C CA . HIS A 1 381 ? -19.358 11.116 9.572 1.00 94.69 381 HIS A CA 1
ATOM 3157 C C . HIS A 1 381 ? -20.325 11.568 10.663 1.00 94.69 381 HIS A C 1
ATOM 3159 O O . HIS A 1 381 ? -21.526 11.291 10.587 1.00 94.69 381 HIS A O 1
ATOM 3165 N N . PHE A 1 382 ? -19.812 12.273 11.670 1.00 93.06 382 PHE A N 1
ATOM 3166 C CA . PHE A 1 382 ? -20.646 12.922 12.677 1.00 93.06 382 PHE A CA 1
ATOM 3167 C C . PHE A 1 382 ? -20.773 14.408 12.400 1.00 93.06 382 PHE A C 1
ATOM 3169 O O . PHE A 1 382 ? -19.799 15.074 12.033 1.00 93.06 382 PHE A O 1
ATOM 3176 N N . SER A 1 383 ? -21.953 14.945 12.694 1.00 91.69 383 SER A N 1
ATOM 3177 C CA . SER A 1 383 ? -22.198 16.382 12.658 1.00 91.69 383 SER A CA 1
ATOM 3178 C C . SER A 1 383 ? -21.141 17.143 13.454 1.00 91.69 383 SER A C 1
ATOM 3180 O O . SER A 1 383 ? -20.804 16.754 14.571 1.00 91.69 383 SER A O 1
ATOM 3182 N N . ASN A 1 384 ? -20.617 18.234 12.891 1.00 89.50 384 ASN A N 1
ATOM 3183 C CA . ASN A 1 384 ? -19.658 19.155 13.529 1.00 89.50 384 ASN A CA 1
ATOM 3184 C C . ASN A 1 384 ? -18.298 18.562 13.944 1.00 89.50 384 ASN A C 1
ATOM 3186 O O . ASN A 1 384 ? -17.431 19.303 14.401 1.00 89.50 384 ASN A O 1
ATOM 3190 N N . ILE A 1 385 ? -18.100 17.252 13.804 1.00 89.12 385 ILE A N 1
ATOM 3191 C CA . ILE A 1 385 ? -16.853 16.557 14.146 1.00 89.12 385 ILE A CA 1
ATOM 3192 C C . ILE A 1 385 ? -16.154 16.059 12.884 1.00 89.12 385 ILE A C 1
ATOM 3194 O O . ILE A 1 385 ? -14.926 16.079 12.824 1.00 89.12 385 ILE A O 1
ATOM 3198 N N . GLY A 1 386 ? -16.923 15.639 11.879 1.00 91.00 386 GLY A N 1
ATOM 3199 C CA . GLY A 1 386 ? -16.410 15.053 10.651 1.00 91.00 386 GLY A CA 1
ATOM 3200 C C . GLY A 1 386 ? -16.242 13.537 10.741 1.00 91.00 386 GLY A C 1
ATOM 3201 O O . GLY A 1 386 ? -16.914 12.862 11.524 1.00 91.00 386 GLY A O 1
ATOM 3202 N N . ASP A 1 387 ? -15.352 13.006 9.904 1.00 90.62 387 ASP A N 1
ATOM 3203 C CA . ASP A 1 387 ? -15.125 11.568 9.767 1.00 90.62 387 ASP A CA 1
ATOM 3204 C C . ASP A 1 387 ? -14.358 11.006 10.983 1.00 90.62 387 ASP A C 1
ATOM 3206 O O . ASP A 1 387 ? -13.329 11.540 11.411 1.00 90.62 387 ASP A O 1
ATOM 3210 N N . LYS A 1 388 ? -14.857 9.903 11.541 1.00 87.62 388 LYS A N 1
ATOM 3211 C CA . LYS A 1 388 ? -14.244 9.129 12.627 1.00 87.62 388 LYS A CA 1
ATOM 3212 C C . LYS A 1 388 ? -14.200 7.655 12.245 1.00 87.62 388 LYS A C 1
ATOM 3214 O O . LYS A 1 388 ? -15.185 7.127 11.742 1.00 87.62 388 LYS A O 1
ATOM 3219 N N . GLN A 1 389 ? -13.077 7.001 12.523 1.00 85.94 389 GLN A N 1
ATOM 3220 C CA . GLN A 1 389 ? -12.904 5.569 12.288 1.00 85.94 389 GLN A CA 1
ATOM 3221 C C . GLN A 1 389 ? -13.305 4.771 13.536 1.00 85.94 389 GLN A C 1
ATOM 3223 O O . GLN A 1 389 ? -12.899 5.101 14.654 1.00 85.94 389 GLN A O 1
ATOM 3228 N N . PHE A 1 390 ? -14.065 3.702 13.333 1.00 82.69 390 PHE A N 1
ATOM 3229 C CA . PHE A 1 390 ? -14.490 2.738 14.338 1.00 82.69 390 PHE A CA 1
ATOM 3230 C C . PHE A 1 390 ? -14.057 1.348 13.924 1.00 82.69 390 PHE A C 1
ATOM 3232 O O . PHE A 1 390 ? -14.024 0.991 12.748 1.00 82.69 390 PHE A O 1
ATOM 3239 N N . TRP A 1 391 ? -13.739 0.560 14.936 1.00 73.81 391 TRP A N 1
ATOM 3240 C CA . TRP A 1 391 ? -13.401 -0.835 14.768 1.00 73.81 391 TRP A CA 1
ATOM 3241 C C . TRP A 1 391 ? -14.659 -1.671 15.006 1.00 73.81 391 TRP A C 1
ATOM 3243 O O . TRP A 1 391 ? -15.585 -1.200 15.671 1.00 73.81 391 TRP A O 1
ATOM 3253 N N . PRO A 1 392 ? -14.717 -2.905 14.499 1.00 57.47 392 PRO A N 1
ATOM 3254 C CA . PRO A 1 392 ? -15.775 -3.825 14.878 1.00 57.47 392 PRO A CA 1
ATOM 3255 C C . PRO A 1 392 ? -15.722 -4.037 16.396 1.00 57.47 392 PRO A C 1
ATOM 3257 O O . PRO A 1 392 ? -14.659 -3.927 17.010 1.00 57.47 392 PRO A O 1
ATOM 3260 N N . ASP A 1 393 ? -16.901 -4.208 16.989 1.00 62.75 393 ASP A N 1
ATOM 3261 C CA . ASP A 1 393 ? -17.180 -4.170 18.434 1.00 62.75 393 ASP A CA 1
ATOM 3262 C C . ASP A 1 393 ? -17.129 -2.772 19.081 1.00 62.75 393 ASP A C 1
ATOM 3264 O O . ASP A 1 393 ? -17.475 -2.613 20.257 1.00 62.75 393 ASP A O 1
ATOM 3268 N N . HIS A 1 394 ? -16.736 -1.720 18.350 1.00 69.31 394 HIS A N 1
ATOM 3269 C CA . HIS A 1 394 ? -16.888 -0.356 18.849 1.00 69.31 394 HIS A CA 1
ATOM 3270 C C . HIS A 1 394 ? -18.313 0.137 18.619 1.00 69.31 394 HIS A C 1
ATOM 3272 O O . HIS A 1 394 ? -18.872 0.062 17.526 1.00 69.31 394 HIS A O 1
ATOM 3278 N N . LYS A 1 395 ? -18.872 0.743 19.665 1.00 80.12 395 LYS A N 1
ATOM 3279 C CA . LYS A 1 395 ? -20.073 1.564 19.554 1.00 80.12 395 LYS A CA 1
ATOM 3280 C C . LYS A 1 395 ? -19.772 2.768 18.669 1.00 80.12 395 LYS A C 1
ATOM 3282 O O . LYS A 1 395 ? -18.958 3.616 19.042 1.00 80.12 395 LYS A O 1
ATOM 3287 N N . ILE A 1 396 ? -20.446 2.856 17.527 1.00 81.50 396 ILE A N 1
ATOM 3288 C CA . ILE A 1 396 ? -20.416 4.028 16.653 1.00 81.50 396 ILE A CA 1
ATOM 3289 C C . ILE A 1 396 ? -21.225 5.118 17.341 1.00 81.50 396 ILE A C 1
ATOM 3291 O O . ILE A 1 396 ? -22.443 5.192 17.201 1.00 81.50 396 ILE A O 1
ATOM 3295 N N . TYR A 1 397 ? -20.548 5.932 18.140 1.00 86.00 397 TYR A N 1
ATOM 3296 C CA . TYR A 1 397 ? -21.174 6.959 18.954 1.00 86.00 397 TYR A CA 1
ATOM 3297 C C . TYR A 1 397 ? -20.218 8.125 19.175 1.00 86.00 397 TYR A C 1
ATOM 3299 O O . TYR A 1 397 ? -19.020 7.935 19.401 1.00 86.00 397 TYR A O 1
ATOM 3307 N N . CYS A 1 398 ? -20.762 9.340 19.168 1.00 76.88 398 CYS A N 1
ATOM 3308 C CA . CYS A 1 398 ? -20.026 10.523 19.569 1.00 76.88 398 CYS A CA 1
ATOM 3309 C C . CYS A 1 398 ? -20.892 11.428 20.449 1.00 76.88 398 CYS A C 1
ATOM 3311 O O . CYS A 1 398 ? -22.021 11.754 20.092 1.00 76.88 398 CYS A O 1
ATOM 3313 N N . ASN A 1 399 ? -20.366 11.819 21.615 1.00 82.69 399 ASN A N 1
ATOM 3314 C CA . ASN A 1 399 ? -21.115 12.525 22.659 1.00 82.69 399 ASN A CA 1
ATOM 3315 C C . ASN A 1 399 ? -21.863 13.758 22.127 1.00 82.69 399 ASN A C 1
ATOM 3317 O O . ASN A 1 399 ? -21.262 14.796 21.855 1.00 82.69 399 ASN A O 1
ATOM 3321 N N . GLY A 1 400 ? -23.190 13.637 22.023 1.00 80.38 400 GLY A N 1
ATOM 3322 C CA . GLY A 1 400 ? -24.090 14.716 21.611 1.00 80.38 400 GLY A CA 1
ATOM 3323 C C . GLY A 1 400 ? -24.100 15.038 20.112 1.00 80.38 400 GLY A C 1
ATOM 3324 O O . GLY A 1 400 ? -24.814 15.957 19.720 1.00 80.38 400 GLY A O 1
ATOM 3325 N N . GLN A 1 401 ? -23.353 14.307 19.280 1.00 90.00 401 GLN A N 1
ATOM 3326 C CA . GLN A 1 401 ? -23.412 14.446 17.823 1.00 90.00 401 GLN A CA 1
ATOM 3327 C C . GLN A 1 401 ? -24.194 13.297 17.200 1.00 90.00 401 GLN A C 1
ATOM 3329 O O . GLN A 1 401 ? -24.238 12.191 17.736 1.00 90.00 401 GLN A O 1
ATOM 3334 N N . PHE A 1 402 ? -24.808 13.569 16.054 1.00 89.50 402 PHE A N 1
ATOM 3335 C CA . PHE A 1 402 ? -25.565 12.571 15.311 1.00 89.50 402 PHE A CA 1
ATOM 3336 C C . PHE A 1 402 ? -24.775 12.063 14.112 1.00 89.50 402 PHE A C 1
ATOM 3338 O O . PHE A 1 402 ? -23.862 12.726 13.613 1.00 89.50 402 PHE A O 1
ATOM 3345 N N . ILE A 1 403 ? -25.157 10.874 13.656 1.00 93.75 403 ILE A N 1
ATOM 3346 C CA . ILE A 1 403 ? -24.583 10.245 12.474 1.00 93.75 403 ILE A CA 1
ATOM 3347 C C . ILE A 1 403 ? -25.215 10.878 11.230 1.00 93.75 403 ILE A C 1
ATOM 3349 O O . ILE A 1 403 ? -26.438 10.845 11.068 1.00 93.75 403 ILE A O 1
ATOM 3353 N N . GLU A 1 404 ? -24.384 11.449 10.360 1.00 95.31 404 GLU A N 1
ATOM 3354 C CA . GLU A 1 404 ? -24.799 11.959 9.045 1.00 95.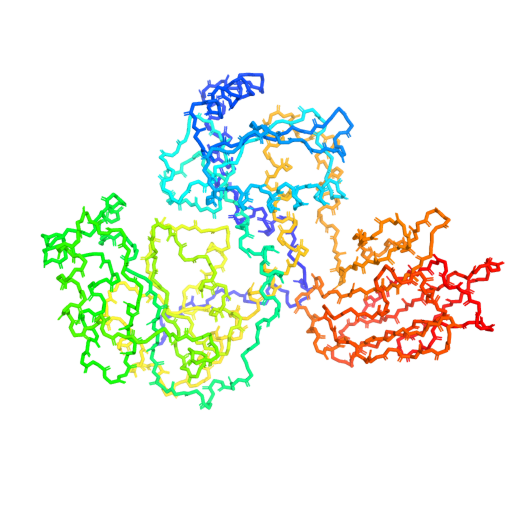31 404 GLU A CA 1
ATOM 3355 C C . GLU A 1 404 ? -24.602 10.913 7.946 1.00 95.31 404 GLU A C 1
ATOM 3357 O O . GLU A 1 404 ? -25.352 10.889 6.972 1.00 95.31 404 GLU A O 1
ATOM 3362 N N . GLY A 1 405 ? -23.625 10.019 8.112 1.00 95.94 405 GLY A N 1
ATOM 3363 C CA . GLY A 1 405 ? -23.405 8.918 7.187 1.00 95.94 405 GLY A CA 1
ATOM 3364 C C . GLY A 1 405 ? -22.285 7.974 7.598 1.00 95.94 405 GLY A C 1
ATOM 3365 O O . GLY A 1 405 ? -21.555 8.230 8.557 1.00 95.94 405 GLY A O 1
ATOM 3366 N N . ILE A 1 406 ? -22.184 6.856 6.883 1.00 95.25 406 ILE A N 1
ATOM 3367 C CA . ILE A 1 406 ? -21.312 5.723 7.199 1.00 95.25 406 ILE A CA 1
ATOM 3368 C C . ILE A 1 406 ? -20.690 5.169 5.910 1.00 95.25 406 ILE A C 1
ATOM 3370 O O . ILE A 1 406 ? -21.366 5.030 4.891 1.00 95.25 406 ILE A O 1
ATOM 3374 N N . THR A 1 407 ? -19.415 4.792 5.984 1.00 93.62 407 THR A N 1
ATOM 3375 C CA . THR A 1 407 ? -18.740 3.906 5.031 1.00 93.62 407 THR A CA 1
ATOM 3376 C C . THR A 1 407 ? -18.276 2.653 5.760 1.00 93.62 407 THR A C 1
ATOM 3378 O O . THR A 1 407 ? -17.717 2.746 6.850 1.00 93.62 407 THR A O 1
ATOM 3381 N N . ILE A 1 408 ? -18.464 1.483 5.153 1.00 91.19 408 ILE A N 1
ATOM 3382 C CA . ILE A 1 408 ? -18.047 0.205 5.727 1.00 91.19 408 ILE A CA 1
ATOM 3383 C C . ILE A 1 408 ? -17.120 -0.507 4.748 1.00 91.19 408 ILE A C 1
ATOM 3385 O O . ILE A 1 408 ? -17.508 -0.789 3.618 1.00 91.19 408 ILE A O 1
ATOM 3389 N N . TYR A 1 409 ? -15.915 -0.842 5.190 1.00 89.50 409 TYR A N 1
ATOM 3390 C CA . TYR A 1 409 ? -14.925 -1.592 4.424 1.00 89.50 409 TYR A CA 1
ATOM 3391 C C . TYR A 1 409 ? -14.805 -3.021 4.962 1.00 89.50 409 TYR A C 1
ATOM 3393 O O . TYR A 1 409 ? -14.932 -3.235 6.170 1.00 89.50 409 TYR A O 1
ATOM 3401 N N . PRO A 1 410 ? -14.506 -4.009 4.107 1.00 86.75 410 PRO A N 1
ATOM 3402 C CA . PRO A 1 410 ? -14.062 -5.309 4.583 1.00 86.75 410 PRO A CA 1
ATOM 3403 C C . PRO A 1 410 ? -12.673 -5.182 5.229 1.00 86.75 410 PRO A C 1
ATOM 3405 O O . PRO A 1 410 ? -11.735 -4.657 4.629 1.00 86.75 410 PRO A O 1
ATOM 3408 N N . ALA A 1 411 ? -12.528 -5.693 6.449 1.00 85.31 411 ALA A N 1
ATOM 3409 C CA . ALA A 1 411 ? -11.237 -5.850 7.128 1.00 85.31 411 ALA A CA 1
ATOM 3410 C C . ALA A 1 411 ? -10.720 -7.302 7.078 1.00 85.31 411 ALA A C 1
ATOM 3412 O O . ALA A 1 411 ? -9.578 -7.584 7.441 1.00 85.31 411 ALA A O 1
ATOM 3413 N N . SER A 1 412 ? -11.555 -8.215 6.576 1.00 82.44 412 SER A N 1
ATOM 3414 C CA . SER A 1 412 ? -11.254 -9.625 6.355 1.00 82.44 412 SER A CA 1
ATOM 3415 C C . SER A 1 412 ? -11.114 -9.938 4.866 1.00 82.44 412 SER A C 1
ATOM 3417 O O . SER A 1 412 ? -11.932 -9.497 4.060 1.00 82.44 412 SER A O 1
ATOM 3419 N N . ALA A 1 413 ? -10.155 -10.794 4.501 1.00 75.88 413 ALA A N 1
ATOM 3420 C CA . ALA A 1 413 ? -10.009 -11.269 3.122 1.00 75.88 413 ALA A CA 1
ATOM 3421 C C . ALA A 1 413 ? -11.154 -12.191 2.650 1.00 75.88 413 ALA A C 1
ATOM 3423 O O . ALA A 1 413 ? -11.267 -12.446 1.449 1.00 75.88 413 ALA A O 1
ATOM 3424 N N . LEU A 1 414 ? -11.997 -12.686 3.566 1.00 73.25 414 LEU A N 1
ATOM 3425 C CA . LEU A 1 414 ? -13.189 -13.467 3.220 1.00 73.25 414 LEU A CA 1
ATOM 3426 C C . LEU A 1 414 ? -14.339 -12.618 2.690 1.00 73.25 414 LEU A C 1
ATOM 3428 O O . LEU A 1 414 ? -15.213 -13.127 1.989 1.00 73.25 414 LEU A O 1
ATOM 3432 N N . ILE A 1 415 ? -14.378 -11.348 3.075 1.00 80.38 415 ILE A N 1
ATOM 3433 C CA . ILE A 1 415 ? -15.497 -10.485 2.750 1.00 80.38 415 ILE A CA 1
ATOM 3434 C C . ILE A 1 415 ? -15.131 -9.739 1.475 1.00 80.38 415 ILE A C 1
ATOM 3436 O O . ILE A 1 415 ? -14.391 -8.759 1.479 1.00 80.38 415 ILE A O 1
ATOM 3440 N N . ASP A 1 416 ? -15.648 -10.238 0.357 1.00 83.06 416 ASP A N 1
ATOM 3441 C CA . ASP A 1 416 ? -15.666 -9.482 -0.887 1.00 83.06 416 ASP A CA 1
ATOM 3442 C C . ASP A 1 416 ? -16.554 -8.243 -0.658 1.00 83.06 416 ASP A C 1
ATOM 3444 O O . ASP A 1 416 ? -17.712 -8.364 -0.268 1.00 83.06 416 ASP A O 1
ATOM 3448 N N . TRP A 1 417 ? -16.023 -7.049 -0.893 1.00 83.00 417 TRP A N 1
ATOM 3449 C CA . TRP A 1 417 ? -16.760 -5.779 -0.961 1.00 83.00 417 TRP A CA 1
ATOM 3450 C C . TRP A 1 417 ? -18.132 -5.841 -1.663 1.00 83.00 417 TRP A C 1
ATOM 3452 O O . TRP A 1 417 ? -19.085 -5.252 -1.157 1.00 83.00 417 TRP A O 1
ATOM 3462 N N . TYR A 1 418 ? -18.277 -6.581 -2.771 1.00 85.56 418 TYR A N 1
ATOM 3463 C CA . TYR A 1 418 ? -19.549 -6.760 -3.488 1.00 85.56 418 TYR A CA 1
ATOM 3464 C C . TYR A 1 418 ? -20.560 -7.641 -2.750 1.00 85.56 418 TYR A C 1
ATOM 3466 O O . TYR A 1 418 ? -21.722 -7.722 -3.153 1.00 85.56 418 TYR A O 1
ATOM 3474 N N . ASN A 1 419 ? -20.130 -8.327 -1.694 1.00 89.69 419 ASN A N 1
ATOM 3475 C CA . ASN A 1 419 ? -20.998 -9.128 -0.844 1.00 89.69 419 ASN A CA 1
ATOM 3476 C C . ASN A 1 419 ? -21.582 -8.329 0.320 1.00 89.69 419 ASN A C 1
ATOM 3478 O O . ASN A 1 419 ? -22.375 -8.879 1.076 1.00 89.69 419 ASN A O 1
ATOM 3482 N N . MET A 1 420 ? -21.212 -7.061 0.468 1.00 91.31 420 MET A N 1
ATOM 3483 C CA . MET A 1 420 ? -21.772 -6.162 1.466 1.00 91.31 420 MET A CA 1
ATOM 3484 C C . MET A 1 420 ? -22.616 -5.115 0.761 1.00 91.31 420 MET A C 1
ATOM 3486 O O . MET A 1 420 ? -22.117 -4.449 -0.135 1.00 91.31 420 MET A O 1
ATOM 3490 N N . GLU A 1 421 ? -23.854 -4.941 1.198 1.00 94.88 421 GLU A N 1
ATOM 3491 C CA . GLU A 1 421 ? -24.777 -3.922 0.708 1.00 94.88 421 GLU A CA 1
ATOM 3492 C C . GLU A 1 421 ? -25.336 -3.147 1.899 1.00 94.88 421 GLU A C 1
ATOM 3494 O O . GLU A 1 421 ? -25.740 -3.745 2.896 1.00 94.88 421 GLU A O 1
ATOM 3499 N N . TYR A 1 422 ? -25.369 -1.820 1.836 1.00 95.25 422 TYR A N 1
ATOM 3500 C CA . TYR A 1 422 ? -25.956 -1.023 2.910 1.00 95.25 422 TYR A CA 1
ATOM 3501 C C . TYR A 1 422 ? -26.612 0.262 2.421 1.00 95.25 422 TYR A C 1
ATOM 3503 O O . TYR A 1 422 ? -26.302 0.791 1.353 1.00 95.25 422 TYR A O 1
ATOM 3511 N N . GLN A 1 423 ? -27.574 0.734 3.215 1.00 97.31 423 GLN A N 1
ATOM 3512 C CA . GLN A 1 423 ? -28.400 1.907 2.942 1.00 97.31 423 GLN A CA 1
ATOM 3513 C C . GLN A 1 423 ? -28.677 2.684 4.227 1.00 97.31 423 GLN A C 1
ATOM 3515 O O . GLN A 1 423 ? -28.765 2.110 5.316 1.00 97.31 423 GLN A O 1
ATOM 3520 N N . ALA A 1 424 ? -28.887 3.988 4.074 1.00 97.44 424 ALA A N 1
ATOM 3521 C CA . ALA A 1 424 ? -29.334 4.874 5.135 1.00 97.44 424 ALA A CA 1
ATOM 3522 C C . ALA A 1 424 ? -30.678 5.517 4.769 1.00 97.44 424 ALA A C 1
ATOM 3524 O O . ALA A 1 424 ? -30.982 5.751 3.597 1.00 97.44 424 ALA A O 1
ATOM 3525 N N . LYS A 1 425 ? -31.479 5.826 5.788 1.00 97.94 425 LYS A N 1
ATOM 3526 C CA . LYS A 1 425 ? -32.667 6.678 5.682 1.00 97.94 425 LYS A CA 1
ATOM 3527 C C . LYS A 1 425 ? -32.436 7.935 6.506 1.00 97.94 425 LYS A C 1
ATOM 3529 O O . LYS A 1 425 ? -32.074 7.849 7.680 1.00 97.94 425 LYS A O 1
ATOM 3534 N N . MET A 1 426 ? -32.657 9.090 5.898 1.00 97.50 426 MET A N 1
ATOM 3535 C CA . MET A 1 426 ? -32.423 10.400 6.499 1.00 97.50 426 MET A CA 1
ATOM 3536 C C . MET A 1 426 ? -33.697 10.940 7.157 1.00 97.50 426 MET A C 1
ATOM 3538 O O . MET A 1 426 ? -34.803 10.494 6.855 1.00 97.50 426 MET A O 1
ATOM 3542 N N . GLU A 1 427 ? -33.567 11.914 8.057 1.00 96.06 427 GLU A N 1
ATOM 3543 C CA . GLU A 1 427 ? -34.702 12.495 8.798 1.00 96.06 427 GLU A CA 1
ATOM 3544 C C . GLU A 1 427 ? -35.742 13.202 7.917 1.00 96.06 427 GLU A C 1
ATOM 3546 O O . GLU A 1 427 ? -36.902 13.321 8.298 1.00 96.06 427 GLU A O 1
ATOM 3551 N N . ASN A 1 428 ? -35.357 13.614 6.708 1.00 95.88 428 ASN A N 1
ATOM 3552 C CA . ASN A 1 428 ? -36.275 14.155 5.704 1.00 95.88 428 ASN A CA 1
ATOM 3553 C C . ASN A 1 428 ? -37.021 13.062 4.904 1.00 95.88 428 ASN A C 1
ATOM 3555 O O . ASN A 1 428 ? -37.731 13.377 3.953 1.00 95.88 428 ASN A O 1
ATOM 3559 N N . GLY A 1 429 ? -36.832 11.784 5.249 1.00 96.75 429 GLY A N 1
ATOM 3560 C CA . GLY A 1 429 ? -37.434 10.631 4.578 1.00 96.75 429 GLY A CA 1
ATOM 3561 C C . GLY A 1 429 ? -36.658 10.104 3.367 1.00 96.75 429 GLY A C 1
ATOM 3562 O O . GLY A 1 429 ? -37.047 9.075 2.818 1.00 96.75 429 GLY A O 1
ATOM 3563 N N . THR A 1 430 ? -35.562 10.755 2.961 1.00 97.19 430 THR A N 1
ATOM 3564 C CA . THR A 1 430 ? -34.734 10.302 1.830 1.00 97.19 430 THR A CA 1
ATOM 3565 C C . THR A 1 430 ? -34.058 8.978 2.165 1.00 97.19 430 THR A C 1
ATOM 3567 O O . THR A 1 430 ? -33.420 8.859 3.208 1.00 97.19 430 THR A O 1
ATOM 3570 N N . ILE A 1 431 ? -34.159 8.000 1.266 1.00 97.94 431 ILE A N 1
ATOM 3571 C CA . ILE A 1 431 ? -33.398 6.749 1.329 1.00 97.94 431 ILE A CA 1
ATOM 3572 C C . ILE A 1 431 ? -32.238 6.867 0.347 1.00 97.94 431 ILE A C 1
ATOM 3574 O O . ILE A 1 431 ? -32.439 7.251 -0.805 1.00 97.94 431 ILE A O 1
ATOM 3578 N N . THR A 1 432 ? -31.028 6.563 0.801 1.00 97.56 432 THR A N 1
ATOM 3579 C CA . THR A 1 432 ? -29.838 6.621 -0.047 1.00 97.56 432 THR A CA 1
ATOM 3580 C C . THR A 1 432 ? -29.834 5.486 -1.064 1.00 97.56 432 THR A C 1
ATOM 3582 O O . THR A 1 432 ? -30.437 4.426 -0.854 1.00 97.56 432 THR A O 1
ATOM 3585 N N . GLU A 1 433 ? -29.080 5.668 -2.147 1.00 97.19 433 GLU A N 1
ATOM 3586 C CA . GLU A 1 433 ? -28.711 4.542 -3.000 1.00 97.19 433 GLU A CA 1
ATOM 3587 C C . GLU A 1 433 ? -28.003 3.456 -2.178 1.00 97.19 433 GLU A C 1
ATOM 3589 O O . GLU A 1 433 ? -27.434 3.716 -1.109 1.00 97.19 433 GLU A O 1
ATOM 3594 N N . CYS A 1 434 ? -28.097 2.219 -2.659 1.00 95.75 434 CYS A N 1
ATOM 3595 C CA . CYS A 1 434 ? -27.385 1.106 -2.056 1.00 95.75 434 CYS A CA 1
ATOM 3596 C C . CYS A 1 434 ? -25.891 1.256 -2.329 1.00 95.75 434 CYS A C 1
ATOM 3598 O O . CYS A 1 434 ? -25.474 1.319 -3.484 1.00 95.75 434 CYS A O 1
ATOM 3600 N N . ALA A 1 435 ? -25.094 1.290 -1.267 1.00 94.81 435 ALA A N 1
ATOM 3601 C CA . ALA A 1 435 ? -23.646 1.242 -1.362 1.00 94.81 435 ALA A CA 1
ATOM 3602 C C . ALA A 1 435 ? -23.157 -0.195 -1.184 1.00 94.81 435 ALA A C 1
ATOM 3604 O O . ALA A 1 435 ? -23.729 -0.956 -0.403 1.00 94.81 435 ALA A O 1
ATOM 3605 N N . ASN A 1 436 ? -22.073 -0.536 -1.881 1.00 93.00 436 ASN A N 1
ATOM 3606 C CA . ASN A 1 436 ? -21.279 -1.727 -1.586 1.00 93.00 436 ASN A CA 1
ATOM 3607 C C . ASN A 1 436 ? -20.104 -1.373 -0.663 1.00 93.00 436 ASN A C 1
ATOM 3609 O O . ASN A 1 436 ? -19.880 -0.192 -0.391 1.00 93.00 436 ASN A O 1
ATOM 3613 N N . GLY A 1 437 ? -19.334 -2.370 -0.209 1.00 87.38 437 GLY A N 1
ATOM 3614 C CA . GLY A 1 437 ? -18.154 -2.156 0.638 1.00 87.38 437 GLY A CA 1
ATOM 3615 C C . GLY A 1 437 ? -17.245 -1.021 0.138 1.00 87.38 437 GLY A C 1
ATOM 3616 O O . GLY A 1 437 ? -16.766 -1.051 -0.993 1.00 87.38 437 GLY A O 1
ATOM 3617 N N . GLY A 1 438 ? -17.016 -0.019 0.989 1.00 87.25 438 GLY A N 1
ATOM 3618 C CA . GLY A 1 438 ? -16.246 1.194 0.699 1.00 87.25 438 GLY A CA 1
ATOM 3619 C C . GLY A 1 438 ? -17.058 2.377 0.149 1.00 87.25 438 GLY A C 1
ATOM 3620 O O . GLY A 1 438 ? -16.531 3.486 0.078 1.00 87.25 438 GLY A O 1
ATOM 3621 N N . GLY A 1 439 ? -18.336 2.193 -0.194 1.00 91.38 439 GLY A N 1
ATOM 3622 C CA . GLY A 1 439 ? -19.231 3.281 -0.600 1.00 91.38 439 GLY A CA 1
ATOM 3623 C C . GLY A 1 439 ? -19.803 4.052 0.596 1.00 91.38 439 GLY A C 1
ATOM 3624 O O . GLY A 1 439 ? -20.048 3.485 1.654 1.00 91.38 439 GLY A O 1
ATOM 3625 N N . PHE A 1 440 ? -20.036 5.353 0.460 1.00 95.00 440 PHE A N 1
ATOM 3626 C CA . PHE A 1 440 ? -20.619 6.155 1.541 1.00 95.00 440 PHE A CA 1
ATOM 3627 C C . PHE A 1 440 ? -22.150 6.176 1.441 1.00 95.00 440 PHE A C 1
ATOM 3629 O O . PHE A 1 440 ? -22.686 6.461 0.371 1.00 95.00 440 PHE A O 1
ATOM 3636 N N . VAL A 1 441 ? -22.851 5.936 2.553 1.00 96.56 441 VAL A N 1
ATOM 3637 C CA . VAL A 1 441 ? -24.296 6.193 2.677 1.00 96.56 441 VAL A CA 1
ATOM 3638 C C . VAL A 1 441 ? -24.543 7.325 3.659 1.00 96.56 441 VAL A C 1
ATOM 3640 O O . VAL A 1 441 ? -23.961 7.355 4.737 1.00 96.56 441 VAL A O 1
ATOM 3643 N N . GLY A 1 442 ? -25.430 8.244 3.298 1.00 95.81 442 GLY A N 1
ATOM 3644 C CA . GLY A 1 442 ? -25.834 9.383 4.116 1.00 95.81 442 GLY A CA 1
ATOM 3645 C C . GLY A 1 442 ? -25.476 10.702 3.442 1.00 95.81 442 GLY A C 1
ATOM 3646 O O . GLY A 1 442 ? -25.488 10.802 2.215 1.00 95.81 442 GLY A O 1
ATOM 3647 N N . VAL A 1 443 ? -25.141 11.713 4.237 1.00 95.19 443 VAL A N 1
ATOM 3648 C CA . VAL A 1 443 ? -24.661 13.019 3.763 1.00 95.19 443 VAL A CA 1
ATOM 3649 C C . VAL A 1 443 ? -23.409 13.447 4.529 1.00 95.19 443 VAL A C 1
ATOM 3651 O O . VAL A 1 443 ? -23.138 12.942 5.614 1.00 95.19 443 VAL A O 1
ATOM 3654 N N . LYS A 1 444 ? -22.641 14.388 3.971 1.00 95.31 444 LYS A N 1
ATOM 3655 C CA . LYS A 1 444 ? -21.512 15.026 4.665 1.00 95.31 444 LYS A CA 1
ATOM 3656 C C . LYS A 1 444 ? -21.736 16.528 4.771 1.00 95.31 444 LYS A C 1
ATOM 3658 O O . LYS A 1 444 ? -21.954 17.177 3.749 1.00 95.31 444 LYS A O 1
ATOM 3663 N N . GLY A 1 445 ? -21.672 17.073 5.984 1.00 92.62 445 GLY A N 1
ATOM 3664 C CA . GLY A 1 445 ? -21.716 18.513 6.252 1.00 92.62 445 GLY A CA 1
ATOM 3665 C C . GLY A 1 445 ? -23.055 19.187 5.943 1.00 92.62 445 GLY A C 1
ATOM 3666 O O . GLY A 1 445 ? -23.122 20.411 5.884 1.00 92.62 445 GLY A O 1
ATOM 3667 N N . GLN A 1 446 ? -24.117 18.409 5.719 1.00 93.12 446 GLN A N 1
ATOM 3668 C CA . GLN A 1 446 ? -25.461 18.940 5.456 1.00 93.12 446 GLN A CA 1
ATOM 3669 C C . GLN A 1 446 ? -26.336 18.954 6.709 1.00 93.12 446 GLN A C 1
ATOM 3671 O O . GLN A 1 446 ? -27.481 19.396 6.640 1.00 93.12 446 GLN A O 1
ATOM 3676 N N . HIS A 1 447 ? -25.826 18.460 7.842 1.00 91.31 447 HIS A N 1
ATOM 3677 C CA . HIS A 1 447 ? -26.558 18.410 9.105 1.00 91.31 447 HIS A CA 1
ATOM 3678 C C . HIS A 1 447 ? -27.874 17.619 9.050 1.00 91.31 447 HIS A C 1
ATOM 3680 O O . HIS A 1 447 ? -28.724 17.810 9.917 1.00 91.31 447 HIS A O 1
ATOM 3686 N N . LEU A 1 448 ? -28.032 16.707 8.078 1.00 94.12 448 LEU A N 1
ATOM 3687 C CA . LEU A 1 448 ? -29.162 15.778 8.040 1.00 94.12 448 LEU A CA 1
ATOM 3688 C C . LEU A 1 448 ? -28.826 14.515 8.818 1.00 94.12 448 LEU A C 1
ATOM 3690 O O . LEU A 1 448 ? -27.807 13.865 8.580 1.00 94.12 448 LEU A O 1
ATOM 3694 N N . ARG A 1 449 ? -29.725 14.152 9.729 1.00 93.25 449 ARG A N 1
ATOM 3695 C CA . ARG A 1 449 ? -29.542 13.003 10.622 1.00 93.25 449 ARG A CA 1
ATOM 3696 C C . ARG A 1 449 ? -29.990 11.706 9.972 1.00 93.25 449 ARG A C 1
ATOM 3698 O O . ARG A 1 449 ? -31.017 11.668 9.291 1.00 93.25 449 ARG A O 1
ATOM 3705 N N . MET A 1 450 ? -29.279 10.625 10.262 1.00 96.12 450 MET A N 1
ATOM 3706 C CA . MET A 1 450 ? -29.729 9.277 9.936 1.00 96.12 450 MET A CA 1
ATOM 3707 C C . MET A 1 450 ? -30.799 8.801 10.942 1.00 96.12 450 MET A C 1
ATOM 3709 O O . MET A 1 450 ? -30.622 8.895 12.158 1.00 96.12 450 MET A O 1
ATOM 3713 N N . THR A 1 451 ? -31.922 8.288 10.436 1.00 96.75 451 THR A N 1
ATOM 3714 C CA . THR A 1 451 ? -33.048 7.736 11.224 1.00 96.75 451 THR A CA 1
ATOM 3715 C C . THR A 1 451 ? -33.212 6.230 11.056 1.00 96.75 451 THR A C 1
ATOM 3717 O O . THR A 1 451 ? -33.772 5.571 11.930 1.00 96.75 451 THR A O 1
ATOM 3720 N N . ALA A 1 452 ? -32.697 5.666 9.960 1.00 96.69 452 ALA A N 1
ATOM 3721 C CA . ALA A 1 452 ? -32.602 4.224 9.794 1.00 96.69 452 ALA A CA 1
ATOM 3722 C C . ALA A 1 452 ? -31.314 3.808 9.091 1.00 96.69 452 ALA A C 1
ATOM 3724 O O . ALA A 1 452 ? -30.772 4.547 8.267 1.00 96.69 452 ALA A O 1
ATOM 3725 N N . PHE A 1 453 ? -30.881 2.587 9.379 1.00 96.44 453 PHE A N 1
ATOM 3726 C CA . PHE A 1 453 ? -29.742 1.946 8.738 1.00 96.44 453 PHE A CA 1
ATOM 3727 C C . PHE A 1 453 ? -30.084 0.498 8.387 1.00 96.44 453 PHE A C 1
ATOM 3729 O O . PHE A 1 453 ? -30.808 -0.182 9.121 1.00 96.44 453 PHE A O 1
ATOM 3736 N N . ARG A 1 454 ? -29.576 0.021 7.255 1.00 95.94 454 ARG A N 1
ATOM 3737 C CA . ARG A 1 454 ? -29.729 -1.363 6.811 1.00 95.94 454 ARG A CA 1
ATOM 3738 C C . ARG A 1 454 ? -28.393 -1.865 6.299 1.00 95.94 454 ARG A C 1
ATOM 3740 O O . ARG A 1 454 ? -27.798 -1.219 5.443 1.00 95.94 454 ARG A O 1
ATOM 3747 N N . PHE A 1 455 ? -27.984 -3.034 6.774 1.00 94.44 455 PHE A N 1
ATOM 3748 C CA . PHE A 1 455 ? -26.800 -3.743 6.314 1.00 94.44 455 PHE A CA 1
ATOM 3749 C C . PHE A 1 455 ? -27.180 -5.151 5.873 1.00 94.44 455 PHE A C 1
ATOM 3751 O O . PHE A 1 455 ? -27.864 -5.862 6.604 1.00 94.44 455 PHE A O 1
ATOM 3758 N N . LEU A 1 456 ? -26.739 -5.549 4.686 1.00 93.19 456 LEU A N 1
ATOM 3759 C CA . LEU A 1 456 ? -26.958 -6.853 4.086 1.00 93.19 456 LEU A CA 1
ATOM 3760 C C . LEU A 1 456 ? -25.611 -7.462 3.677 1.00 93.19 456 LEU A C 1
ATOM 3762 O O . LEU A 1 456 ? -24.994 -7.046 2.702 1.00 93.19 456 LEU A O 1
ATOM 3766 N N . ALA A 1 457 ? -25.189 -8.502 4.384 1.00 90.75 457 ALA A N 1
ATOM 3767 C CA . ALA A 1 457 ? -24.217 -9.465 3.895 1.00 90.75 457 ALA A CA 1
ATOM 3768 C C . ALA A 1 457 ? -24.897 -10.516 3.016 1.00 90.75 457 ALA A C 1
ATOM 3770 O O . ALA A 1 457 ? -25.906 -11.114 3.405 1.00 90.75 457 ALA A O 1
ATOM 3771 N N . LYS A 1 458 ? -24.325 -10.765 1.838 1.00 91.00 458 LYS A N 1
ATOM 3772 C CA . LYS A 1 458 ? -24.765 -11.821 0.923 1.00 91.00 458 LYS A CA 1
ATOM 3773 C C . LYS A 1 458 ? -24.439 -13.216 1.488 1.00 91.00 458 LYS A C 1
ATOM 3775 O O . LYS A 1 458 ? -23.525 -13.346 2.300 1.00 91.00 458 LYS A O 1
ATOM 3780 N N . PRO A 1 459 ? -25.143 -14.280 1.043 1.00 85.88 459 PRO A N 1
ATOM 3781 C CA . PRO A 1 459 ? -25.036 -15.631 1.621 1.00 85.88 459 PRO A CA 1
ATOM 3782 C C . PRO A 1 459 ? -23.646 -16.283 1.583 1.00 85.88 459 PRO A C 1
ATOM 3784 O O . PRO A 1 459 ? -23.428 -17.309 2.213 1.00 85.88 459 PRO A O 1
ATOM 3787 N N . ASN A 1 460 ? -22.720 -15.735 0.801 1.00 83.12 460 ASN A N 1
ATOM 3788 C CA . ASN A 1 460 ? -21.346 -16.208 0.663 1.00 83.12 460 ASN A CA 1
ATOM 3789 C C . ASN A 1 460 ? -20.378 -15.601 1.692 1.00 83.12 460 ASN A C 1
ATOM 3791 O O . ASN A 1 460 ? -19.205 -15.968 1.697 1.00 83.12 460 ASN A O 1
ATOM 3795 N N . ILE A 1 461 ? -20.845 -14.693 2.551 1.00 82.31 461 ILE A N 1
ATOM 3796 C CA . ILE A 1 461 ? -20.099 -14.236 3.720 1.00 82.31 461 ILE A CA 1
ATOM 3797 C C . ILE A 1 461 ? -20.343 -15.245 4.859 1.00 82.31 461 ILE A C 1
ATOM 3799 O O . ILE A 1 461 ? -21.486 -15.398 5.290 1.00 82.31 461 ILE A O 1
ATOM 3803 N N . PRO A 1 462 ? -19.311 -15.947 5.359 1.00 81.00 462 PRO A N 1
ATOM 3804 C CA . PRO A 1 462 ? -19.473 -17.020 6.339 1.00 81.00 462 PRO A CA 1
ATOM 3805 C C . PRO A 1 462 ? -19.533 -16.483 7.778 1.00 81.00 462 PRO A C 1
ATOM 3807 O O . PRO A 1 462 ? -18.802 -16.943 8.648 1.00 81.00 462 PRO A O 1
ATOM 3810 N N . CYS A 1 463 ? -20.372 -15.480 8.028 1.00 77.88 463 CYS A N 1
ATOM 3811 C CA . CYS A 1 463 ? -20.636 -14.974 9.372 1.00 77.88 463 CYS A CA 1
ATOM 3812 C C . CYS A 1 463 ? -22.092 -14.528 9.515 1.00 77.88 463 CYS A C 1
ATOM 3814 O O . CYS A 1 463 ? -22.718 -14.042 8.566 1.00 77.88 463 CYS A O 1
ATOM 3816 N N . HIS A 1 464 ? -22.637 -14.706 10.715 1.00 83.31 464 HIS A N 1
ATOM 3817 C CA . HIS A 1 464 ? -23.914 -14.123 11.092 1.00 83.31 464 HIS A CA 1
AT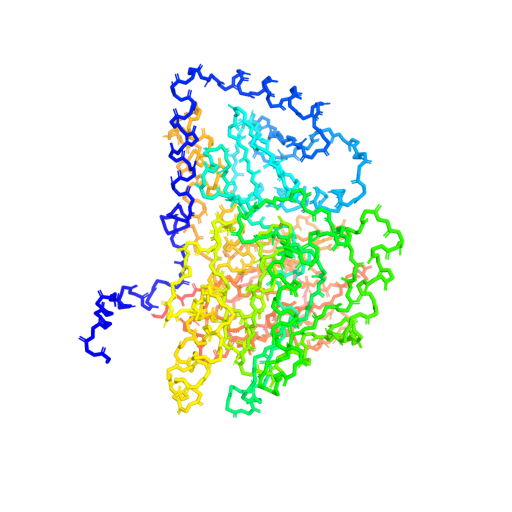OM 3818 C C . HIS A 1 464 ? -23.696 -12.667 11.497 1.00 83.31 464 HIS A C 1
ATOM 3820 O O . HIS A 1 464 ? -22.740 -12.339 12.196 1.00 83.31 464 HIS A O 1
ATOM 3826 N N . ILE A 1 465 ? -24.577 -11.787 11.021 1.00 84.12 465 ILE A N 1
ATOM 3827 C CA . ILE A 1 465 ? -24.475 -10.351 11.275 1.00 84.12 465 ILE A CA 1
ATOM 3828 C C . ILE A 1 465 ? -25.724 -9.885 11.988 1.00 84.12 465 ILE A C 1
ATOM 3830 O O . ILE A 1 465 ? -26.847 -10.027 11.485 1.00 84.12 465 ILE A O 1
ATOM 3834 N N . VAL A 1 466 ? -25.484 -9.289 13.145 1.00 87.94 466 VAL A N 1
ATOM 3835 C CA . VAL A 1 466 ? -26.482 -8.670 14.000 1.00 87.94 466 VAL A CA 1
ATOM 3836 C C . VAL A 1 466 ? -26.046 -7.230 14.229 1.00 87.94 466 VAL A C 1
ATOM 3838 O O . VAL A 1 466 ? -24.859 -6.946 14.379 1.00 87.94 466 VAL A O 1
ATOM 3841 N N . TYR A 1 467 ? -26.989 -6.293 14.216 1.00 90.31 467 TYR A N 1
ATOM 3842 C CA . TYR A 1 467 ? -26.676 -4.913 14.575 1.00 90.31 467 TYR A CA 1
ATOM 3843 C C . TYR A 1 467 ? -27.704 -4.317 15.529 1.00 90.31 467 TYR A C 1
ATOM 3845 O O . TYR A 1 467 ? -28.918 -4.473 15.364 1.00 90.31 467 TYR A O 1
ATOM 3853 N N . GLU A 1 468 ? -27.179 -3.636 16.547 1.00 93.31 468 GLU A N 1
ATOM 3854 C CA . GLU A 1 468 ? -27.922 -2.907 17.571 1.00 93.31 468 GLU A CA 1
ATOM 3855 C C . GLU A 1 468 ? -27.909 -1.412 17.242 1.00 93.31 468 GLU A C 1
ATOM 3857 O O . GLU A 1 468 ? -26.863 -0.839 16.938 1.00 93.31 468 GLU A O 1
ATOM 3862 N N . GLY A 1 469 ? -29.067 -0.765 17.348 1.00 92.31 469 GLY A N 1
ATOM 3863 C CA . GLY A 1 469 ? -29.195 0.689 17.342 1.00 92.31 469 GLY A CA 1
ATOM 3864 C C . GLY A 1 469 ? -29.732 1.215 18.659 1.00 92.31 469 GLY A C 1
ATOM 3865 O O . GLY A 1 469 ? -30.704 0.668 19.179 1.00 92.31 469 GLY A O 1
ATOM 3866 N N . GLU A 1 470 ? -29.148 2.304 19.157 1.00 94.44 470 GLU A N 1
ATOM 3867 C CA . GLU A 1 470 ? -29.727 3.129 20.226 1.00 94.44 470 GLU A CA 1
ATOM 3868 C C . GLU A 1 470 ? -30.327 4.396 19.606 1.00 94.44 470 GLU A C 1
ATOM 3870 O O . GLU A 1 470 ? -29.648 5.099 18.849 1.00 94.44 470 GLU A O 1
ATOM 3875 N N . PHE A 1 471 ? -31.584 4.695 19.929 1.00 93.38 471 PHE A N 1
ATOM 3876 C CA . PHE A 1 471 ? -32.306 5.874 19.442 1.00 93.38 471 PHE A CA 1
ATOM 3877 C C . PHE A 1 471 ? -32.275 7.027 20.461 1.00 93.38 471 PHE A C 1
ATOM 3879 O O . PHE A 1 471 ? -31.894 6.835 21.617 1.00 93.38 471 PHE A O 1
ATOM 3886 N N . GLU A 1 472 ? -32.676 8.240 20.058 1.00 91.31 472 GLU A N 1
ATOM 3887 C CA . GLU A 1 472 ? -32.727 9.418 20.950 1.00 91.31 472 GLU A CA 1
ATOM 3888 C C . GLU A 1 472 ? -33.578 9.195 22.218 1.00 91.31 472 GLU A C 1
ATOM 3890 O O . GLU A 1 472 ? -33.241 9.743 23.268 1.00 91.31 472 GLU A O 1
ATOM 3895 N N . SER A 1 473 ? -34.622 8.357 22.162 1.00 93.12 473 SER A N 1
ATOM 3896 C CA . SER A 1 473 ? -35.412 7.965 23.343 1.00 93.12 473 SER A CA 1
ATOM 3897 C C . SER A 1 473 ? -34.651 7.101 24.359 1.00 93.12 473 SER A C 1
ATOM 3899 O O . SER A 1 473 ? -35.140 6.877 25.465 1.00 93.12 473 SER A O 1
ATOM 3901 N N . GLY A 1 474 ? -33.474 6.585 23.993 1.00 93.19 474 GLY A N 1
ATOM 3902 C CA . GLY A 1 474 ? -32.746 5.559 24.738 1.00 93.19 474 GLY A CA 1
ATOM 3903 C C . GLY A 1 474 ? -33.215 4.132 24.440 1.00 93.19 474 GLY A C 1
ATOM 3904 O O . GLY A 1 474 ? -32.648 3.186 24.989 1.00 93.19 474 GLY A O 1
ATOM 3905 N N . LEU A 1 475 ? -34.220 3.950 23.570 1.00 95.56 475 LEU A N 1
ATOM 3906 C CA . LEU A 1 475 ? -34.615 2.625 23.105 1.00 95.56 475 LEU A CA 1
ATOM 3907 C C . LEU A 1 475 ? -33.451 1.961 22.368 1.00 95.56 475 LEU A C 1
ATOM 3909 O O . LEU A 1 475 ? -32.818 2.571 21.505 1.00 95.56 475 LEU A O 1
ATOM 3913 N N . LYS A 1 476 ? -33.239 0.680 22.662 1.00 96.50 476 LYS A N 1
ATOM 3914 C CA . LYS A 1 476 ? -32.334 -0.186 21.913 1.00 96.50 476 LYS A CA 1
ATOM 3915 C C . LYS A 1 476 ? -33.115 -1.183 21.079 1.00 96.50 476 LYS A C 1
ATOM 3917 O O . LYS A 1 476 ? -34.083 -1.771 21.562 1.00 96.50 476 LYS A O 1
ATOM 3922 N N . LYS A 1 477 ? -32.688 -1.386 19.837 1.00 96.56 477 LYS A N 1
ATOM 3923 C CA . LYS A 1 477 ? -33.273 -2.373 18.929 1.00 96.56 477 LYS A CA 1
ATOM 3924 C C . LYS A 1 477 ? -32.166 -3.173 18.269 1.00 96.56 477 LYS A C 1
ATOM 3926 O O . LYS A 1 477 ? -31.239 -2.591 17.719 1.00 96.56 477 LYS A O 1
ATOM 3931 N N . ILE A 1 478 ? -32.314 -4.489 18.291 1.00 95.75 478 ILE A N 1
ATOM 3932 C CA . ILE A 1 478 ? -31.434 -5.429 17.605 1.00 95.75 478 ILE A CA 1
ATOM 3933 C C . ILE A 1 478 ? -32.163 -5.920 16.358 1.00 95.75 478 ILE A C 1
ATOM 3935 O O . ILE A 1 478 ? -33.352 -6.248 16.421 1.00 95.75 478 ILE A O 1
ATOM 3939 N N . VAL A 1 479 ? -31.473 -5.949 15.222 1.00 95.31 479 VAL A N 1
ATOM 3940 C CA . VAL A 1 479 ? -32.009 -6.500 13.976 1.00 95.31 479 VAL A CA 1
ATOM 3941 C C . VAL A 1 479 ? -31.007 -7.439 13.318 1.00 95.31 479 VAL A C 1
ATOM 3943 O O . VAL A 1 479 ? -29.794 -7.282 13.444 1.00 95.31 479 VAL A O 1
ATOM 3946 N N . ASN A 1 480 ? -31.541 -8.419 12.594 1.00 94.38 480 ASN A N 1
ATOM 3947 C CA . ASN A 1 480 ? -30.739 -9.359 11.819 1.00 94.38 480 ASN A CA 1
ATOM 3948 C C . ASN A 1 480 ? -30.328 -8.758 10.472 1.00 94.38 480 ASN A C 1
ATOM 3950 O O . ASN A 1 480 ? -31.003 -7.862 9.953 1.00 94.38 480 ASN A O 1
ATOM 3954 N N . ASN A 1 481 ? -29.290 -9.348 9.879 1.00 93.06 481 ASN A N 1
ATOM 3955 C CA . ASN A 1 481 ? -28.838 -9.119 8.513 1.00 93.06 481 ASN A CA 1
ATOM 3956 C C . ASN A 1 481 ? -29.983 -8.830 7.521 1.00 93.06 481 ASN A C 1
ATOM 3958 O O . ASN A 1 481 ? -30.924 -9.611 7.374 1.00 93.06 481 ASN A O 1
ATOM 3962 N N . GLY A 1 482 ? -29.890 -7.700 6.826 1.00 93.94 482 GLY A N 1
ATOM 3963 C CA . GLY A 1 482 ? -30.819 -7.276 5.786 1.00 93.94 482 GLY A CA 1
ATOM 3964 C C . GLY A 1 482 ? -32.082 -6.562 6.269 1.00 93.94 482 GLY A C 1
ATOM 3965 O O . GLY A 1 482 ? -32.855 -6.130 5.413 1.00 93.94 482 GLY A O 1
ATOM 3966 N N . ASN A 1 483 ? -32.310 -6.390 7.576 1.00 96.69 483 ASN A N 1
ATOM 3967 C CA . ASN A 1 483 ? -33.508 -5.725 8.110 1.00 96.69 483 ASN A CA 1
ATOM 3968 C C . ASN A 1 483 ? -33.269 -4.252 8.473 1.00 96.69 483 ASN A C 1
ATOM 3970 O O . ASN A 1 483 ? -32.187 -3.864 8.892 1.00 96.69 483 ASN A O 1
ATOM 3974 N N . TRP A 1 484 ? -34.285 -3.400 8.376 1.00 97.31 484 TRP A N 1
ATOM 3975 C CA . TRP A 1 484 ? -34.134 -2.000 8.784 1.00 97.31 484 TRP A CA 1
ATOM 3976 C C . TRP A 1 484 ? -34.016 -1.850 10.306 1.00 97.31 484 TRP A C 1
ATOM 3978 O O . TRP A 1 484 ? -34.915 -2.229 11.065 1.00 97.31 484 TRP A O 1
ATOM 3988 N N . LEU A 1 485 ? -32.924 -1.225 10.742 1.00 96.38 485 LEU A N 1
ATOM 3989 C CA . LEU A 1 485 ? -32.774 -0.691 12.087 1.00 96.38 485 LEU A CA 1
ATOM 3990 C C . LEU A 1 485 ? -33.454 0.682 12.142 1.00 96.38 485 LEU A C 1
ATOM 3992 O O . LEU A 1 485 ? -32.832 1.702 11.861 1.00 96.38 485 LEU A O 1
ATOM 3996 N N . GLU A 1 486 ? -34.747 0.692 12.464 1.00 96.31 486 GLU A N 1
ATOM 3997 C CA . GLU A 1 486 ? -35.560 1.909 12.612 1.00 96.31 486 GLU A CA 1
ATOM 3998 C C . GLU A 1 486 ? -36.569 1.795 13.763 1.00 96.31 486 GLU A C 1
ATOM 4000 O O . GLU A 1 486 ? -37.012 0.690 14.108 1.00 96.31 486 GLU A O 1
ATOM 4005 N N . HIS A 1 487 ? -36.968 2.933 14.333 1.00 95.62 487 HIS A N 1
ATOM 4006 C CA . HIS A 1 487 ? -38.038 3.021 15.325 1.00 95.62 487 HIS A CA 1
ATOM 4007 C C . HIS A 1 487 ? -38.761 4.367 15.222 1.00 95.62 487 HIS A C 1
ATOM 4009 O O . HIS A 1 487 ? -38.159 5.384 15.520 1.00 95.62 487 HIS A O 1
ATOM 4015 N N . ASN A 1 488 ? -40.034 4.390 14.806 1.00 94.31 488 ASN A N 1
ATOM 4016 C CA . ASN A 1 488 ? -40.899 5.588 14.805 1.00 94.31 488 ASN A CA 1
ATOM 4017 C C . ASN A 1 488 ? -40.272 6.875 14.212 1.00 94.31 488 ASN A C 1
ATOM 4019 O O . ASN A 1 488 ? -40.609 7.977 14.633 1.00 94.31 488 ASN A O 1
ATOM 4023 N N . ASN A 1 489 ? -39.370 6.744 13.228 1.00 90.38 489 ASN A N 1
ATOM 4024 C CA . ASN A 1 489 ? -38.544 7.835 12.682 1.00 90.38 489 ASN A CA 1
ATOM 4025 C C . ASN A 1 489 ? -37.693 8.587 13.731 1.00 90.38 489 ASN A C 1
ATOM 4027 O O . ASN A 1 489 ? -37.256 9.712 13.487 1.00 90.38 489 ASN A O 1
ATOM 4031 N N . GLU A 1 490 ? -37.444 7.981 14.891 1.00 91.44 490 GLU A N 1
ATOM 4032 C CA . GLU A 1 490 ? -36.462 8.472 15.845 1.00 91.44 490 GLU A CA 1
ATOM 4033 C C . GLU A 1 490 ? -35.060 8.441 15.237 1.00 91.44 490 GLU A C 1
ATOM 4035 O O . GLU A 1 490 ? -34.730 7.621 14.377 1.00 91.44 490 GLU A O 1
ATOM 4040 N N . LYS A 1 491 ? -34.215 9.357 15.699 1.00 89.81 491 LYS A N 1
ATOM 4041 C CA . LYS A 1 491 ? -32.854 9.497 15.188 1.00 89.81 491 LYS A CA 1
ATOM 4042 C C . LYS A 1 491 ? -31.944 8.451 15.813 1.00 89.81 491 LYS A C 1
ATOM 4044 O O . LYS A 1 491 ? -32.029 8.180 17.014 1.00 89.81 491 LYS A O 1
ATOM 4049 N N . LEU A 1 492 ? -31.053 7.904 14.991 1.00 89.94 492 LEU A N 1
ATOM 4050 C CA . LEU A 1 492 ? -30.039 6.956 15.431 1.00 89.94 492 LEU A CA 1
ATOM 4051 C C . LEU A 1 492 ? -28.910 7.704 16.141 1.00 89.94 492 LEU A C 1
ATOM 4053 O O . LEU A 1 492 ? -28.258 8.577 15.567 1.00 89.94 492 LEU A O 1
ATOM 4057 N N . LYS A 1 493 ? -28.687 7.344 17.403 1.00 88.56 493 LYS A N 1
ATOM 4058 C CA . LYS A 1 493 ? -27.631 7.896 18.254 1.00 88.56 493 LYS A CA 1
ATOM 4059 C C . LYS A 1 493 ? -26.389 7.013 18.238 1.00 88.56 493 LYS A C 1
ATOM 4061 O O . LYS A 1 493 ? -25.276 7.529 18.235 1.00 88.56 493 LYS A O 1
ATOM 4066 N N . CYS A 1 494 ? -26.585 5.697 18.255 1.00 91.06 494 CYS A N 1
ATOM 4067 C CA . CYS A 1 494 ? -25.509 4.717 18.268 1.00 91.06 494 CYS A CA 1
ATOM 4068 C C . CYS A 1 494 ? -25.836 3.556 17.339 1.00 91.06 494 CYS A C 1
ATOM 4070 O O . CYS A 1 494 ? -26.998 3.156 17.254 1.00 91.06 494 CYS A O 1
ATOM 4072 N N . ILE A 1 495 ? -24.809 2.992 16.706 1.00 89.19 495 ILE A N 1
ATOM 4073 C CA . ILE A 1 495 ? -24.888 1.712 16.002 1.00 89.19 495 ILE A CA 1
ATOM 4074 C C . ILE A 1 495 ? -23.748 0.817 16.486 1.00 89.19 495 ILE A C 1
ATOM 4076 O O . ILE A 1 495 ? -22.608 1.264 16.591 1.00 89.19 495 ILE A O 1
ATOM 4080 N N . THR A 1 496 ? -24.053 -0.443 16.764 1.00 88.50 496 THR A N 1
ATOM 4081 C CA . THR A 1 496 ? -23.066 -1.504 16.981 1.00 88.50 496 THR A CA 1
ATOM 4082 C C . THR A 1 496 ? -23.320 -2.586 15.944 1.00 88.50 496 THR A C 1
ATOM 4084 O O . THR A 1 496 ? -24.466 -2.996 15.767 1.00 88.50 496 THR A O 1
ATOM 4087 N N . ILE A 1 497 ? -22.274 -3.038 15.255 1.00 85.44 497 ILE A N 1
ATOM 4088 C CA . ILE A 1 497 ? -22.345 -4.155 14.308 1.00 85.44 497 ILE A CA 1
ATOM 4089 C C . ILE A 1 497 ? -21.515 -5.293 14.890 1.00 85.44 497 ILE A C 1
ATOM 4091 O O . ILE A 1 497 ? -20.316 -5.121 15.109 1.00 85.44 497 ILE A O 1
ATOM 4095 N N . GLU A 1 498 ? -22.163 -6.425 15.140 1.00 84.12 498 GLU A N 1
ATOM 4096 C CA . GLU A 1 498 ? -21.561 -7.618 15.726 1.00 84.12 498 GLU A CA 1
ATOM 4097 C C . GLU A 1 498 ? -21.523 -8.747 14.695 1.00 84.12 498 GLU A C 1
ATOM 4099 O O . GLU A 1 498 ? -22.436 -8.918 13.877 1.00 84.12 498 GLU A O 1
ATOM 4104 N N . PHE A 1 499 ? -20.428 -9.502 14.739 1.00 78.25 499 PHE A N 1
ATOM 4105 C CA . PHE A 1 499 ? -20.193 -10.675 13.912 1.00 78.25 499 PHE A CA 1
ATOM 4106 C C . PHE A 1 499 ? -20.172 -11.905 14.797 1.00 78.25 499 PHE A C 1
ATOM 4108 O O . PHE A 1 499 ? -19.347 -12.007 15.701 1.00 78.25 499 PHE A O 1
ATOM 4115 N N . GLU A 1 500 ? -21.061 -12.843 14.508 1.00 78.50 500 GLU A N 1
ATOM 4116 C CA . GLU A 1 500 ? -21.053 -14.160 15.126 1.00 78.50 500 GLU A CA 1
ATOM 4117 C C . GLU A 1 500 ? -20.456 -15.152 14.118 1.00 78.50 500 GLU A C 1
ATOM 4119 O O . GLU A 1 500 ? -20.963 -15.312 12.999 1.00 78.50 500 GLU A O 1
ATOM 4124 N N . ASP A 1 501 ? -19.339 -15.779 14.495 1.00 68.94 501 ASP A N 1
ATOM 4125 C CA . ASP A 1 501 ? -18.731 -16.859 13.715 1.00 68.94 501 ASP A CA 1
ATOM 4126 C C . ASP A 1 501 ? -19.698 -18.057 13.640 1.00 68.94 501 ASP A C 1
ATOM 4128 O O . ASP A 1 501 ? -20.331 -18.414 14.639 1.00 68.94 501 ASP A O 1
ATOM 4132 N N . ILE A 1 502 ? -19.820 -18.658 12.448 1.00 61.84 502 ILE A N 1
ATOM 4133 C CA . ILE A 1 502 ? -20.686 -19.826 12.168 1.00 61.84 502 ILE A CA 1
ATOM 4134 C C . ILE A 1 502 ? -20.005 -21.135 12.567 1.00 61.84 502 ILE A C 1
ATOM 4136 O O . ILE A 1 502 ? -18.814 -21.317 12.211 1.00 61.84 502 ILE A O 1
#

Sequence (502 aa):
MDKLNLTFNPYKDIKNIHLSYEYLLSLISEDLFLSSSLIIKSGITFDVYKDVLIESAKKSKSIFYYSFNNAGDAIERKPDNIEWGDIEIRVNSYQKFLTNLTSIIKLPGFYFGIEYEDMGGGCDIPLLCYHKNTNNKTYILVPDFEIFEYNYYMQLNDETNINDKVNKAIFVGSTTGTNFEENRDCYNTVDNILNDPSVRISAARFFNNNYNVTFKLPSIVQCDSSETEKFLRNQPYMQAQRMTWDQQYQNRYIISVDGNGPTCTRVALALLSNSVLMKYNSNWIVYYHRALIPYYNYFPVKNHDDIERLMETFSHDLDLLRFINSNAKREFRLLFNRRNVQRMFAVALNELYAIFFGHNTIYEENRRCISRVAHLDIDTHFSNIGDKQFWPDHKIYCNGQFIEGITIYPASALIDWYNMEYQAKMENGTITECANGGGFVGVKGQHLRMTAFRFLAKPNIPCHIVYEGEFESGLKKIVNNGNWLEHNNEKLKCITIEFEDI

Secondary structure (DSSP, 8-state):
-TT------TTS-TT--S--HHHHHHTTHHHHHHHHHHHHHHT--HHHHHHHHHHHHHH-SSEEEEEE-TTSS-EEEE-S--S-HHHHHHHHHHHHHHHHHTTT---TT-EEEEE--TT----SS-EEESEEETT-SSEEE---HHHHHTGGGTT----S-TTTSEEEEEEEEES----TT--S---B-HHHHHHS--HHHHHHHHTTT-SSEEEEEEE---BSSHHHHHHHHTSGGG-PPP--HHHHHTEEEEEE---SS--SHHHHHHHHSSSEEEEEP-SEEETTGGGPPBTTTBEEESSHHHHHHHHHHHTT-HHHHHHHHHHHHHHHHHHHSHHHHHHHHHHHHHHHHHHHH-S-HHHHHHHHHHH---SEEEEEEETTTEEEEE-TTS-B-BTTBPEEEEEEEE-STT--GGGEEEEEEETTSPBPPPEETT-EEE-SSS-PPEEEEEEEE-TTS-EEEEEEEEETTS-EEEEETTS-B-STTPPEEEEEEEEEE-

Radius of gyration: 24.75 Å; chains: 1; bounding box: 68×57×63 Å

pLDDT: mean 91.11, std 11.05, range [35.16, 98.81]

Foldseek 3Di:
DVPPPCPPDPPPDPPCQAQFLVNLCVLFVQLLVLQLVLCVVVVQAQVNLVVQLVVVVVVDLFKKKKWAAQFQQAIDIPDPDHPDPVNVLQVVLVNVLVNQLSVQAGQGGHMAMEGGDLQDPADSHAHEYQKDQLPHRRYGFAHGSVLVVCPLVVVDAAPQALVQADLAEEDEEAQFADFPVRPLLDQQDVCCLVPTGGQLSVLLVVCLPPPRYHRAHQHYDRHPDPVSVVVQCPDSRHVDDDDDLNRNLSHQEYEAHDGSAGDDVSLLSCLQGSHAYEYEDDSMDGSLPVVDDDLQQHDYDPHSVSVVVVSVVCVPVVVSSNRNSVSSNLSSLRCRNPLNSSLSVLSSVLSVSCSNVNCDPSSVVSSVSSSDDFQKKKWWQWAPPGTDIDTAVDKPADPPIATQKMAMAGPTSQQDQQQKWKWFAWLVRDIFDIGTHGDMYGDHNPSIFTQKMAMAGHPSRQWWKKKWWQFPVRDIDIDGHGDIPHDPSTTTRIMHIDIHGD